Protein AF-0000000077861080 (afdb_homodimer)

pLDDT: mean 74.19, std 25.83, range [14.84, 96.88]

Solvent-accessible surface area (backbone atoms only — not comparable to full-atom values): 42955 Å² total; per-residue (Å²): 140,84,70,92,72,85,70,87,86,91,86,77,72,93,69,90,74,82,72,87,76,84,74,86,84,79,84,75,88,73,88,84,73,89,75,74,85,74,75,77,73,79,84,76,78,78,74,79,67,68,70,67,71,75,67,74,63,73,66,74,71,68,50,65,44,77,64,84,95,62,52,76,75,44,80,54,96,64,18,37,27,29,54,70,52,95,54,30,26,34,39,24,41,54,42,46,53,77,72,57,94,85,48,50,72,65,56,47,50,46,40,42,52,50,46,39,50,26,47,16,34,47,39,31,25,38,48,52,52,51,54,47,64,67,34,95,47,50,60,75,23,41,60,51,72,74,41,68,79,53,91,72,33,36,31,26,55,53,66,32,46,66,91,75,38,72,84,61,58,68,68,47,47,50,46,28,50,42,30,38,36,50,38,48,35,54,38,44,73,60,43,33,16,54,57,63,67,39,73,90,31,36,30,20,44,96,84,40,65,48,32,20,40,44,76,51,58,32,42,22,47,56,74,34,67,28,67,40,58,76,50,84,76,42,70,61,62,71,86,63,58,49,66,41,21,34,65,65,43,38,38,28,35,44,22,40,41,53,48,17,70,63,68,74,44,73,58,52,58,33,68,43,98,86,60,48,73,35,79,61,88,76,79,66,87,38,71,66,59,35,48,51,32,50,34,25,68,69,61,67,58,92,40,57,60,56,51,34,50,58,55,49,58,58,47,68,83,57,32,64,64,56,55,48,42,51,51,30,31,71,75,70,72,36,77,58,66,69,66,76,46,73,67,54,51,49,51,47,26,59,73,71,69,56,60,83,60,50,57,36,86,59,66,87,61,85,116,140,87,79,86,69,88,68,91,70,86,92,83,76,95,72,73,84,87,82,86,76,90,68,84,74,81,69,86,88,77,86,49,42,42,119,62,64,30,74,71,70,72,78,74,75,69,69,76,63,67,66,63,67,73,63,75,61,72,66,71,68,68,52,66,44,78,64,83,94,62,51,76,77,45,80,56,95,65,20,40,27,30,57,70,51,95,54,31,27,35,40,25,41,53,42,47,53,76,72,58,93,85,49,51,71,66,55,48,50,47,40,42,53,51,46,40,51,26,49,16,35,47,40,31,26,39,49,53,52,51,53,47,64,66,34,95,46,51,60,77,22,42,60,50,70,74,40,68,80,54,91,72,32,35,30,26,54,53,67,32,47,66,91,75,38,72,82,60,57,68,68,49,45,50,47,28,49,43,30,40,36,52,38,49,35,54,38,44,72,62,44,32,16,55,57,63,67,40,74,91,30,38,31,18,44,95,84,41,67,49,33,20,40,44,77,51,57,33,41,24,47,55,74,34,66,28,67,41,61,72,51,84,77,42,72,61,64,70,86,62,59,49,66,40,20,33,65,66,43,38,39,28,35,45,22,40,40,52,47,18,70,64,69,73,43,75,58,53,59,34,68,44,98,86,61,49,73,34,78,63,88,76,79,67,86,38,71,66,58,36,50,51,32,49,34,24,68,68,60,67,57,90,41,56,61,57,52,34,50,58,55,48,58,59,46,67,84,58,33,64,65,55,56,48,42,52,52,30,31,71,74,71,71,37,77,57,67,68,65,78,46,73,68,54,51,49,51,48,23,58,74,70,68,47,66,92,59,51,58,35,89,59,66,87,61,85,114

Organism: Aspergillus terreus (NCBI:txid33178)

Radius of gyration: 34.48 Å; Cα contacts (8 Å, |Δi|>4): 1037; chains: 2; bounding box: 93×103×132 Å

Secondary structure (DSSP, 8-state):
--------------------------------S-----------------------------PBPPPTT--EEEE-SSEEEEESSSSEEEEEE--BPPPPTT--HHHHHHHHHHHHHHHHHHHHHHHHHHHHHHSSS--TTBPPEEE---TT-EEEE--B-GGGSPPPPHHHHHHHHHHHHHHHHHHHHTTEE----SGGGEEE-TTS--EEE---TT-EETTSB-TT-S-TT----TTT--SB--HHHHHHHHHHHHHHHHHSS----EE-TTS-EEPPPP--S-HHHHHHHHHHHHT--S-HHHHHHHHHHHHHTT-HHHHHHHHHHHHHSSSSTTPPPHHHHHHHHHHTT--STT--TTTT---/--------------------------------TTTT--------------------------PBPPPTT--EEEE-SSEEEEESSSSEEEEEEPPBPPP-TT--HHHHHHHHHHHHHHHHHHHHHHHHHHHHHHSSS--TTBPPEEE---TT-EEEE--B-GGGSPPPPHHHHHHHHHHHHHHHHHHHHTTEE----SGGGEEE-TTS--EEE---TT-EETTSB-TT-S-SS----TTT--SB--HHHHHHHHHHHHHHHHHSS----EE-TTS-EEPPPP--S-HHHHHHHHHHHHT--S-HHHHHHHHHHHHGGG-HHHHHHHHHHHHHSSSSTTPPPHHHHHHHHHHTT-SS-S--TTTT---

InterPro domains:
  IPR000719 Protein kinase domain [PS50011] (67-367)
  IPR011009 Protein kinase-like domain superfamily [SSF56112] (70-266)

Nearest PDB structures (foldseek):
  6g4j-assembly1_A  TM=6.742E-01  e=1.750E-08  Bacillus subtilis subsp. subtilis str. 168
  6vvg-assembly1_A  TM=6.349E-01  e=1.366E-07  Cydia pomonella granulosis virus (isolate Mexican)
  6vvg-assembly1_B  TM=6.580E-01  e=6.754E-07  Cydia pomonella granulosis virus (isolate Mexican)
  6z1q-assembly1_AAA  TM=6.391E-01  e=1.241E-05  Homo sapiens
  4dit-assembly1_A  TM=5.276E-01  e=1.007E-06  Homo sapiens

Foldseek 3Di:
DDDDCVPPDDDDDDPDPPPPCPDDDPDPDDDDDDDDPPDPPDPDDPPCPPPPPPPVPVVVPQAFDDDPPWDWPDDDPLFTWTDPDPWKIFTFGGHGDADDPPDDPVSNVVNVVRVVVSLVLQVVLLVLLVVQVPPPDRQPQAWDFPDSPDSGGTMTTDFAAPVLADQDDPLQVLQQLLSVLVVQQVCVVVQKFQLDDASRQWGAHPHRRYIHGHDSSQIDGFFQAGPCPPPPQDPADPVQDDRTGDQLSVLLVSLQRLQCSLVVHGWDFDQDPRGDTDGDDRDSVDPLNSVLSVCSSVSVDPGSVSSSVSSVVVNVVVPVVVVLQVVCCVPPVGSDPPPDDPVNLVVVCVVVVVPPVVDDPCPPPDD/DDDCPPCPDDDDDDPDDDDDDPPDDPPPDDDDAPVHPRCVDDPPPPPCCVPPPPPCPVVVPQAFDDDPPWAWPDDDPLFTWTDPDPWKIFTFGGHGDADDPPDDPVSNVVNVVRVVVSLVLQVVLLVLLVVQVPPPDRQPQAWDFPDSPDSGGTMTTDFAAPVLADQDDPLQVLQQLLSVLVVQQVCVVVQKFQLDDASRQWGAHPHRRYIHGHDSSQIDGFFQAGPCPPPPQDPADPVQDDRTGDQLSVLLVSLQRLQCSQVVHGWDFDQDPVGDTHGDDRDSVDPLNSVLSVCSSVSVDPGSVSSSVSSVVVNVVVPVVVVLQVVCCVVPVGSDPPPDDPVRVVVVCVVVVVPPPPDDPCPPPDD

Structure (mmCIF, N/CA/C/O backbone):
data_AF-0000000077861080-model_v1
#
loop_
_entity.id
_entity.type
_entity.pdbx_description
1 polymer 'Serine/threonine protein kinase'
#
loop_
_atom_site.group_PDB
_atom_site.id
_atom_site.type_symbol
_atom_site.label_atom_id
_atom_site.label_alt_id
_atom_site.label_comp_id
_atom_site.label_asym_id
_atom_site.label_entity_id
_atom_site.label_seq_id
_atom_site.pdbx_PDB_ins_code
_atom_site.Cartn_x
_atom_site.Cartn_y
_atom_site.Cartn_z
_atom_site.occupancy
_atom_site.B_iso_or_equiv
_atom_site.auth_seq_id
_atom_site.auth_comp_id
_atom_site.auth_asym_id
_atom_site.auth_atom_id
_atom_site.pdbx_PDB_model_num
ATOM 1 N N . MET A 1 1 ? 66.125 1.672 -6.457 1 14.84 1 MET A N 1
ATOM 2 C CA . MET A 1 1 ? 66.688 2.605 -5.477 1 14.84 1 MET A CA 1
ATOM 3 C C . MET A 1 1 ? 65.562 3.371 -4.773 1 14.84 1 MET A C 1
ATOM 5 O O . MET A 1 1 ? 64.375 3.271 -5.16 1 14.84 1 MET A O 1
ATOM 9 N N . LEU A 1 2 ? 65.625 4.754 -4.844 1 15.05 2 LEU A N 1
ATOM 10 C CA . LEU A 1 2 ? 65.5 5.781 -3.816 1 15.05 2 LEU A CA 1
ATOM 11 C C . LEU A 1 2 ? 64 6.125 -3.576 1 15.05 2 LEU A C 1
ATOM 13 O O . LEU A 1 2 ? 63.531 6.109 -2.436 1 15.05 2 LEU A O 1
ATOM 17 N N . ALA A 1 3 ? 63.469 7.203 -4.141 1 15.04 3 ALA A N 1
ATOM 18 C CA . ALA A 1 3 ? 63.188 8.469 -3.463 1 15.04 3 ALA A CA 1
ATOM 19 C C . ALA A 1 3 ? 61.719 8.57 -3.043 1 15.04 3 ALA A C 1
ATOM 21 O O . ALA A 1 3 ? 61.406 9.016 -1.935 1 15.04 3 ALA A O 1
ATOM 22 N N . ARG A 1 4 ? 60.688 8.469 -3.969 1 17.59 4 ARG A N 1
ATOM 23 C CA . ARG A 1 4 ? 59.875 9.688 -4.051 1 17.59 4 ARG A CA 1
ATOM 24 C C . ARG A 1 4 ? 58.812 9.727 -2.943 1 17.59 4 ARG A C 1
ATOM 26 O O . ARG A 1 4 ? 57.969 8.836 -2.852 1 17.59 4 ARG A O 1
ATOM 33 N N . GLN A 1 5 ? 59.031 10.453 -1.685 1 17.06 5 GLN A N 1
ATOM 34 C CA . GLN A 1 5 ? 58.562 10.57 -0.309 1 17.06 5 GLN A CA 1
ATOM 35 C C . GLN A 1 5 ? 57.219 11.258 -0.25 1 17.06 5 GLN A C 1
ATOM 37 O O . GLN A 1 5 ? 57.125 12.469 -0.453 1 17.06 5 GLN A O 1
ATOM 42 N N . TYR A 1 6 ? 56.188 11.047 -1.087 1 18.02 6 TYR A N 1
ATOM 43 C CA . TYR A 1 6 ? 55.156 12.062 -1.212 1 18.02 6 TYR A CA 1
ATOM 44 C C . TYR A 1 6 ? 54.438 12.297 0.121 1 18.02 6 TYR A C 1
ATOM 46 O O . TYR A 1 6 ? 53.875 11.367 0.691 1 18.02 6 TYR A O 1
ATOM 54 N N . SER A 1 7 ? 54.844 13.312 1.12 1 16.09 7 SER A N 1
ATOM 55 C CA . SER A 1 7 ? 54.688 13.742 2.504 1 16.09 7 SER A CA 1
ATOM 56 C C . SER A 1 7 ? 53.344 14.422 2.707 1 16.09 7 SER A C 1
ATOM 58 O O . SER A 1 7 ? 53.094 15.039 3.748 1 16.09 7 SER A O 1
ATOM 60 N N . PHE A 1 8 ? 52.25 14.297 1.982 1 18.75 8 PHE A N 1
ATOM 61 C CA . PHE A 1 8 ? 51.406 15.484 2.086 1 18.75 8 PHE A CA 1
ATOM 62 C C . PHE A 1 8 ? 51 15.742 3.535 1 18.75 8 PHE A C 1
ATOM 64 O O . PHE A 1 8 ? 50.844 14.805 4.316 1 18.75 8 PHE A O 1
ATOM 71 N N . PRO A 1 9 ? 50.938 17.047 4.051 1 17.28 9 PRO A N 1
ATOM 72 C CA . PRO A 1 9 ? 50.938 17.891 5.25 1 17.28 9 PRO A CA 1
ATOM 73 C C . PRO A 1 9 ? 49.656 17.75 6.074 1 17.28 9 PRO A C 1
ATOM 75 O O . PRO A 1 9 ? 48.594 17.531 5.516 1 17.28 9 PRO A O 1
ATOM 78 N N . LEU A 1 10 ? 49.781 17.484 7.477 1 16.27 10 LEU A N 1
ATOM 79 C CA . LEU A 1 10 ? 49.125 17.141 8.742 1 16.27 10 LEU A CA 1
ATOM 80 C C . LEU A 1 10 ? 48 18.109 9.055 1 16.27 10 LEU A C 1
ATOM 82 O O . LEU A 1 10 ? 47.969 19.219 8.508 1 16.27 10 LEU A O 1
ATOM 86 N N . TRP A 1 11 ? 47.406 18.047 10.406 1 15.88 11 TRP A N 1
ATOM 87 C CA . TRP A 1 11 ? 46.375 17.781 11.406 1 15.88 11 TRP A CA 1
ATOM 88 C C . TRP A 1 11 ? 46 19.047 12.156 1 15.88 11 TRP A C 1
ATOM 90 O O . TRP A 1 11 ? 45 19.062 12.898 1 15.88 11 TRP A O 1
ATOM 100 N N . THR A 1 12 ? 46.719 20.25 12.211 1 15.83 12 THR A N 1
ATOM 101 C CA . THR A 1 12 ? 46.938 20.875 13.516 1 15.83 12 THR A CA 1
ATOM 102 C C . THR A 1 12 ? 45.719 21.703 13.922 1 15.83 12 THR A C 1
ATOM 104 O O . THR A 1 12 ? 45.594 22.094 15.078 1 15.83 12 THR A O 1
ATOM 107 N N . ALA A 1 13 ? 44.906 22.219 13.055 1 16.36 13 ALA A N 1
ATOM 108 C CA . ALA A 1 13 ? 44.594 23.609 13.391 1 16.36 13 ALA A CA 1
ATOM 109 C C . ALA A 1 13 ? 43.844 23.703 14.727 1 16.36 13 ALA A C 1
ATOM 111 O O . ALA A 1 13 ? 44.281 24.438 15.625 1 16.36 13 ALA A O 1
ATOM 112 N N . VAL A 1 14 ? 42.531 24.203 14.828 1 15.66 14 VAL A N 1
ATOM 113 C CA . VAL A 1 14 ? 42.031 25.328 15.609 1 15.66 14 VAL A CA 1
ATOM 114 C C . VAL A 1 14 ? 41.562 24.844 16.984 1 15.66 14 VAL A C 1
ATOM 116 O O . VAL A 1 14 ? 40.625 24.047 17.094 1 15.66 14 VAL A O 1
ATOM 119 N N . LYS A 1 15 ? 42.438 24.781 18.078 1 17.09 15 LYS A N 1
ATOM 120 C CA . LYS A 1 15 ? 42.531 24.484 19.5 1 17.09 15 LYS A CA 1
ATOM 121 C C . LYS A 1 15 ? 41.531 25.328 20.297 1 17.09 15 LYS A C 1
ATOM 123 O O . LYS A 1 15 ? 41.188 24.984 21.438 1 17.09 15 LYS A O 1
ATOM 128 N N . ASP A 1 16 ? 41.25 26.562 20 1 15.83 16 ASP A N 1
ATOM 129 C CA . ASP A 1 16 ? 41.125 27.516 21.109 1 15.83 16 ASP A CA 1
ATOM 130 C C . ASP A 1 16 ? 39.875 27.203 21.953 1 15.83 16 ASP A C 1
ATOM 132 O O . ASP A 1 16 ? 38.75 27.156 21.438 1 15.83 16 ASP A O 1
ATOM 136 N N . TYR A 1 17 ? 40.094 26.422 23.172 1 16.86 17 TYR A N 1
ATOM 137 C CA . TYR A 1 17 ? 39.469 25.984 24.406 1 16.86 17 TYR A CA 1
ATOM 138 C C . TYR A 1 17 ? 38.812 27.141 25.141 1 16.86 17 TYR A C 1
ATOM 140 O O . TYR A 1 17 ? 39.5 27.984 25.719 1 16.86 17 TYR A O 1
ATOM 148 N N . CYS A 1 18 ? 37.781 27.875 24.656 1 16.64 18 CYS A N 1
ATOM 149 C CA . CYS A 1 18 ? 37.281 29.016 25.422 1 16.64 18 CYS A CA 1
ATOM 150 C C . CYS A 1 18 ? 36.938 28.625 26.859 1 16.64 18 CYS A C 1
ATOM 152 O O . CYS A 1 18 ? 36.281 27.609 27.094 1 16.64 18 CYS A O 1
ATOM 154 N N . SER A 1 19 ? 37.594 29.078 28.016 1 16.45 19 SER A N 1
ATOM 155 C CA . SER A 1 19 ? 37.781 29.016 29.469 1 16.45 19 SER A CA 1
ATOM 156 C C . SER A 1 19 ? 36.469 29.297 30.188 1 16.45 19 SER A C 1
ATOM 158 O O . SER A 1 19 ? 36.406 29.203 31.422 1 16.45 19 SER A O 1
ATOM 160 N N . ARG A 1 20 ? 35.312 29.781 29.672 1 17.67 20 ARG A N 1
ATOM 161 C CA . ARG A 1 20 ? 34.531 30.562 30.641 1 17.67 20 ARG A CA 1
ATOM 162 C C . ARG A 1 20 ? 34.094 29.688 31.812 1 17.67 20 ARG A C 1
ATOM 164 O O . ARG A 1 20 ? 33.625 28.578 31.625 1 17.67 20 ARG A O 1
ATOM 171 N N . SER A 1 21 ? 34.531 29.859 33.188 1 16.64 21 SER A N 1
ATOM 172 C CA . SER A 1 21 ? 34.594 29.422 34.562 1 16.64 21 SER A CA 1
ATOM 173 C C . SER A 1 21 ? 33.219 29.344 35.219 1 16.64 21 SER A C 1
ATOM 175 O O . SER A 1 21 ? 32.719 30.328 35.75 1 16.64 21 SER A O 1
ATOM 177 N N . PHE A 1 22 ? 32.062 28.984 34.656 1 16.31 22 PHE A N 1
ATOM 178 C CA . PHE A 1 22 ? 30.875 29.297 35.438 1 16.31 22 PHE A CA 1
ATOM 179 C C . PHE A 1 22 ? 30.844 28.453 36.719 1 16.31 22 PHE A C 1
ATOM 181 O O . PHE A 1 22 ? 30.781 27.219 36.656 1 16.31 22 PHE A O 1
ATOM 188 N N . SER A 1 23 ? 31.312 28.797 38 1 16.03 23 SER A N 1
ATOM 189 C CA . SER A 1 23 ? 31.609 28.312 39.344 1 16.03 23 SER A CA 1
ATOM 190 C C . SER A 1 23 ? 30.344 27.938 40.094 1 16.03 23 SER A C 1
ATOM 192 O O . SER A 1 23 ? 30.406 27.281 41.156 1 16.03 23 SER A O 1
ATOM 194 N N . VAL A 1 24 ? 29.078 28.375 39.875 1 16.88 24 VAL A N 1
ATOM 195 C CA . VAL A 1 24 ? 28.344 28.703 41.094 1 16.88 24 VAL A CA 1
ATOM 196 C C . VAL A 1 24 ? 28.234 27.484 42 1 16.88 24 VAL A C 1
ATOM 198 O O . VAL A 1 24 ? 28.344 26.344 41.531 1 16.88 24 VAL A O 1
ATOM 201 N N . VAL A 1 25 ? 27.578 27.5 43.375 1 16.8 25 VAL A N 1
ATOM 202 C CA . VAL A 1 25 ? 27.625 27.266 44.812 1 16.8 25 VAL A CA 1
ATOM 203 C C . VAL A 1 25 ? 26.938 25.938 45.125 1 16.8 25 VAL A C 1
ATOM 205 O O . VAL A 1 25 ? 25.734 25.781 44.875 1 16.8 25 VAL A O 1
ATOM 208 N N . VAL A 1 26 ? 27.594 24.875 45.156 1 17.23 26 VAL A N 1
ATOM 209 C CA . VAL A 1 26 ? 27.234 23.531 45.594 1 17.23 26 VAL A CA 1
ATOM 210 C C . VAL A 1 26 ? 27.016 23.516 47.094 1 17.23 26 VAL A C 1
ATOM 212 O O . VAL A 1 26 ? 27.922 23.203 47.875 1 17.23 26 VAL A O 1
ATOM 215 N N . HIS A 1 27 ? 26.406 24.5 47.875 1 17.45 27 HIS A N 1
ATOM 216 C CA . HIS A 1 27 ? 26.516 24.375 49.312 1 17.45 27 HIS A CA 1
ATOM 217 C C . HIS A 1 27 ? 25.969 23.047 49.812 1 17.45 27 HIS A C 1
ATOM 219 O O . HIS A 1 27 ? 24.891 22.609 49.375 1 17.45 27 HIS A O 1
ATOM 225 N N . LEU A 1 28 ? 26.781 22.188 50.531 1 18.89 28 LEU A N 1
ATOM 226 C CA . LEU A 1 28 ? 26.984 20.859 51.125 1 18.89 28 LEU A CA 1
ATOM 227 C C . LEU A 1 28 ? 26.219 20.719 52.438 1 18.89 28 LEU A C 1
ATOM 229 O O . LEU A 1 28 ? 26.172 19.625 53 1 18.89 28 LEU A O 1
ATOM 233 N N . LEU A 1 29 ? 25.5 21.656 53.094 1 17.64 29 LEU A N 1
ATOM 234 C CA . LEU A 1 29 ? 25.594 21.672 54.562 1 17.64 29 LEU A CA 1
ATOM 235 C C . LEU A 1 29 ? 25 20.391 55.156 1 17.64 29 LEU A C 1
ATOM 237 O O . LEU A 1 29 ? 24.031 19.859 54.625 1 17.64 29 LEU A O 1
ATOM 241 N N . VAL A 1 30 ? 25.703 19.688 56.25 1 20.28 30 VAL A N 1
ATOM 242 C CA . VAL A 1 30 ? 25.859 18.547 57.156 1 20.28 30 VAL A CA 1
ATOM 243 C C . VAL A 1 30 ? 24.812 18.609 58.25 1 20.28 30 VAL A C 1
ATOM 245 O O . VAL A 1 30 ? 24.734 17.719 59.094 1 20.28 30 VAL A O 1
ATOM 248 N N . ARG A 1 31 ? 23.734 19.297 58.406 1 18.48 31 ARG A N 1
ATOM 249 C CA . ARG A 1 31 ? 23.328 19.531 59.781 1 18.48 31 ARG A CA 1
ATOM 250 C C . ARG A 1 31 ? 23.047 18.219 60.531 1 18.48 31 ARG A C 1
ATOM 252 O O . ARG A 1 31 ? 22.375 17.344 60 1 18.48 31 ARG A O 1
ATOM 259 N N . ALA A 1 32 ? 23.844 17.828 61.438 1 22.69 32 ALA A N 1
ATOM 260 C CA . ALA A 1 32 ? 23.703 16.75 62.406 1 22.69 32 ALA A CA 1
ATOM 261 C C . ALA A 1 32 ? 22.328 16.781 63.062 1 22.69 32 ALA A C 1
ATOM 263 O O . ALA A 1 32 ? 21.625 15.773 63.094 1 22.69 32 ALA A O 1
ATOM 264 N N . GLY A 1 33 ? 22.203 17.609 64.188 1 21.91 33 GLY A N 1
ATOM 265 C CA . GLY A 1 33 ? 21.828 17.781 65.562 1 21.91 33 GLY A CA 1
ATOM 266 C C . GLY A 1 33 ? 20.375 18.141 65.75 1 21.91 33 GLY A C 1
ATOM 267 O O . GLY A 1 33 ? 19.641 18.359 64.812 1 21.91 33 GLY A O 1
ATOM 268 N N . PRO A 1 34 ? 20 18.891 66.938 1 24.5 34 PRO A N 1
ATOM 269 C CA . PRO A 1 34 ? 18.781 19.062 67.688 1 24.5 34 PRO A CA 1
ATOM 270 C C . PRO A 1 34 ? 17.688 19.812 66.938 1 24.5 34 PRO A C 1
ATOM 272 O O . PRO A 1 34 ? 16.656 20.172 67.5 1 24.5 34 PRO A O 1
ATOM 275 N N . ALA A 1 35 ? 17.547 19.984 65.625 1 20.5 35 ALA A N 1
ATOM 276 C CA . ALA A 1 35 ? 17.094 21.25 65.062 1 20.5 35 ALA A CA 1
ATOM 277 C C . ALA A 1 35 ? 15.672 21.562 65.5 1 20.5 35 ALA A C 1
ATOM 279 O O . ALA A 1 35 ? 14.859 20.672 65.688 1 20.5 35 ALA A O 1
ATOM 280 N N . HIS A 1 36 ? 15.438 22.922 65.688 1 21.61 36 HIS A N 1
ATOM 281 C CA . HIS A 1 36 ? 14.359 23.828 66.062 1 21.61 36 HIS A CA 1
ATOM 282 C C . HIS A 1 36 ? 13.102 23.594 65.25 1 21.61 36 HIS A C 1
ATOM 284 O O . HIS A 1 36 ? 13.172 23.078 64.125 1 21.61 36 HIS A O 1
ATOM 290 N N . SER A 1 37 ? 11.922 24 65.75 1 21.95 37 SER A N 1
ATOM 291 C CA . SER A 1 37 ? 10.492 23.797 65.562 1 21.95 37 SER A CA 1
ATOM 292 C C . SER A 1 37 ? 10.086 24.25 64.125 1 21.95 37 SER A C 1
ATOM 294 O O . SER A 1 37 ? 9.992 25.453 63.875 1 21.95 37 SER A O 1
ATOM 296 N N . ILE A 1 38 ? 10.812 23.859 63.156 1 22.73 38 ILE A N 1
ATOM 297 C CA . ILE A 1 38 ? 10.633 24.562 61.875 1 22.73 38 ILE A CA 1
ATOM 298 C C . ILE A 1 38 ? 9.148 24.594 61.531 1 22.73 38 ILE A C 1
ATOM 300 O O . ILE A 1 38 ? 8.508 23.531 61.438 1 22.73 38 ILE A O 1
ATOM 304 N N . ARG A 1 39 ? 8.594 25.781 61.656 1 20.81 39 ARG A N 1
ATOM 305 C CA . ARG A 1 39 ? 7.215 26.219 61.469 1 20.81 39 ARG A CA 1
ATOM 306 C C . ARG A 1 39 ? 6.637 25.656 60.188 1 20.81 39 ARG A C 1
ATOM 308 O O . ARG A 1 39 ? 7.328 25.578 59.156 1 20.81 39 ARG A O 1
ATOM 315 N N . THR A 1 40 ? 5.578 24.906 60.219 1 23 40 THR A N 1
ATOM 316 C CA . THR A 1 40 ? 4.668 24.109 59.406 1 23 40 THR A CA 1
ATOM 317 C C . THR A 1 40 ? 4.207 24.891 58.156 1 23 40 THR A C 1
ATOM 319 O O . THR A 1 40 ? 3.24 24.5 57.5 1 23 40 THR A O 1
ATOM 322 N N . GLU A 1 41 ? 5.059 25.984 57.781 1 22.17 41 GLU A N 1
ATOM 323 C CA . GLU A 1 41 ? 4.168 26.875 57.031 1 22.17 41 GLU A CA 1
ATOM 324 C C . GLU A 1 41 ? 3.529 26.125 55.844 1 22.17 41 GLU A C 1
ATOM 326 O O . GLU A 1 41 ? 4.102 25.172 55.344 1 22.17 41 GLU A O 1
ATOM 331 N N . LYS A 1 42 ? 2.287 26.594 55.5 1 24.41 42 LYS A N 1
ATOM 332 C CA . LYS A 1 42 ? 1.093 26.234 54.75 1 24.41 42 LYS A CA 1
ATOM 333 C C . LYS A 1 42 ? 1.43 26 53.281 1 24.41 42 LYS A C 1
ATOM 335 O O . LYS A 1 42 ? 2.062 26.844 52.625 1 24.41 42 LYS A O 1
ATOM 340 N N . PRO A 1 43 ? 1.551 24.828 52.812 1 25.2 43 PRO A N 1
ATOM 341 C CA . PRO A 1 43 ? 2.061 24.406 51.5 1 25.2 43 PRO A CA 1
ATOM 342 C C . PRO A 1 43 ? 1.294 25.031 50.344 1 25.2 43 PRO A C 1
ATOM 344 O O . PRO A 1 43 ? 1.61 24.781 49.188 1 25.2 43 PRO A O 1
ATOM 347 N N . PHE A 1 44 ? 0.055 25.859 50.688 1 21.03 44 PHE A N 1
ATOM 348 C CA . PHE A 1 44 ? -1.138 25.656 49.875 1 21.03 44 PHE A CA 1
ATOM 349 C C . PHE A 1 44 ? -0.845 25.922 48.406 1 21.03 44 PHE A C 1
ATOM 351 O O . PHE A 1 44 ? 0.2 26.484 48.062 1 21.03 44 PHE A O 1
ATOM 358 N N . VAL A 1 45 ? -2.027 25.875 47.531 1 23.38 45 VAL A N 1
ATOM 359 C CA . VAL A 1 45 ? -2.932 25.766 46.375 1 23.38 45 VAL A CA 1
ATOM 360 C C . VAL A 1 45 ? -2.785 26.984 45.5 1 23.38 45 VAL A C 1
ATOM 362 O O . VAL A 1 45 ? -3.318 28.047 45.781 1 23.38 45 VAL A O 1
ATOM 365 N N . ALA A 1 46 ? -1.709 27.531 45.25 1 20.77 46 ALA A N 1
ATOM 366 C CA . ALA A 1 46 ? -1.769 28.844 44.594 1 20.77 46 ALA A CA 1
ATOM 367 C C . ALA A 1 46 ? -2.59 28.766 43.312 1 20.77 46 ALA A C 1
ATOM 369 O O . ALA A 1 46 ? -2.438 27.828 42.5 1 20.77 46 ALA A O 1
ATOM 370 N N . ALA A 1 47 ? -3.871 29.312 43.312 1 24.33 47 ALA A N 1
ATOM 371 C CA . ALA A 1 47 ? -4.91 29.688 42.375 1 24.33 47 ALA A CA 1
ATOM 372 C C . ALA A 1 47 ? -4.301 30.297 41.125 1 24.33 47 ALA A C 1
ATOM 374 O O . ALA A 1 47 ? -3.73 31.391 41.156 1 24.33 47 ALA A O 1
ATOM 375 N N . ILE A 1 48 ? -3.592 29.594 40.438 1 23.48 48 ILE A N 1
ATOM 376 C CA . ILE A 1 48 ? -3.086 30.219 39.219 1 23.48 48 ILE A CA 1
ATOM 377 C C . ILE A 1 48 ? -4.234 30.891 38.469 1 23.48 48 ILE A C 1
ATOM 379 O O . ILE A 1 48 ? -5.059 30.203 37.844 1 23.48 48 ILE A O 1
ATOM 383 N N . ASN A 1 49 ? -5.027 31.719 39.125 1 23.61 49 ASN A N 1
ATOM 384 C CA . ASN A 1 49 ? -5.977 32.625 38.5 1 23.61 49 ASN A CA 1
ATOM 385 C C . ASN A 1 49 ? -5.328 33.375 37.344 1 23.61 49 ASN A C 1
ATOM 387 O O . ASN A 1 49 ? -4.73 34.438 37.531 1 23.61 49 ASN A O 1
ATOM 391 N N . ALA A 1 50 ? -4.602 32.812 36.5 1 25.88 50 ALA A N 1
ATOM 392 C CA . ALA A 1 50 ? -4.102 33.719 35.5 1 25.88 50 ALA A CA 1
ATOM 393 C C . ALA A 1 50 ? -5.25 34.469 34.812 1 25.88 50 ALA A C 1
ATOM 395 O O . ALA A 1 50 ? -6.172 33.875 34.281 1 25.88 50 ALA A O 1
ATOM 396 N N . SER A 1 51 ? -5.684 35.438 35.438 1 25.61 51 SER A N 1
ATOM 397 C CA . SER A 1 51 ? -6.461 36.406 34.656 1 25.61 51 SER A CA 1
ATOM 398 C C . SER A 1 51 ? -5.926 36.531 33.219 1 25.61 51 SER A C 1
ATOM 400 O O . SER A 1 51 ? -4.777 36.938 33.031 1 25.61 51 SER A O 1
ATOM 402 N 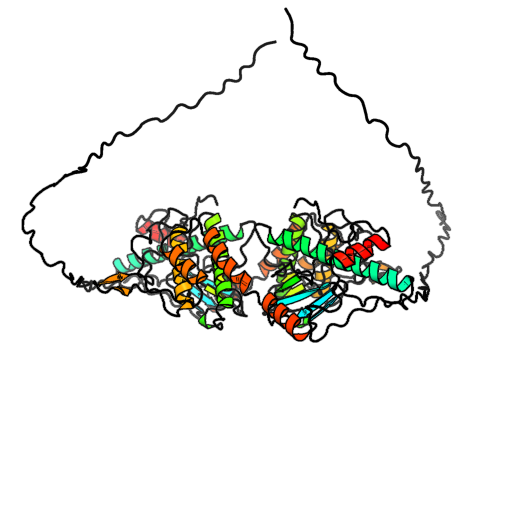N . THR A 1 52 ? -6.254 35.562 32.5 1 26.58 52 THR A N 1
ATOM 403 C CA . THR A 1 52 ? -5.988 35.781 31.094 1 26.58 52 THR A CA 1
ATOM 404 C C . THR A 1 52 ? -6.371 37.219 30.672 1 26.58 52 THR A C 1
ATOM 406 O O . THR A 1 52 ? -7.535 37.594 30.766 1 26.58 52 THR A O 1
ATOM 409 N N . PRO A 1 53 ? -5.578 38.156 30.984 1 27.83 53 PRO A N 1
ATOM 410 C CA . PRO A 1 53 ? -6.023 39.438 30.406 1 27.83 53 PRO A CA 1
ATOM 411 C C . PRO A 1 53 ? -6.652 39.25 29.031 1 27.83 53 PRO A C 1
ATOM 413 O O . PRO A 1 53 ? -6.305 38.312 28.297 1 27.83 53 PRO A O 1
ATOM 416 N N . THR A 1 54 ? -7.973 39.469 28.906 1 29.91 54 THR A N 1
ATOM 417 C CA . THR A 1 54 ? -8.68 39.781 27.672 1 29.91 54 THR A CA 1
ATOM 418 C C . THR A 1 54 ? -7.816 40.656 26.766 1 29.91 54 THR A C 1
ATOM 420 O O . THR A 1 54 ? -7.715 41.875 26.984 1 29.91 54 THR A O 1
ATOM 423 N N . CYS A 1 55 ? -6.539 40.406 26.75 1 27.78 55 CYS A N 1
ATOM 424 C CA . CYS A 1 55 ? -5.992 41.25 25.688 1 27.78 55 CYS A CA 1
ATOM 425 C C . CYS A 1 55 ? -6.973 41.406 24.531 1 27.78 55 CYS A C 1
ATOM 427 O O . CYS A 1 55 ? -7.457 40.375 24 1 27.78 55 CYS A O 1
ATOM 429 N N . ASN A 1 56 ? -7.883 42.281 24.594 1 30.23 56 ASN A N 1
ATOM 430 C CA . ASN A 1 56 ? -8.602 42.844 23.453 1 30.23 56 ASN A CA 1
ATOM 431 C C . ASN A 1 56 ? -7.754 42.781 22.188 1 30.23 56 ASN A C 1
ATOM 433 O O . ASN A 1 56 ? -7.289 43.844 21.703 1 30.23 56 ASN A O 1
ATOM 437 N N . CYS A 1 57 ? -6.648 42.094 22.25 1 31.67 57 CYS A N 1
ATOM 438 C CA . CYS A 1 57 ? -6.055 42 20.922 1 31.67 57 CYS A CA 1
ATOM 439 C C . CYS A 1 57 ? -7.125 41.781 19.859 1 31.67 57 CYS A C 1
ATOM 441 O O . CYS A 1 57 ? -7.758 40.719 19.828 1 31.67 57 CYS A O 1
ATOM 443 N N . ASN A 1 58 ? -7.875 42.625 19.578 1 33.34 58 ASN A N 1
ATOM 444 C CA . ASN A 1 58 ? -8.523 42.656 18.266 1 33.34 58 ASN A CA 1
ATOM 445 C C . ASN A 1 58 ? -7.723 41.906 17.219 1 33.34 58 ASN A C 1
ATOM 447 O O . ASN A 1 58 ? -6.887 42.5 16.531 1 33.34 58 ASN A O 1
ATOM 451 N N . THR A 1 59 ? -7.035 40.875 17.531 1 40.19 59 THR A N 1
ATOM 452 C CA . THR A 1 59 ? -6.363 40.094 16.5 1 40.19 59 THR A CA 1
ATOM 453 C C . THR A 1 59 ? -7.199 40.031 15.234 1 40.19 59 THR A C 1
ATOM 455 O O . THR A 1 59 ? -8.234 39.344 15.195 1 40.19 59 THR A O 1
ATOM 458 N N . GLN A 1 60 ? -7.418 41.031 14.688 1 46.91 60 GLN A N 1
ATOM 459 C CA . GLN A 1 60 ? -8 41.062 13.344 1 46.91 60 GLN A CA 1
ATOM 460 C C . GLN A 1 60 ? -7.551 39.844 12.531 1 46.91 60 GLN A C 1
ATOM 462 O O . GLN A 1 60 ? -6.359 39.688 12.258 1 46.91 60 GLN A O 1
ATOM 467 N N . HIS A 1 61 ? -8.164 38.656 12.781 1 64.44 61 HIS A N 1
ATOM 468 C CA . HIS A 1 61 ? -7.973 37.438 12 1 64.44 61 HIS A CA 1
ATOM 469 C C . HIS A 1 61 ? -7.977 37.75 10.508 1 64.44 61 HIS A C 1
ATOM 471 O O . HIS A 1 61 ? -8.805 38.531 10.031 1 64.44 61 HIS A O 1
ATOM 477 N N . THR A 1 62 ? -6.77 37.656 9.906 1 79.56 62 THR A N 1
ATOM 478 C CA . THR A 1 62 ? -6.719 37.812 8.453 1 79.56 62 THR A CA 1
ATOM 479 C C . THR A 1 62 ? -7.758 36.906 7.793 1 79.56 62 THR A C 1
ATOM 481 O O . THR A 1 62 ? -7.727 35.688 7.957 1 79.56 62 THR A O 1
ATOM 484 N N . PRO A 1 63 ? -8.75 37.594 7.258 1 87.19 63 PRO A N 1
ATOM 485 C CA . PRO A 1 63 ? -9.82 36.781 6.66 1 87.19 63 PRO A CA 1
ATOM 486 C C . PRO A 1 63 ? -9.305 35.812 5.613 1 87.19 63 PRO A C 1
ATOM 488 O O . PRO A 1 63 ? -8.477 36.156 4.777 1 87.19 63 PRO A O 1
ATOM 491 N N . ARG A 1 64 ? -9.742 34.594 5.727 1 90.62 64 ARG A N 1
ATOM 492 C CA . ARG A 1 64 ? -9.406 33.594 4.742 1 90.62 64 ARG A CA 1
ATOM 493 C C . ARG A 1 64 ? -10.164 33.812 3.439 1 90.62 64 ARG A C 1
ATOM 495 O O . ARG A 1 64 ? -11.312 34.25 3.451 1 90.62 64 ARG A O 1
ATOM 502 N N . GLN A 1 65 ? -9.508 33.562 2.332 1 93.56 65 GLN A N 1
ATOM 503 C CA . GLN A 1 65 ? -10.133 33.688 1.02 1 93.56 65 GLN A CA 1
ATOM 504 C C . GLN A 1 65 ? -11.117 32.562 0.77 1 93.56 65 GLN A C 1
ATOM 506 O O . GLN A 1 65 ? -10.758 31.375 0.874 1 93.56 65 GLN A O 1
ATOM 511 N N . GLN A 1 66 ? -12.344 32.906 0.442 1 90.06 66 GLN A N 1
ATOM 512 C CA . GLN A 1 66 ? -13.328 31.906 0.065 1 90.06 66 GLN A CA 1
ATOM 513 C C . GLN A 1 66 ? -13.078 31.375 -1.347 1 90.06 66 GLN A C 1
ATOM 515 O O . GLN A 1 66 ? -12.758 32.156 -2.25 1 90.06 66 GLN A O 1
ATOM 520 N N . GLN A 1 67 ? -13.141 30.047 -1.469 1 94 67 GLN A N 1
ATOM 521 C CA . GLN A 1 67 ? -12.938 29.422 -2.773 1 94 67 GLN A CA 1
ATOM 522 C C . GLN A 1 67 ? -14.266 28.984 -3.385 1 94 67 GLN A C 1
ATOM 524 O O . GLN A 1 67 ? -15.031 28.25 -2.748 1 94 67 GLN A O 1
ATOM 529 N N . ASP A 1 68 ? -14.508 29.391 -4.547 1 92.25 68 ASP A N 1
ATOM 530 C CA . ASP A 1 68 ? -15.766 29.062 -5.207 1 92.25 68 ASP A CA 1
ATOM 531 C C . ASP A 1 68 ? -15.711 27.672 -5.844 1 92.25 68 ASP A C 1
ATOM 533 O O . ASP A 1 68 ? -14.695 27.297 -6.438 1 92.25 68 ASP A O 1
ATOM 537 N N . GLY A 1 69 ? -16.797 26.938 -5.633 1 93 69 GLY A N 1
ATOM 538 C CA . GLY A 1 69 ? -17 25.719 -6.395 1 93 69 GLY A CA 1
ATOM 539 C C . GLY A 1 69 ? -16.172 24.562 -5.891 1 93 69 GLY A C 1
ATOM 540 O O . GLY A 1 69 ? -15.922 23.594 -6.621 1 93 69 GLY A O 1
ATOM 541 N N . LEU A 1 70 ? -15.57 24.688 -4.742 1 94.06 70 LEU A N 1
ATOM 542 C CA . LEU A 1 70 ? -14.742 23.594 -4.227 1 94.06 70 LEU A CA 1
ATOM 543 C C . LEU A 1 70 ? -15.43 22.891 -3.07 1 94.06 70 LEU A C 1
ATOM 545 O O . LEU A 1 70 ? -16.062 23.531 -2.227 1 94.06 70 LEU A O 1
ATOM 549 N N . GLU A 1 71 ? -15.406 21.547 -3.129 1 93.44 71 GLU A N 1
ATOM 550 C CA . GLU A 1 71 ? -15.875 20.75 -2.008 1 93.44 71 GLU A CA 1
ATOM 551 C C . GLU A 1 71 ? -14.766 20.531 -0.986 1 93.44 71 GLU A C 1
ATOM 553 O O . GLU A 1 71 ? -13.75 19.891 -1.292 1 93.44 71 GLU A O 1
ATOM 558 N N . THR A 1 72 ? -14.984 21.047 0.22 1 92 72 THR A N 1
ATOM 559 C CA . THR A 1 72 ? -13.992 20.906 1.281 1 92 72 THR A CA 1
ATOM 560 C C . THR A 1 72 ? -14.102 19.547 1.953 1 92 72 THR A C 1
ATOM 562 O O . THR A 1 72 ? -15.18 19.156 2.402 1 92 72 THR A O 1
ATOM 565 N N . VAL A 1 73 ? -12.953 18.797 2.01 1 90.12 73 VAL A N 1
ATOM 566 C CA . VAL A 1 73 ? -12.945 17.484 2.635 1 90.12 73 VAL A CA 1
ATOM 567 C C . VAL A 1 73 ? -12.234 17.547 3.982 1 90.12 73 VAL A C 1
ATOM 569 O O . VAL A 1 73 ? -12.383 16.656 4.816 1 90.12 73 VAL A O 1
ATOM 572 N N . GLY A 1 74 ? -11.461 18.562 4.188 1 87.62 74 GLY A N 1
ATOM 573 C CA . GLY A 1 74 ? -10.758 18.75 5.445 1 87.62 74 GLY A CA 1
ATOM 574 C C . GLY A 1 74 ? -10.328 20.188 5.672 1 87.62 74 GLY A C 1
ATOM 575 O O . GLY A 1 74 ? -10.047 20.922 4.719 1 87.62 74 GLY A O 1
ATOM 576 N N . LYS A 1 75 ? -10.328 20.531 6.945 1 83.94 75 LYS A N 1
ATOM 577 C CA . LYS A 1 75 ? -9.852 21.844 7.367 1 83.94 75 LYS A CA 1
ATOM 578 C C . LYS A 1 75 ? -8.883 21.734 8.539 1 83.94 75 LYS A C 1
ATOM 580 O O . LYS A 1 75 ? -9.102 20.938 9.461 1 83.94 75 LYS A O 1
ATOM 585 N N . GLY A 1 76 ? -7.766 22.406 8.297 1 79.25 76 GLY A N 1
ATOM 586 C CA . GLY A 1 76 ? -6.801 22.422 9.383 1 79.25 76 GLY A CA 1
ATOM 587 C C . GLY A 1 76 ? -6.102 23.766 9.531 1 79.25 76 GLY A C 1
ATOM 588 O O . GLY A 1 76 ? -6.387 24.703 8.789 1 79.25 76 GLY A O 1
ATOM 589 N N . ALA A 1 77 ? -5.188 23.766 10.516 1 77.25 77 ALA A N 1
ATOM 590 C CA . ALA A 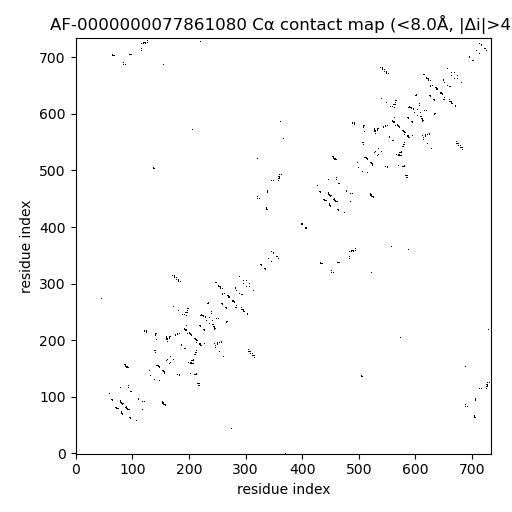1 77 ? -4.445 24.984 10.805 1 77.25 77 ALA A CA 1
ATOM 591 C C . ALA A 1 77 ? -3.525 25.344 9.641 1 77.25 77 ALA A C 1
ATOM 593 O O . ALA A 1 77 ? -3.283 26.531 9.383 1 77.25 77 ALA A O 1
ATOM 594 N N . SER A 1 78 ? -3.113 24.391 8.938 1 83.31 78 SER A N 1
ATOM 595 C CA . SER A 1 78 ? -2.1 24.641 7.922 1 83.31 78 SER A CA 1
ATOM 596 C C . SER A 1 78 ? -2.729 24.812 6.543 1 83.31 78 SER A C 1
ATOM 598 O O . SER A 1 78 ? -2.053 25.203 5.59 1 83.31 78 SER A O 1
ATOM 600 N N . GLY A 1 79 ? -3.945 24.469 6.461 1 89.31 79 GLY A N 1
ATOM 601 C CA . GLY A 1 79 ? -4.555 24.594 5.145 1 89.31 79 GLY A CA 1
ATOM 602 C C . GLY A 1 79 ? -5.891 23.891 5.039 1 89.31 79 GLY A C 1
ATOM 603 O O . GLY A 1 79 ? -6.531 23.594 6.051 1 89.31 79 GLY A O 1
ATOM 604 N N . GLU A 1 80 ? -6.324 23.875 3.768 1 92.62 80 GLU A N 1
ATOM 605 C CA . GLU A 1 80 ? -7.582 23.203 3.453 1 92.62 80 GLU A CA 1
ATOM 606 C C . GLU A 1 80 ? -7.375 22.109 2.42 1 92.62 80 GLU A C 1
ATOM 608 O O . GLU A 1 80 ? -6.398 22.125 1.668 1 92.62 80 GLU A O 1
ATOM 613 N N . VAL A 1 81 ? -8.258 21.125 2.541 1 95.06 81 VAL A N 1
ATOM 614 C CA . VAL A 1 81 ? -8.203 20 1.602 1 95.06 81 VAL A CA 1
ATOM 615 C C . VAL A 1 81 ? -9.477 19.969 0.764 1 95.06 81 VAL A C 1
ATOM 617 O O . VAL A 1 81 ? -10.586 19.938 1.308 1 95.06 81 VAL A O 1
ATOM 620 N N . TYR A 1 82 ? -9.289 19.984 -0.583 1 96 82 TYR A N 1
ATOM 621 C CA . TYR A 1 82 ? -10.414 20.016 -1.507 1 96 82 TYR A CA 1
ATOM 622 C C . TYR A 1 82 ? -10.492 18.719 -2.311 1 96 82 TYR A C 1
ATOM 624 O O . TYR A 1 82 ? -9.461 18.141 -2.668 1 96 82 TYR A O 1
ATOM 632 N N . LYS A 1 83 ? -11.711 18.344 -2.607 1 94.06 83 LYS A N 1
ATOM 633 C CA . LYS A 1 83 ? -11.922 17.203 -3.498 1 94.06 83 LYS A CA 1
ATOM 634 C C . LYS A 1 83 ? -11.609 17.578 -4.945 1 94.06 83 LYS A C 1
ATOM 636 O O . LYS A 1 83 ? -12.102 18.578 -5.457 1 94.06 83 LYS A O 1
ATOM 641 N N . VAL A 1 84 ? -10.719 16.844 -5.566 1 92.62 84 VAL A N 1
ATOM 642 C CA . VAL A 1 84 ? -10.398 17 -6.98 1 92.62 84 VAL A CA 1
ATOM 643 C C . VAL A 1 84 ? -11.172 15.984 -7.809 1 92.62 84 VAL A C 1
ATOM 645 O O . VAL A 1 84 ? -11.883 16.359 -8.75 1 92.62 84 VAL A O 1
ATOM 648 N N . THR A 1 85 ? -11.062 14.766 -7.418 1 86.19 85 THR A N 1
ATOM 649 C CA . THR A 1 85 ? -11.836 13.633 -7.91 1 86.19 85 THR A CA 1
ATOM 650 C C . THR A 1 85 ? -12.234 12.711 -6.766 1 86.19 85 THR A C 1
ATOM 652 O O . THR A 1 85 ? -12.016 13.023 -5.598 1 86.19 85 THR A O 1
ATOM 655 N N . ASN A 1 86 ? -12.836 11.602 -7.062 1 81 86 ASN A N 1
ATOM 656 C CA . ASN A 1 86 ? -13.195 10.641 -6.023 1 81 86 ASN A CA 1
ATOM 657 C C . ASN A 1 86 ? -11.953 10 -5.402 1 81 86 ASN A C 1
ATOM 659 O O . ASN A 1 86 ? -12.023 9.445 -4.305 1 81 86 ASN A O 1
ATOM 663 N N . ASP A 1 87 ? -10.797 10.18 -6.074 1 82.31 87 ASP A N 1
ATOM 664 C CA . ASP A 1 87 ? -9.617 9.469 -5.602 1 82.31 87 ASP A CA 1
ATOM 665 C C . ASP A 1 87 ? -8.469 10.438 -5.309 1 82.31 87 ASP A C 1
ATOM 667 O O . ASP A 1 87 ? -7.398 10.023 -4.859 1 82.31 87 ASP A O 1
ATOM 671 N N . ILE A 1 88 ? -8.711 11.719 -5.609 1 89.62 88 ILE A N 1
ATOM 672 C CA . ILE A 1 88 ? -7.637 12.695 -5.465 1 89.62 88 ILE A CA 1
ATOM 673 C C . ILE A 1 88 ? -8.141 13.906 -4.68 1 89.62 88 ILE A C 1
ATOM 675 O O . ILE A 1 88 ? -9.258 14.375 -4.906 1 89.62 88 ILE A O 1
ATOM 679 N N . VAL A 1 89 ? -7.324 14.344 -3.758 1 94.81 89 VAL A N 1
ATOM 680 C CA . VAL A 1 89 ? -7.613 15.57 -3.025 1 94.81 89 VAL A CA 1
ATOM 681 C C . VAL A 1 89 ? -6.457 16.562 -3.184 1 94.81 89 VAL A C 1
ATOM 683 O O . VAL A 1 89 ? -5.332 16.156 -3.496 1 94.81 89 VAL A O 1
ATOM 686 N N . LEU A 1 90 ? -6.77 17.812 -3.031 1 96.5 90 LEU A N 1
ATOM 687 C CA . LEU A 1 90 ? -5.785 18.891 -3.037 1 96.5 90 LEU A CA 1
ATOM 688 C C . LEU A 1 90 ? -5.668 19.531 -1.655 1 96.5 90 LEU A C 1
ATOM 690 O O . LEU A 1 90 ? -6.652 20.047 -1.119 1 96.5 90 LEU A O 1
ATOM 694 N N . LYS A 1 91 ? -4.504 19.375 -1.089 1 96.44 91 LYS A N 1
ATOM 695 C CA . LYS A 1 91 ? -4.219 20.141 0.124 1 96.44 91 LYS A CA 1
ATOM 696 C C . LYS A 1 91 ? -3.551 21.469 -0.207 1 96.44 91 LYS A C 1
ATOM 698 O O . LYS A 1 91 ? -2.49 21.5 -0.836 1 96.44 91 LYS A O 1
ATOM 703 N N . THR A 1 92 ? -4.156 22.531 0.225 1 95.44 92 THR A N 1
ATOM 704 C CA . THR A 1 92 ? -3.648 23.875 -0.049 1 95.44 92 THR A CA 1
ATOM 705 C C . THR A 1 92 ? -3.145 24.531 1.231 1 95.44 92 THR A C 1
ATOM 707 O O . THR A 1 92 ? -3.473 24.094 2.334 1 95.44 92 THR A O 1
ATOM 710 N N . SER A 1 93 ? -2.312 25.594 0.993 1 92.88 93 SER A N 1
ATOM 711 C CA . SER A 1 93 ? -2.051 26.516 2.1 1 92.88 93 SER A CA 1
ATOM 712 C C . SER A 1 93 ? -3.295 27.328 2.457 1 92.88 93 SER A C 1
ATOM 714 O O . SER A 1 93 ? -4.23 27.422 1.659 1 92.88 93 SER A O 1
ATOM 716 N N . GLN A 1 94 ? -3.219 27.828 3.688 1 91.75 94 GLN A N 1
ATOM 717 C CA . GLN A 1 94 ? -4.23 28.844 3.98 1 91.75 94 GLN A CA 1
ATOM 718 C C . GLN A 1 94 ? -4.059 30.062 3.084 1 91.75 94 GLN A C 1
ATOM 720 O O . GLN A 1 94 ? -2.965 30.625 2.984 1 91.75 94 GLN A O 1
ATOM 725 N N . ILE A 1 95 ? -5.098 30.344 2.344 1 94 95 ILE A N 1
ATOM 726 C CA . ILE A 1 95 ? -5.074 31.5 1.457 1 94 95 ILE A CA 1
ATOM 727 C C . ILE A 1 95 ? -5.914 32.625 2.055 1 94 95 ILE A C 1
ATOM 729 O O . ILE A 1 95 ? -7.055 32.406 2.463 1 94 95 ILE A O 1
ATOM 733 N N . PHE A 1 96 ? -5.336 33.812 2.123 1 93.81 96 PHE A N 1
ATOM 734 C CA . PHE A 1 96 ? -5.977 34.938 2.787 1 93.81 96 PHE A CA 1
ATOM 735 C C . PHE A 1 96 ? -6.414 36 1.772 1 93.81 96 PHE A C 1
ATOM 737 O O . PHE A 1 96 ? -5.82 36.125 0.699 1 93.81 96 PHE A O 1
ATOM 744 N N . GLU A 1 97 ? -7.461 36.75 2.152 1 94.31 97 GLU A N 1
ATOM 745 C CA . GLU A 1 97 ? -7.906 37.875 1.334 1 94.31 97 GLU A CA 1
ATOM 746 C C . GLU A 1 97 ? -6.875 39 1.34 1 94.31 97 GLU A C 1
ATOM 748 O O . GLU A 1 97 ? -6.453 39.438 2.404 1 94.31 97 GLU A O 1
ATOM 753 N N . PRO A 1 98 ? -6.496 39.375 0.126 1 92.94 98 PRO A N 1
ATOM 754 C CA . PRO A 1 98 ? -5.555 40.5 0.09 1 92.94 98 PRO A CA 1
ATOM 755 C C . PRO A 1 98 ? -6.145 41.781 0.669 1 92.94 98 PRO A C 1
ATOM 757 O O . PRO A 1 98 ? -7.34 42.062 0.501 1 92.94 98 PRO A O 1
ATOM 760 N N . PRO A 1 99 ? -5.297 42.5 1.305 1 91.62 99 PRO A N 1
ATOM 761 C CA . PRO A 1 99 ? -5.777 43.781 1.852 1 91.62 99 PRO A CA 1
ATOM 762 C C . PRO A 1 99 ? -6.16 44.781 0.765 1 91.62 99 PRO A C 1
ATOM 764 O O . PRO A 1 99 ? -5.609 44.75 -0.339 1 91.62 99 PRO A O 1
ATOM 767 N N . SER A 1 100 ? -7.168 45.594 1.115 1 91.06 100 SER A N 1
ATOM 768 C CA . SER A 1 100 ? -7.551 46.688 0.233 1 91.06 100 SER A CA 1
ATOM 769 C C . SER A 1 100 ? -6.738 47.938 0.53 1 91.06 100 SER A C 1
ATOM 771 O O . SER A 1 100 ? -5.949 47.969 1.476 1 91.06 100 SER A O 1
ATOM 773 N N . ASP A 1 101 ? -6.934 48.969 -0.323 1 89 101 ASP A N 1
ATOM 774 C CA . ASP A 1 101 ? -6.242 50.25 -0.111 1 89 101 ASP A CA 1
ATOM 775 C C . ASP A 1 101 ? -6.645 50.875 1.222 1 89 101 ASP A C 1
ATOM 777 O O . ASP A 1 101 ? -5.863 51.625 1.827 1 89 101 ASP A O 1
ATOM 781 N N . ALA A 1 102 ? -7.805 50.531 1.714 1 92.06 102 ALA A N 1
ATOM 782 C CA . ALA A 1 102 ? -8.336 51.125 2.941 1 92.06 102 ALA A CA 1
ATOM 783 C C . ALA A 1 102 ? -7.883 50.344 4.168 1 92.06 102 ALA A C 1
ATOM 785 O O . ALA A 1 102 ? -8.141 50.75 5.305 1 92.06 102 ALA A O 1
ATOM 786 N N . SER A 1 103 ? -7.125 49.219 3.904 1 90 103 SER A N 1
ATOM 787 C CA . SER A 1 103 ? -6.734 48.375 5.016 1 90 103 SER A CA 1
ATOM 788 C C . SER A 1 103 ? -5.703 49.062 5.906 1 90 103 SER A C 1
ATOM 790 O O . SER A 1 103 ? -4.871 49.812 5.422 1 90 103 SER A O 1
ATOM 792 N N . SER A 1 104 ? -5.801 48.812 7.223 1 90.75 104 SER A N 1
ATOM 793 C CA . SER A 1 104 ? -4.844 49.375 8.18 1 90.75 104 SER A CA 1
ATOM 794 C C . SER A 1 104 ? -3.453 48.781 7.965 1 90.75 104 SER A C 1
ATOM 796 O O . SER A 1 104 ? -3.303 47.75 7.297 1 90.75 104 SER A O 1
ATOM 798 N N . ALA A 1 105 ? -2.469 49.469 8.492 1 87.94 105 ALA A N 1
ATOM 799 C CA . ALA A 1 105 ? -1.098 48.969 8.438 1 87.94 105 ALA A CA 1
ATOM 800 C C . ALA A 1 105 ? -0.979 47.625 9.133 1 87.94 105 ALA A C 1
ATOM 802 O O . ALA A 1 105 ? -0.23 46.75 8.68 1 87.94 105 ALA A O 1
ATOM 803 N N . ARG A 1 106 ? -1.667 47.531 10.18 1 86.19 106 ARG A N 1
ATOM 804 C CA . ARG A 1 106 ? -1.658 46.281 10.914 1 86.19 106 ARG A CA 1
ATOM 805 C C . ARG A 1 106 ? -2.252 45.156 10.078 1 86.19 106 ARG A C 1
ATOM 807 O O . ARG A 1 106 ? -1.751 44.031 10.094 1 86.19 106 ARG A O 1
ATOM 814 N N . ALA A 1 107 ? -3.35 45.375 9.445 1 89.06 107 ALA A N 1
ATOM 815 C CA . ALA A 1 107 ? -3.984 44.375 8.578 1 89.06 107 ALA A CA 1
ATOM 816 C C . ALA A 1 107 ? -3.047 43.969 7.453 1 89.06 107 ALA A C 1
ATOM 818 O O . ALA A 1 107 ? -3.002 42.781 7.082 1 89.06 107 ALA A O 1
ATOM 819 N N . ARG A 1 108 ? -2.326 44.875 6.891 1 89.81 108 ARG A N 1
ATOM 820 C CA . ARG A 1 108 ? -1.366 44.594 5.832 1 89.81 108 ARG A CA 1
ATOM 821 C C . ARG A 1 108 ? -0.216 43.75 6.348 1 89.81 108 ARG A C 1
ATOM 823 O O . ARG A 1 108 ? 0.227 42.812 5.668 1 89.81 108 ARG A O 1
ATOM 830 N N . TRP A 1 109 ? 0.224 44.094 7.52 1 87.19 109 TRP A N 1
ATOM 831 C CA . TRP A 1 109 ? 1.285 43.312 8.148 1 87.19 109 TRP A CA 1
ATOM 832 C C . TRP A 1 109 ? 0.827 41.875 8.406 1 87.19 109 TRP A C 1
ATOM 834 O O . TRP A 1 109 ? 1.556 40.938 8.125 1 87.19 109 TRP A O 1
ATOM 844 N N . SER A 1 110 ? -0.377 41.719 8.922 1 88.38 110 SER A N 1
ATOM 845 C CA . SER A 1 110 ? -0.926 40.406 9.227 1 88.38 110 SER A CA 1
ATOM 846 C C . SER A 1 110 ? -1.077 39.562 7.965 1 88.38 110 SER A C 1
ATOM 848 O O . SER A 1 110 ? -0.767 38.375 7.969 1 88.38 110 SER A O 1
ATOM 850 N N . TYR A 1 111 ? -1.55 40.156 6.98 1 91.62 111 TYR A N 1
ATOM 851 C CA . TYR A 1 111 ? -1.676 39.469 5.707 1 91.62 111 TYR A CA 1
ATOM 852 C C . TYR A 1 111 ? -0.32 38.969 5.223 1 91.62 111 TYR A C 1
ATOM 854 O O . TYR A 1 111 ? -0.191 37.812 4.812 1 91.62 111 TYR A O 1
ATOM 862 N N . ALA A 1 112 ? 0.642 39.812 5.207 1 89.44 112 ALA A N 1
ATOM 863 C CA . ALA A 1 112 ? 1.976 39.438 4.73 1 89.44 112 ALA A CA 1
ATOM 864 C C . ALA A 1 112 ? 2.576 38.344 5.578 1 89.44 112 ALA A C 1
ATOM 866 O O . ALA A 1 112 ? 3.08 37.344 5.039 1 89.44 112 ALA A O 1
ATOM 867 N N . SER A 1 113 ? 2.484 38.469 6.859 1 86.81 113 SER A N 1
ATOM 868 C CA . SER A 1 113 ? 3.061 37.5 7.785 1 86.81 113 SER A CA 1
ATOM 869 C C . SER A 1 113 ? 2.408 36.125 7.633 1 86.81 113 SER A C 1
ATOM 871 O O . SER A 1 113 ? 3.102 35.125 7.496 1 86.81 113 SER A O 1
ATOM 873 N N . GLU A 1 114 ? 1.08 36.125 7.598 1 87.12 114 GLU A N 1
ATOM 874 C CA . GLU A 1 114 ? 0.341 34.875 7.512 1 87.12 114 GLU A CA 1
ATOM 875 C C . GLU A 1 114 ? 0.536 34.219 6.152 1 87.12 114 GLU A C 1
ATOM 877 O O . GLU A 1 114 ? 0.698 33 6.07 1 87.12 114 GLU A O 1
ATOM 882 N N . THR A 1 115 ? 0.516 35.031 5.168 1 90.56 115 THR A N 1
ATOM 883 C CA . THR A 1 115 ? 0.689 34.5 3.818 1 90.56 115 THR A CA 1
ATOM 884 C C . THR A 1 115 ? 2.064 33.875 3.66 1 90.56 115 THR A C 1
ATOM 886 O O . THR A 1 115 ? 2.178 32.75 3.148 1 90.56 115 THR A O 1
ATOM 889 N N . LEU A 1 116 ? 3.062 34.5 4.133 1 86.56 116 LEU A N 1
ATOM 890 C CA . LEU A 1 116 ? 4.422 34 4.008 1 86.56 116 LEU A CA 1
ATOM 891 C C . LEU A 1 116 ? 4.613 32.75 4.871 1 86.56 116 LEU A C 1
ATOM 893 O O . LEU A 1 116 ? 5.23 31.781 4.438 1 86.56 116 LEU A O 1
ATOM 897 N N . PHE A 1 117 ? 4.078 32.812 6.094 1 84.38 117 PHE A N 1
ATOM 898 C CA . PHE A 1 117 ? 4.203 31.688 7.012 1 84.38 117 PHE A CA 1
ATOM 899 C C . PHE A 1 117 ? 3.559 30.438 6.422 1 84.38 117 PHE A C 1
ATOM 901 O O . PHE A 1 117 ? 4.188 29.375 6.367 1 84.38 117 PHE A O 1
ATOM 908 N N . HIS A 1 118 ? 2.361 30.531 5.91 1 89.62 118 HIS A N 1
ATOM 909 C CA . HIS A 1 118 ? 1.629 29.375 5.438 1 89.62 118 HIS A CA 1
ATOM 910 C C . HIS A 1 118 ? 2.193 28.859 4.117 1 89.62 118 HIS A C 1
ATOM 912 O O . HIS A 1 118 ? 2.172 27.656 3.846 1 89.62 118 HIS A O 1
ATOM 918 N N . THR A 1 119 ? 2.705 29.75 3.297 1 90.12 119 THR A N 1
ATOM 919 C CA . THR A 1 119 ? 3.4 29.312 2.09 1 90.12 119 THR A CA 1
ATOM 920 C C . THR A 1 119 ? 4.648 28.516 2.441 1 90.12 119 THR A C 1
ATOM 922 O O . THR A 1 119 ? 4.934 27.5 1.808 1 90.12 119 THR A O 1
ATOM 925 N N . ARG A 1 120 ? 5.324 28.969 3.445 1 85.81 120 ARG A N 1
ATOM 926 C CA . ARG A 1 120 ? 6.52 28.25 3.893 1 85.81 120 ARG A CA 1
ATOM 927 C C . ARG A 1 120 ? 6.164 26.875 4.422 1 85.81 120 ARG A C 1
ATOM 929 O O . ARG A 1 120 ? 6.875 25.891 4.152 1 85.81 120 ARG A O 1
ATOM 936 N N . VAL A 1 121 ? 5.109 26.828 5.172 1 88.19 121 VAL A N 1
ATOM 937 C CA . VAL A 1 121 ? 4.652 25.562 5.738 1 88.19 121 VAL A CA 1
ATOM 938 C C . VAL A 1 121 ? 4.363 24.562 4.613 1 88.19 121 VAL A C 1
ATOM 940 O O . VAL A 1 121 ? 4.762 23.406 4.688 1 88.19 121 VAL A O 1
ATOM 943 N N . THR A 1 122 ? 3.693 25.031 3.613 1 92.06 122 THR A N 1
ATOM 944 C CA . THR A 1 122 ? 3.367 24.172 2.477 1 92.06 122 THR A CA 1
ATOM 945 C C . THR A 1 122 ? 4.633 23.75 1.733 1 92.06 122 THR A C 1
ATOM 947 O O . THR A 1 122 ? 4.754 22.609 1.296 1 92.06 122 THR A O 1
ATOM 950 N N . ASN A 1 123 ? 5.574 24.672 1.606 1 89.19 123 ASN A N 1
ATOM 951 C CA . ASN A 1 123 ? 6.836 24.344 0.948 1 89.19 123 ASN A CA 1
ATOM 952 C C . ASN A 1 123 ? 7.641 23.312 1.742 1 89.19 123 ASN A C 1
ATOM 954 O O . ASN A 1 123 ? 8.305 22.453 1.16 1 89.19 123 ASN A O 1
ATOM 958 N N . ASP A 1 124 ? 7.574 23.453 2.975 1 89.06 124 ASP A N 1
ATOM 959 C CA . ASP A 1 124 ? 8.234 22.469 3.832 1 89.06 124 ASP A CA 1
ATOM 960 C C . ASP A 1 124 ? 7.621 21.094 3.658 1 89.06 124 ASP A C 1
ATOM 962 O O . ASP A 1 124 ? 8.344 20.094 3.559 1 89.06 124 ASP A O 1
ATOM 966 N N . GLU A 1 125 ? 6.312 21.062 3.68 1 93.12 125 GLU A N 1
ATOM 967 C CA . GLU A 1 125 ? 5.637 19.797 3.473 1 93.12 125 GLU A CA 1
ATOM 968 C C . GLU A 1 125 ? 6.004 19.188 2.121 1 93.12 125 GLU A C 1
ATOM 970 O O . GLU A 1 125 ? 6.254 17.984 2.021 1 93.12 125 GLU A O 1
ATOM 975 N N . ARG A 1 126 ? 6.086 20.016 1.157 1 91.06 126 ARG A N 1
ATOM 976 C CA . ARG A 1 126 ? 6.508 19.594 -0.172 1 91.06 126 ARG A CA 1
ATOM 977 C C . ARG A 1 126 ? 7.906 18.984 -0.133 1 91.06 126 ARG A C 1
ATOM 979 O O . ARG A 1 126 ? 8.156 17.953 -0.754 1 91.06 126 ARG A O 1
ATOM 986 N N . ALA A 1 127 ? 8.727 19.609 0.514 1 88.69 127 ALA A N 1
ATOM 987 C CA . ALA A 1 127 ? 10.102 19.141 0.609 1 88.69 127 ALA A CA 1
ATOM 988 C C . ALA A 1 127 ? 10.172 17.766 1.259 1 88.69 127 ALA A C 1
ATOM 990 O O . ALA A 1 127 ? 10.867 16.875 0.762 1 88.69 127 ALA A O 1
ATOM 991 N N . VAL A 1 128 ? 9.477 17.594 2.312 1 91.06 128 VAL A N 1
ATOM 992 C CA . VAL A 1 128 ? 9.453 16.312 3.021 1 91.06 128 VAL A CA 1
ATOM 993 C C . VAL A 1 128 ? 8.945 15.211 2.092 1 91.06 128 VAL A C 1
ATOM 995 O O . VAL A 1 128 ? 9.555 14.148 1.991 1 91.06 128 VAL A O 1
ATOM 998 N N . LEU A 1 129 ? 7.828 15.516 1.445 1 90.06 129 LEU A N 1
ATOM 999 C CA . LEU A 1 129 ? 7.211 14.523 0.57 1 90.06 129 LEU A CA 1
ATOM 1000 C C . LEU A 1 129 ? 8.133 14.18 -0.596 1 90.06 129 LEU A C 1
ATOM 1002 O O . LEU A 1 129 ? 8.195 13.023 -1.023 1 90.06 129 LEU A O 1
ATOM 1006 N N . THR A 1 130 ? 8.836 15.188 -1.083 1 83.25 130 THR A N 1
ATOM 1007 C CA . THR A 1 130 ? 9.789 14.953 -2.16 1 83.25 130 THR A CA 1
ATOM 1008 C C . THR A 1 130 ? 10.922 14.047 -1.694 1 83.25 130 THR A C 1
ATOM 1010 O O . THR A 1 130 ? 11.344 13.148 -2.424 1 83.25 130 THR A O 1
ATOM 1013 N N . ILE A 1 131 ? 11.367 14.242 -0.517 1 82.75 131 ILE A N 1
ATOM 1014 C CA . ILE A 1 131 ? 12.414 13.414 0.072 1 82.75 131 ILE A CA 1
ATOM 1015 C C . ILE A 1 131 ? 11.914 11.977 0.212 1 82.75 131 ILE A C 1
ATOM 1017 O O . ILE A 1 131 ? 12.617 11.031 -0.145 1 82.75 131 ILE A O 1
ATOM 1021 N N . LEU A 1 132 ? 10.727 11.852 0.65 1 82.75 132 LEU A N 1
ATOM 1022 C CA . LEU A 1 132 ? 10.148 10.531 0.88 1 82.75 132 LEU A CA 1
ATOM 1023 C C . LEU A 1 132 ? 9.938 9.797 -0.438 1 82.75 132 LEU A C 1
ATOM 1025 O O . LEU A 1 132 ? 10.125 8.586 -0.515 1 82.75 132 LEU A O 1
ATOM 1029 N N . GLN A 1 133 ? 9.539 10.516 -1.43 1 74.25 133 GLN A N 1
ATOM 1030 C CA . GLN A 1 133 ? 9.281 9.922 -2.738 1 74.25 133 GLN A CA 1
ATOM 1031 C C . GLN A 1 133 ? 10.586 9.484 -3.404 1 74.25 133 GLN A C 1
ATOM 1033 O O . GLN A 1 133 ? 10.594 8.531 -4.191 1 74.25 133 GLN A O 1
ATOM 1038 N N . LYS A 1 134 ? 11.578 10.227 -3.152 1 68.44 134 LYS A N 1
ATOM 1039 C CA . LYS A 1 134 ? 12.875 9.922 -3.752 1 68.44 134 LYS A CA 1
ATOM 1040 C C . LYS A 1 134 ? 13.562 8.781 -3.021 1 68.44 134 LYS A C 1
ATOM 1042 O O . LYS A 1 134 ? 14.555 8.227 -3.51 1 68.44 134 LYS A O 1
ATOM 1047 N N . HIS A 1 135 ? 13 8.508 -1.909 1 65.69 135 HIS A N 1
ATOM 1048 C CA . HIS A 1 135 ? 13.57 7.402 -1.15 1 65.69 135 HIS A CA 1
ATOM 1049 C C . HIS A 1 135 ? 13.445 6.086 -1.917 1 65.69 135 HIS A C 1
ATOM 1051 O O . HIS A 1 135 ? 12.422 5.828 -2.553 1 65.69 135 HIS A O 1
ATOM 1057 N N . PRO A 1 136 ? 14.469 5.395 -2.047 1 54.19 136 PRO A N 1
ATOM 1058 C CA . PRO A 1 136 ? 14.477 4.16 -2.842 1 54.19 136 PRO A CA 1
ATOM 1059 C C . PRO A 1 136 ? 13.336 3.217 -2.473 1 54.19 136 PRO A C 1
ATOM 1061 O O . PRO A 1 136 ? 12.883 2.438 -3.312 1 54.19 136 PRO A O 1
ATOM 1064 N N . HIS A 1 137 ? 12.906 3.404 -1.155 1 53.12 137 HIS A N 1
ATOM 1065 C CA . HIS A 1 137 ? 11.82 2.551 -0.683 1 53.12 137 HIS A CA 1
ATOM 1066 C C . HIS A 1 137 ? 10.672 3.381 -0.114 1 53.12 137 HIS A C 1
ATOM 1068 O O . HIS A 1 137 ? 10.633 3.648 1.089 1 53.12 137 HIS A O 1
ATOM 1074 N N . PRO A 1 138 ? 9.688 3.748 -1.017 1 58.56 138 PRO A N 1
ATOM 1075 C CA . PRO A 1 138 ? 8.555 4.48 -0.45 1 58.56 138 PRO A CA 1
ATOM 1076 C C . PRO A 1 138 ? 7.762 3.654 0.562 1 58.56 138 PRO A C 1
ATOM 1078 O O . PRO A 1 138 ? 7.613 2.441 0.392 1 58.56 138 PRO A O 1
ATOM 1081 N N . HIS A 1 139 ? 7.441 4.27 1.64 1 72.44 139 HIS A N 1
ATOM 1082 C CA . HIS A 1 139 ? 6.781 3.555 2.725 1 72.44 139 HIS A CA 1
ATOM 1083 C C . HIS A 1 139 ? 5.285 3.424 2.467 1 72.44 139 HIS A C 1
ATOM 1085 O O . HIS A 1 139 ? 4.617 4.41 2.143 1 72.44 139 HIS A O 1
ATOM 1091 N N . PRO A 1 140 ? 4.789 2.285 2.639 1 76.25 140 PRO A N 1
ATOM 1092 C CA . PRO A 1 140 ? 3.416 2.014 2.205 1 76.25 140 PRO A CA 1
ATOM 1093 C C . PRO A 1 140 ? 2.371 2.637 3.127 1 76.25 140 PRO A C 1
ATOM 1095 O O . PRO A 1 140 ? 1.191 2.703 2.771 1 76.25 140 PRO A O 1
ATOM 1098 N N . HIS A 1 141 ? 2.74 3.053 4.309 1 87 141 HIS A N 1
ATOM 1099 C CA . HIS A 1 141 ? 1.752 3.564 5.25 1 87 141 HIS A CA 1
ATOM 1100 C C . HIS A 1 141 ? 1.902 5.07 5.441 1 87 141 HIS A C 1
ATOM 1102 O O . HIS A 1 141 ? 1.592 5.598 6.512 1 87 141 HIS A O 1
ATOM 1108 N N . ILE A 1 142 ? 2.457 5.746 4.453 1 90.56 142 ILE A N 1
ATOM 1109 C CA . ILE A 1 142 ? 2.463 7.195 4.297 1 90.56 142 ILE A CA 1
ATOM 1110 C C . ILE A 1 142 ? 1.495 7.602 3.186 1 90.56 142 ILE A C 1
ATOM 1112 O O . ILE A 1 142 ? 1.467 6.977 2.123 1 90.56 142 ILE A O 1
ATOM 1116 N N . ALA A 1 143 ? 0.669 8.555 3.521 1 92.25 143 ALA A N 1
ATOM 1117 C CA . ALA A 1 143 ? -0.267 9.023 2.506 1 92.25 143 ALA A CA 1
ATOM 1118 C C . ALA A 1 143 ? 0.455 9.344 1.199 1 92.25 143 ALA A C 1
ATOM 1120 O O . ALA A 1 143 ? 1.505 9.992 1.204 1 92.25 143 ALA A O 1
ATOM 1121 N N . GLU A 1 144 ? -0.108 8.984 0.125 1 86.12 144 GLU A N 1
ATOM 1122 C CA . GLU A 1 144 ? 0.559 9.078 -1.17 1 86.12 144 GLU A CA 1
ATOM 1123 C C . GLU A 1 144 ? 0.37 10.461 -1.79 1 86.12 144 GLU A C 1
ATOM 1125 O O . GLU A 1 144 ? -0.759 10.875 -2.057 1 86.12 144 GLU A O 1
ATOM 1130 N N . ALA A 1 145 ? 1.483 11.094 -2.01 1 88.69 145 ALA A N 1
ATOM 1131 C CA . ALA A 1 145 ? 1.462 12.328 -2.783 1 88.69 145 ALA A CA 1
ATOM 1132 C C . ALA A 1 145 ? 1.495 12.047 -4.281 1 88.69 145 ALA A C 1
ATOM 1134 O O . ALA A 1 145 ? 2.439 11.43 -4.781 1 88.69 145 ALA A O 1
ATOM 1135 N N . ILE A 1 146 ? 0.483 12.469 -4.984 1 82.06 146 ILE A N 1
ATOM 1136 C CA . ILE A 1 146 ? 0.356 12.25 -6.422 1 82.06 146 ILE A CA 1
ATOM 1137 C C . ILE A 1 146 ? 1.188 13.281 -7.176 1 82.06 146 ILE A C 1
ATOM 1139 O O . ILE A 1 146 ? 1.886 12.953 -8.133 1 82.06 146 ILE A O 1
ATOM 1143 N N . ASP A 1 147 ? 1.089 14.555 -6.793 1 85.69 147 ASP A N 1
ATOM 1144 C CA . ASP A 1 147 ? 1.824 15.656 -7.41 1 85.69 147 ASP A CA 1
ATOM 1145 C C . ASP A 1 147 ? 2.16 16.734 -6.383 1 85.69 147 ASP A C 1
ATOM 1147 O O . ASP A 1 147 ? 1.271 17.25 -5.703 1 85.69 147 ASP A O 1
ATOM 1151 N N . THR A 1 148 ? 3.455 17.016 -6.309 1 89.31 148 THR A N 1
ATOM 1152 C CA . THR A 1 148 ? 3.914 17.984 -5.32 1 89.31 148 THR A CA 1
ATOM 1153 C C . THR A 1 148 ? 4.414 19.266 -5.996 1 89.31 148 THR A C 1
ATOM 1155 O O . THR A 1 148 ? 4.996 20.125 -5.348 1 89.31 148 THR A O 1
ATOM 1158 N N . HIS A 1 149 ? 4.141 19.5 -7.266 1 86.62 149 HIS A N 1
ATOM 1159 C CA . HIS A 1 149 ? 4.895 20.531 -7.984 1 86.62 149 HIS A CA 1
ATOM 1160 C C . HIS A 1 149 ? 4.02 21.734 -8.297 1 86.62 149 HIS A C 1
ATOM 1162 O O . HIS A 1 149 ? 4.531 22.797 -8.664 1 86.62 149 HIS A O 1
ATOM 1168 N N . TYR A 1 150 ? 2.734 21.703 -8.102 1 89.56 150 TYR A N 1
ATOM 1169 C CA . TYR A 1 150 ? 1.856 22.812 -8.438 1 89.56 150 TYR A CA 1
ATOM 1170 C C . TYR A 1 150 ? 1.866 23.875 -7.34 1 89.56 150 TYR A C 1
ATOM 1172 O O . TYR A 1 150 ? 1.903 23.531 -6.152 1 89.56 150 TYR A O 1
ATOM 1180 N N . PRO A 1 151 ? 1.783 25.141 -7.641 1 88.94 151 PRO A N 1
ATOM 1181 C CA . PRO A 1 151 ? 1.849 26.203 -6.645 1 88.94 151 PRO A CA 1
ATOM 1182 C C . PRO A 1 151 ? 0.652 26.203 -5.695 1 88.94 151 PRO A C 1
ATOM 1184 O O . PRO A 1 151 ? 0.765 26.656 -4.555 1 88.94 151 PRO A O 1
ATOM 1187 N N . GLU A 1 152 ? -0.464 25.688 -6.168 1 93.69 152 GLU A N 1
ATOM 1188 C CA . GLU A 1 152 ? -1.683 25.766 -5.371 1 93.69 152 GLU A CA 1
ATOM 1189 C C . GLU A 1 152 ? -1.638 24.812 -4.188 1 93.69 152 GLU A C 1
ATOM 1191 O O . GLU A 1 152 ? -2.404 24.953 -3.234 1 93.69 152 GLU A O 1
ATOM 1196 N N . GLY A 1 153 ? -0.855 23.781 -4.324 1 95.69 153 GLY A N 1
ATOM 1197 C CA . GLY A 1 153 ? -0.776 22.859 -3.213 1 95.69 153 GLY A CA 1
ATOM 1198 C C . GLY A 1 153 ? -0.266 21.484 -3.617 1 95.69 153 GLY A C 1
ATOM 1199 O O . GLY A 1 153 ? 0.488 21.359 -4.582 1 95.69 153 GLY A O 1
ATOM 1200 N N . ILE A 1 154 ? -0.577 20.547 -2.795 1 95.06 154 ILE A N 1
ATOM 1201 C CA . ILE A 1 154 ? -0.121 19.172 -2.998 1 95.06 154 ILE A CA 1
ATOM 1202 C C . ILE A 1 154 ? -1.318 18.266 -3.285 1 95.06 154 ILE A C 1
ATOM 1204 O O . ILE A 1 154 ? -2.324 18.312 -2.572 1 95.06 154 ILE A O 1
ATOM 1208 N N . TYR A 1 155 ? -1.213 17.531 -4.328 1 92.81 155 TYR A N 1
ATOM 1209 C CA . TYR A 1 155 ? -2.248 16.562 -4.668 1 92.81 155 TYR A CA 1
ATOM 1210 C C . TYR A 1 155 ? -1.956 15.203 -4.035 1 92.81 155 TYR A C 1
ATOM 1212 O O . TYR A 1 155 ? -0.864 14.656 -4.207 1 92.81 155 TYR A O 1
ATOM 1220 N N . PHE A 1 156 ? -2.975 14.727 -3.285 1 93.56 156 PHE A N 1
ATOM 1221 C CA . PHE A 1 156 ? -2.846 13.445 -2.596 1 93.56 156 PHE A CA 1
ATOM 1222 C C . PHE A 1 156 ? -3.891 12.453 -3.092 1 93.56 156 PHE A C 1
ATOM 1224 O O . PHE A 1 156 ? -4.957 12.852 -3.566 1 93.56 156 PHE A O 1
ATOM 1231 N N . ARG A 1 157 ? -3.525 11.266 -2.857 1 87.81 157 ARG A N 1
ATOM 1232 C CA . ARG A 1 157 ? -4.559 10.242 -2.943 1 87.81 157 ARG A CA 1
ATOM 1233 C C . ARG A 1 157 ? -5.586 10.398 -1.828 1 87.81 157 ARG A C 1
ATOM 1235 O O . ARG A 1 157 ? -5.23 10.703 -0.688 1 87.81 157 ARG A O 1
ATOM 1242 N N . LYS A 1 158 ? -6.848 10.156 -2.232 1 89.38 158 LYS A N 1
ATOM 1243 C CA . LYS A 1 158 ? -7.902 10.258 -1.229 1 89.38 158 LYS A CA 1
ATOM 1244 C C . LYS A 1 158 ? -8.023 8.969 -0.423 1 89.38 158 LYS A C 1
ATOM 1246 O O . LYS A 1 158 ? -8.086 7.879 -0.994 1 89.38 158 LYS A O 1
ATOM 1251 N N . TYR A 1 159 ? -7.988 9.07 0.868 1 89 159 TYR A N 1
ATOM 1252 C CA . TYR A 1 159 ? -8.219 7.992 1.821 1 89 159 TYR A CA 1
ATOM 1253 C C . TYR A 1 159 ? -9.461 8.266 2.66 1 89 159 TYR A C 1
ATOM 1255 O O . TYR A 1 159 ? -10.148 9.266 2.455 1 89 159 TYR A O 1
ATOM 1263 N N . LYS A 1 160 ? -9.75 7.391 3.561 1 87.75 160 LYS A N 1
ATOM 1264 C CA . LYS A 1 160 ? -10.859 7.57 4.492 1 87.75 160 LYS A CA 1
ATOM 1265 C C . LYS A 1 160 ? -10.375 8.148 5.82 1 87.75 160 LYS A C 1
ATOM 1267 O O . LYS A 1 160 ? -9.266 7.848 6.266 1 87.75 160 LYS A O 1
ATOM 1272 N N . GLN A 1 161 ? -11.18 9.023 6.367 1 88.25 161 GLN A N 1
ATOM 1273 C CA . GLN A 1 161 ? -10.945 9.516 7.719 1 88.25 161 GLN A CA 1
ATOM 1274 C C . GLN A 1 161 ? -11.5 8.555 8.766 1 88.25 161 GLN A C 1
ATOM 1276 O O . GLN A 1 161 ? -12.273 7.652 8.43 1 88.25 161 GLN A O 1
ATOM 1281 N N . LEU A 1 162 ? -11.07 8.734 10.008 1 84.94 162 LEU A N 1
ATOM 1282 C CA . LEU A 1 162 ? -11.477 7.832 11.078 1 84.94 162 LEU A CA 1
ATOM 1283 C C . LEU A 1 162 ? -12.992 7.773 11.188 1 84.94 162 LEU A C 1
ATOM 1285 O O . LEU A 1 162 ? -13.562 6.711 11.445 1 84.94 162 LEU A O 1
ATOM 1289 N N . CYS A 1 163 ? -13.617 8.922 10.945 1 80.38 163 CYS A N 1
ATOM 1290 C CA . CYS A 1 163 ? -15.07 8.992 11.094 1 80.38 163 CYS A CA 1
ATOM 1291 C C . CYS A 1 163 ? -15.766 8.258 9.953 1 80.38 163 CYS A C 1
ATOM 1293 O O . CYS A 1 163 ? -16.969 8 10.023 1 80.38 163 CYS A O 1
ATOM 1295 N N . GLU A 1 164 ? -15.078 7.863 8.953 1 80.06 164 GLU A N 1
ATOM 1296 C CA . GLU A 1 164 ? -15.656 7.215 7.781 1 80.06 164 GLU A CA 1
ATOM 1297 C C . GLU A 1 164 ? -15.445 5.703 7.828 1 80.06 164 GLU A C 1
ATOM 1299 O O . GLU A 1 164 ? -15.898 4.98 6.938 1 80.06 164 GLU A O 1
ATOM 1304 N N . VAL A 1 165 ? -14.672 5.297 8.883 1 77.94 165 VAL A N 1
ATOM 1305 C CA . VAL A 1 165 ? -14.414 3.865 8.969 1 77.94 165 VAL A CA 1
ATOM 1306 C C . VAL A 1 165 ? -14.875 3.342 10.328 1 77.94 165 VAL A C 1
ATOM 1308 O O . VAL A 1 165 ? -15.016 4.113 11.281 1 77.94 165 VAL A O 1
ATOM 1311 N N . ALA A 1 166 ? -15.211 2.027 10.383 1 75 166 ALA A N 1
ATOM 1312 C CA . ALA A 1 166 ? -15.531 1.39 11.656 1 75 166 ALA A CA 1
ATOM 1313 C C . ALA A 1 166 ? -14.266 1.133 12.469 1 75 166 ALA A C 1
ATOM 1315 O O . ALA A 1 166 ? -13.273 0.618 11.945 1 75 166 ALA A O 1
ATOM 1316 N N . ILE A 1 167 ? -14.344 1.579 13.688 1 81.38 167 ILE A N 1
ATOM 1317 C CA . ILE A 1 167 ? -13.203 1.312 14.562 1 81.38 167 ILE A CA 1
ATOM 1318 C C . ILE A 1 167 ? -13.125 -0.184 14.859 1 81.38 167 ILE A C 1
ATOM 1320 O O . ILE A 1 167 ? -14.062 -0.765 15.414 1 81.38 167 ILE A O 1
ATOM 1324 N N . PRO A 1 168 ? -12.078 -0.774 14.492 1 81.81 168 PRO A N 1
ATOM 1325 C CA . PRO A 1 168 ? -11.953 -2.219 14.703 1 81.81 168 PRO A CA 1
ATOM 1326 C C . PRO A 1 168 ? -11.695 -2.582 16.156 1 81.81 168 PRO A C 1
ATOM 1328 O O . PRO A 1 168 ? -11.516 -1.695 17 1 81.81 168 PRO A O 1
ATOM 1331 N N . ASP A 1 169 ? -11.758 -3.928 16.375 1 82.75 169 ASP A N 1
ATOM 1332 C CA . ASP A 1 169 ? -11.391 -4.422 17.703 1 82.75 169 ASP A CA 1
ATOM 1333 C C . ASP A 1 169 ? -9.906 -4.199 17.969 1 82.75 169 ASP A C 1
ATOM 1335 O O . ASP A 1 169 ? -9.188 -3.648 17.141 1 82.75 169 ASP A O 1
ATOM 1339 N N . GLN A 1 170 ? -9.492 -4.473 19.156 1 86.56 170 GLN A N 1
ATOM 1340 C CA . GLN A 1 170 ? -8.148 -4.113 19.594 1 86.56 170 GLN A CA 1
ATOM 1341 C C . GLN A 1 170 ? -7.09 -4.723 18.672 1 86.56 170 GLN A C 1
ATOM 1343 O O . GLN A 1 170 ? -6.117 -4.059 18.312 1 86.56 170 GLN A O 1
ATOM 1348 N N . PRO A 1 171 ? -7.246 -5.965 18.234 1 82.75 171 PRO A N 1
ATOM 1349 C CA . PRO A 1 171 ? -6.27 -6.477 17.266 1 82.75 171 PRO A CA 1
ATOM 1350 C C . PRO A 1 171 ? -6.199 -5.637 15.992 1 82.75 171 PRO A C 1
ATOM 1352 O O . PRO A 1 171 ? -5.113 -5.414 15.453 1 82.75 171 PRO A O 1
ATOM 1355 N N . GLY A 1 172 ? -7.371 -5.219 15.586 1 83.44 172 GLY A N 1
ATOM 1356 C CA . GLY A 1 172 ? -7.402 -4.324 14.445 1 83.44 172 GLY A CA 1
ATOM 1357 C C . GLY A 1 172 ? -6.719 -2.996 14.711 1 83.44 172 GLY A C 1
ATOM 1358 O O . GLY A 1 172 ? -5.996 -2.482 13.852 1 83.44 172 GLY A O 1
ATOM 1359 N N . ARG A 1 173 ? -6.863 -2.463 15.859 1 92 173 ARG A N 1
ATOM 1360 C CA . ARG A 1 173 ? -6.227 -1.197 16.203 1 92 173 ARG A CA 1
ATOM 1361 C C . ARG A 1 173 ? -4.719 -1.369 16.375 1 92 173 ARG A C 1
ATOM 1363 O O . ARG A 1 173 ? -3.945 -0.471 16.031 1 92 173 ARG A O 1
ATOM 1370 N N . ILE A 1 174 ? -4.34 -2.514 16.891 1 91.44 174 ILE A N 1
ATOM 1371 C CA . ILE A 1 174 ? -2.916 -2.797 17.031 1 91.44 174 ILE A CA 1
ATOM 1372 C C . ILE A 1 174 ? -2.262 -2.805 15.648 1 91.44 174 ILE A C 1
ATOM 1374 O O . ILE A 1 174 ? -1.14 -2.32 15.484 1 91.44 174 ILE A O 1
ATOM 1378 N N . ARG A 1 175 ? -2.961 -3.271 14.695 1 86.31 175 ARG A N 1
ATOM 1379 C CA . ARG A 1 175 ? -2.459 -3.207 13.328 1 86.31 175 ARG A CA 1
ATOM 1380 C C . ARG A 1 175 ? -2.248 -1.763 12.891 1 86.31 175 ARG A C 1
ATOM 1382 O O . ARG A 1 175 ? -1.257 -1.447 12.227 1 86.31 175 ARG A O 1
ATOM 1389 N N . TRP A 1 176 ? -3.223 -0.916 13.234 1 92.38 176 TRP A N 1
ATOM 1390 C CA . TRP A 1 176 ? -3.053 0.505 12.945 1 92.38 176 TRP A CA 1
ATOM 1391 C C . TRP A 1 176 ? -1.772 1.037 13.586 1 92.38 176 TRP A C 1
ATOM 1393 O O . TRP A 1 176 ? -1.023 1.787 12.953 1 92.38 176 TRP A O 1
ATOM 1403 N N . TYR A 1 177 ? -1.558 0.618 14.82 1 96.12 177 TYR A N 1
ATOM 1404 C CA . TYR A 1 177 ? -0.386 1.106 15.539 1 96.12 177 TYR A CA 1
ATOM 1405 C C . TYR A 1 177 ? 0.899 0.658 14.852 1 96.12 177 TYR A C 1
ATOM 1407 O O . TYR A 1 177 ? 1.85 1.435 14.734 1 96.12 177 TYR A O 1
ATOM 1415 N N . VAL A 1 178 ? 0.891 -0.532 14.43 1 90.88 178 VAL A N 1
ATOM 1416 C CA . VAL A 1 178 ? 2.049 -1.062 13.719 1 90.88 178 VAL A CA 1
ATOM 1417 C C . VAL A 1 178 ? 2.285 -0.255 12.445 1 90.88 178 VAL A C 1
ATOM 1419 O O . VAL A 1 178 ? 3.418 0.132 12.148 1 90.88 178 VAL A O 1
ATOM 1422 N N . ASN A 1 179 ? 1.231 -0.009 11.695 1 90.81 179 ASN A N 1
ATOM 1423 C CA . ASN A 1 179 ? 1.342 0.772 10.469 1 90.81 179 ASN A CA 1
ATOM 1424 C C . ASN A 1 179 ? 1.96 2.143 10.734 1 90.81 179 ASN A C 1
ATOM 1426 O O . ASN A 1 179 ? 2.908 2.541 10.055 1 90.81 179 ASN A O 1
ATOM 1430 N N . ILE A 1 180 ? 1.454 2.826 11.719 1 96 180 ILE A N 1
ATOM 1431 C CA . ILE A 1 180 ? 1.844 4.203 12 1 96 180 ILE A CA 1
ATOM 1432 C C . ILE A 1 180 ? 3.266 4.234 12.555 1 96 180 ILE A C 1
ATOM 1434 O O . ILE A 1 180 ? 4.07 5.086 12.172 1 96 180 ILE A O 1
ATOM 1438 N N . LEU A 1 181 ? 3.562 3.299 13.406 1 96.12 181 LEU A N 1
ATOM 1439 C CA . LEU A 1 181 ? 4.906 3.232 13.969 1 96.12 181 LEU A CA 1
ATOM 1440 C C . LEU A 1 181 ? 5.934 2.91 12.891 1 96.12 181 LEU A C 1
ATOM 1442 O O . LEU A 1 181 ? 7.055 3.42 12.922 1 96.12 181 LEU A O 1
ATOM 1446 N N . ALA A 1 182 ? 5.551 2.08 12.008 1 90.12 182 ALA A N 1
ATOM 1447 C CA . ALA A 1 182 ? 6.449 1.774 10.898 1 90.12 182 ALA A CA 1
ATOM 1448 C C . ALA A 1 182 ? 6.715 3.016 10.055 1 90.12 182 ALA A C 1
ATOM 1450 O O . ALA A 1 182 ? 7.855 3.273 9.664 1 90.12 182 ALA A O 1
ATOM 1451 N N . ALA A 1 183 ? 5.691 3.734 9.773 1 93.06 183 ALA A N 1
ATOM 1452 C CA . ALA A 1 183 ? 5.832 4.984 9.031 1 93.06 183 ALA A CA 1
ATOM 1453 C C . ALA A 1 183 ? 6.715 5.973 9.789 1 93.06 183 ALA A C 1
ATOM 1455 O O . ALA A 1 183 ? 7.598 6.605 9.203 1 93.06 183 ALA A O 1
ATOM 1456 N N . LEU A 1 184 ? 6.484 6.074 11.078 1 95.81 184 LEU A N 1
ATOM 1457 C CA . LEU A 1 184 ? 7.281 6.965 11.914 1 95.81 184 LEU A CA 1
ATOM 1458 C C . LEU A 1 184 ? 8.75 6.543 11.906 1 95.81 184 LEU A C 1
ATOM 1460 O O . LEU A 1 184 ? 9.641 7.391 11.836 1 95.81 184 LEU A O 1
ATOM 1464 N N . SER A 1 185 ? 8.938 5.254 12.016 1 92.75 185 SER A N 1
ATOM 1465 C CA . SER A 1 185 ? 10.297 4.742 11.992 1 92.75 185 SER A CA 1
ATOM 1466 C C . SER A 1 185 ? 11.016 5.117 10.695 1 92.75 185 SER A C 1
ATOM 1468 O O . SER A 1 185 ? 12.211 5.414 10.703 1 92.75 185 SER A O 1
ATOM 1470 N N . HIS A 1 186 ? 10.305 5.105 9.641 1 87.19 186 HIS A N 1
ATOM 1471 C CA . HIS A 1 186 ? 10.859 5.504 8.352 1 87.19 186 HIS A CA 1
ATOM 1472 C C . HIS A 1 186 ? 11.258 6.977 8.352 1 87.19 186 HIS A C 1
ATOM 1474 O O . HIS A 1 186 ? 12.352 7.328 7.902 1 87.19 186 HIS A O 1
ATOM 1480 N N . LEU A 1 187 ? 10.445 7.816 8.82 1 92.81 187 LEU A N 1
ATOM 1481 C CA . LEU A 1 187 ? 10.742 9.242 8.938 1 92.81 187 LEU A CA 1
ATOM 1482 C C . LEU A 1 187 ? 11.969 9.461 9.82 1 92.81 187 LEU A C 1
ATOM 1484 O O . LEU A 1 187 ? 12.867 10.227 9.469 1 92.81 187 LEU A O 1
ATOM 1488 N N . HIS A 1 188 ? 11.969 8.75 10.891 1 93.19 188 HIS A N 1
ATOM 1489 C CA . HIS A 1 188 ? 13.039 8.93 11.859 1 93.19 188 HIS A CA 1
ATOM 1490 C C . HIS A 1 188 ? 14.367 8.414 11.32 1 93.19 188 HIS A C 1
ATOM 1492 O O . HIS A 1 188 ? 15.43 8.922 11.688 1 93.19 188 HIS A O 1
ATOM 1498 N N . GLY A 1 189 ? 14.25 7.453 10.438 1 86.62 189 GLY A N 1
ATOM 1499 C CA . GLY A 1 189 ? 15.445 6.934 9.789 1 86.62 189 GLY A CA 1
ATOM 1500 C C . GLY A 1 189 ? 16.156 7.957 8.922 1 86.62 189 GLY A C 1
ATOM 1501 O O . GLY A 1 189 ? 17.344 7.809 8.609 1 86.62 189 GLY A O 1
ATOM 1502 N N . ILE A 1 190 ? 15.445 8.961 8.516 1 85.44 190 ILE A N 1
ATOM 1503 C CA . ILE A 1 190 ? 16.047 10.023 7.723 1 85.44 190 ILE A CA 1
ATOM 1504 C C . ILE A 1 190 ? 16.062 11.32 8.531 1 85.44 190 ILE A C 1
ATOM 1506 O O . ILE A 1 190 ? 16.031 12.414 7.961 1 85.44 190 ILE A O 1
ATOM 1510 N N . ASP A 1 191 ? 15.875 11.242 9.812 1 89.19 191 ASP A N 1
ATOM 1511 C CA . ASP A 1 191 ? 16.062 12.297 10.797 1 89.19 191 ASP A CA 1
ATOM 1512 C C . ASP A 1 191 ? 14.969 13.359 10.68 1 89.19 191 ASP A C 1
ATOM 1514 O O . ASP A 1 191 ? 15.25 14.555 10.766 1 89.19 191 ASP A O 1
ATOM 1518 N N . ILE A 1 192 ? 13.828 12.961 10.414 1 92.38 192 ILE A N 1
ATOM 1519 C CA . ILE A 1 192 ? 12.68 13.859 10.367 1 92.38 192 ILE A CA 1
ATOM 1520 C C . ILE A 1 192 ? 11.672 13.461 11.438 1 92.38 192 ILE A C 1
ATOM 1522 O O . ILE A 1 192 ? 11.312 12.289 11.555 1 92.38 192 ILE A O 1
ATOM 1526 N N . ALA A 1 193 ? 11.289 14.391 12.25 1 92.94 193 ALA A N 1
ATOM 1527 C CA . ALA A 1 193 ? 10.188 14.203 13.195 1 92.94 193 ALA A CA 1
ATOM 1528 C C . ALA A 1 193 ? 8.852 14.609 12.57 1 92.94 193 ALA A C 1
ATOM 1530 O O . ALA A 1 193 ? 8.773 15.609 11.859 1 92.94 193 ALA A O 1
ATOM 1531 N N . HIS A 1 194 ? 7.832 13.812 12.805 1 94.25 194 HIS A N 1
ATOM 1532 C CA . HIS A 1 194 ? 6.5 14.188 12.344 1 94.25 194 HIS A CA 1
ATOM 1533 C C . HIS A 1 194 ? 5.914 15.305 13.195 1 94.25 194 HIS A C 1
ATOM 1535 O O . HIS A 1 194 ? 5.328 16.25 12.664 1 94.25 194 HIS A O 1
ATOM 1541 N N . SER A 1 195 ? 5.93 15.156 14.57 1 90.19 195 SER A N 1
ATOM 1542 C CA . SER A 1 195 ? 5.664 16.172 15.586 1 90.19 195 SER A CA 1
ATOM 1543 C C . SER A 1 195 ? 4.164 16.344 15.805 1 90.19 195 SER A C 1
ATOM 1545 O O . SER A 1 195 ? 3.746 17.125 16.656 1 90.19 195 SER A O 1
ATOM 1547 N N . ASP A 1 196 ? 3.332 15.664 15.109 1 88.44 196 ASP A N 1
ATOM 1548 C CA . ASP A 1 196 ? 1.9 15.875 15.305 1 88.44 196 ASP A CA 1
ATOM 1549 C C . ASP A 1 196 ? 1.112 14.609 14.969 1 88.44 196 ASP A C 1
ATOM 1551 O O . ASP A 1 196 ? 0.145 14.656 14.211 1 88.44 196 ASP A O 1
ATOM 1555 N N . VAL A 1 197 ? 1.519 13.492 15.5 1 91.69 197 VAL A N 1
ATOM 1556 C CA . VAL A 1 197 ? 0.774 12.25 15.328 1 91.69 197 VAL A CA 1
ATOM 1557 C C . VAL A 1 197 ? -0.503 12.297 16.172 1 91.69 197 VAL A C 1
ATOM 1559 O O . VAL A 1 197 ? -0.445 12.359 17.391 1 91.69 197 VAL A O 1
ATOM 1562 N N . ARG A 1 198 ? -1.626 12.359 15.5 1 86.88 198 ARG A N 1
ATOM 1563 C CA . ARG A 1 198 ? -2.936 12.383 16.141 1 86.88 198 ARG A CA 1
ATOM 1564 C C . ARG A 1 198 ? -3.998 11.758 15.25 1 86.88 198 ARG A C 1
ATOM 1566 O O . ARG A 1 198 ? -3.738 11.469 14.078 1 86.88 198 ARG A O 1
ATOM 1573 N N . VAL A 1 199 ? -5.184 11.625 15.828 1 86.88 199 VAL A N 1
ATOM 1574 C CA . VAL A 1 199 ? -6.27 10.945 15.125 1 86.88 199 VAL A CA 1
ATOM 1575 C C . VAL A 1 199 ? -6.574 11.68 13.82 1 86.88 199 VAL A C 1
ATOM 1577 O O . VAL A 1 199 ? -6.77 11.047 12.781 1 86.88 199 VAL A O 1
ATOM 1580 N N . ALA A 1 200 ? -6.492 13.047 13.852 1 85 200 ALA A N 1
ATOM 1581 C CA . ALA A 1 200 ? -6.832 13.867 12.695 1 85 200 ALA A CA 1
ATOM 1582 C C . ALA A 1 200 ? -5.801 13.695 11.578 1 85 200 ALA A C 1
ATOM 1584 O O . ALA A 1 200 ? -6.062 14.039 10.422 1 85 200 ALA A O 1
ATOM 1585 N N . ASN A 1 201 ? -4.66 13.133 11.93 1 91.31 201 ASN A N 1
ATOM 1586 C CA . ASN A 1 201 ? -3.588 12.984 10.953 1 91.31 201 ASN A CA 1
ATOM 1587 C C . ASN A 1 201 ? -3.357 11.523 10.586 1 91.31 201 ASN A C 1
ATOM 1589 O O . ASN A 1 201 ? -2.242 11.133 10.234 1 91.31 201 ASN A O 1
ATOM 1593 N N . LEU A 1 202 ? -4.402 10.766 10.789 1 94.19 202 LEU A N 1
ATOM 1594 C CA . LEU A 1 202 ? -4.453 9.383 10.312 1 94.19 202 LEU A CA 1
ATOM 1595 C C . LEU A 1 202 ? -5.512 9.219 9.227 1 94.19 202 LEU A C 1
ATOM 1597 O O . LEU A 1 202 ? -6.602 9.789 9.328 1 94.19 202 LEU A O 1
ATOM 1601 N N . LEU A 1 203 ? -5.105 8.5 8.227 1 94.38 203 LEU A N 1
ATOM 1602 C CA . LEU A 1 203 ? -6.031 8.117 7.168 1 94.38 203 LEU A CA 1
ATOM 1603 C C . LEU A 1 203 ? -6.121 6.598 7.047 1 94.38 203 LEU A C 1
ATOM 1605 O O . LEU A 1 203 ? -5.273 5.875 7.578 1 94.38 203 LEU A O 1
ATOM 1609 N N . PHE A 1 204 ? -7.203 6.168 6.34 1 88.25 204 PHE A N 1
ATOM 1610 C CA . PHE A 1 204 ? -7.449 4.734 6.27 1 88.25 204 PHE A CA 1
ATOM 1611 C C . PHE A 1 204 ? -7.852 4.32 4.859 1 88.25 204 PHE A C 1
ATOM 1613 O O . PHE A 1 204 ? -8.383 5.133 4.098 1 88.25 204 PHE A O 1
ATOM 1620 N N . ASP A 1 205 ? -7.559 3.09 4.586 1 80.69 205 ASP A N 1
ATOM 1621 C CA . ASP A 1 205 ? -8.031 2.564 3.309 1 80.69 205 ASP A CA 1
ATOM 1622 C C . ASP A 1 205 ? -9.539 2.342 3.332 1 80.69 205 ASP A C 1
ATOM 1624 O O . ASP A 1 205 ? -10.18 2.475 4.379 1 80.69 205 ASP A O 1
ATOM 1628 N N . ALA A 1 206 ? -10.055 1.965 2.24 1 72.38 206 ALA A N 1
ATOM 1629 C CA . ALA A 1 206 ? -11.5 1.847 2.074 1 72.38 206 ALA A CA 1
ATOM 1630 C C . ALA A 1 206 ? -12.078 0.828 3.051 1 72.38 206 ALA A C 1
ATOM 1632 O O . ALA A 1 206 ? -13.219 0.979 3.51 1 72.38 206 ALA A O 1
ATOM 1633 N N . SER A 1 207 ? -11.312 -0.165 3.42 1 67.06 207 SER A N 1
ATOM 1634 C CA . SER A 1 207 ? -11.789 -1.226 4.301 1 67.06 207 SER A CA 1
ATOM 1635 C C . SER A 1 207 ? -11.57 -0.869 5.766 1 67.06 207 SER A C 1
ATOM 1637 O O . SER A 1 207 ? -12.133 -1.508 6.66 1 67.06 207 SER A O 1
ATOM 1639 N N . GLY A 1 208 ? -10.766 0.136 6.023 1 79.31 208 GLY A N 1
ATOM 1640 C CA . GLY A 1 208 ? -10.438 0.506 7.391 1 79.31 208 GLY A CA 1
ATOM 1641 C C . GLY A 1 208 ? -9.414 -0.414 8.023 1 79.31 208 GLY A C 1
ATOM 1642 O O . GLY A 1 208 ? -9.227 -0.401 9.25 1 79.31 208 GLY A O 1
ATOM 1643 N N . ARG A 1 209 ? -8.773 -1.155 7.273 1 75.38 209 ARG A N 1
ATOM 1644 C CA . ARG A 1 209 ? -7.852 -2.158 7.797 1 75.38 209 ARG A CA 1
ATOM 1645 C C . ARG A 1 209 ? -6.469 -1.56 8.039 1 75.38 209 ARG A C 1
ATOM 1647 O O . ARG A 1 209 ? -5.785 -1.927 8.992 1 75.38 209 ARG A O 1
ATOM 1654 N N . TYR A 1 210 ? -6.082 -0.673 7.105 1 83 210 TYR A N 1
ATOM 1655 C CA . TYR A 1 210 ? -4.738 -0.119 7.184 1 83 210 TYR A CA 1
ATOM 1656 C C . TYR A 1 210 ? -4.777 1.386 7.426 1 83 210 TYR A C 1
ATOM 1658 O O . TYR A 1 210 ? -5.637 2.084 6.887 1 83 210 TYR A O 1
ATOM 1666 N N . ALA A 1 211 ? -3.809 1.782 8.211 1 91.56 211 ALA A N 1
ATOM 1667 C CA . ALA A 1 211 ? -3.705 3.199 8.555 1 91.56 211 ALA A CA 1
ATOM 1668 C C . ALA A 1 211 ? -2.525 3.85 7.836 1 91.56 211 ALA A C 1
ATOM 1670 O O . ALA A 1 211 ? -1.519 3.191 7.559 1 91.56 211 ALA A O 1
ATOM 1671 N N . TYR A 1 212 ? -2.705 5.117 7.48 1 92.94 212 TYR A N 1
ATOM 1672 C CA . TYR A 1 212 ? -1.701 5.918 6.789 1 92.94 212 TYR A CA 1
ATOM 1673 C C . TYR A 1 212 ? -1.436 7.223 7.531 1 92.94 212 TYR A C 1
ATOM 1675 O O . TYR A 1 212 ? -2.371 7.891 7.98 1 92.94 212 TYR A O 1
ATOM 1683 N N . LEU A 1 213 ? -0.15 7.453 7.688 1 95.25 213 LEU A N 1
ATOM 1684 C CA . LEU A 1 213 ? 0.247 8.727 8.273 1 95.25 213 LEU A CA 1
ATOM 1685 C C . LEU A 1 213 ? 0.129 9.859 7.254 1 95.25 213 LEU A C 1
ATOM 1687 O O . LEU A 1 213 ? 0.522 9.695 6.094 1 95.25 213 LEU A O 1
ATOM 1691 N N . CYS A 1 214 ? -0.509 10.93 7.664 1 94.25 214 CYS A N 1
ATOM 1692 C CA . CYS A 1 214 ? -0.618 12.078 6.77 1 94.25 214 CYS A CA 1
ATOM 1693 C C . CYS A 1 214 ? -0.312 13.375 7.504 1 94.25 214 CYS A C 1
ATOM 1695 O O . CYS A 1 214 ? 0.034 13.359 8.688 1 94.25 214 CYS A O 1
ATOM 1697 N N . ASP A 1 215 ? -0.325 14.484 6.777 1 92.25 215 ASP A N 1
ATOM 1698 C CA . ASP A 1 215 ? -0.085 15.859 7.215 1 92.25 215 ASP A CA 1
ATOM 1699 C C . ASP A 1 215 ? 1.349 16.031 7.707 1 92.25 215 ASP A C 1
ATOM 1701 O O . ASP A 1 215 ? 1.607 15.977 8.914 1 92.25 215 ASP A O 1
ATOM 1705 N N . PHE A 1 216 ? 2.172 16.391 6.844 1 93.75 216 PHE A N 1
ATOM 1706 C CA . PHE A 1 216 ? 3.594 16.531 7.125 1 93.75 216 PHE A CA 1
ATOM 1707 C C . PHE A 1 216 ? 3.969 18 7.266 1 93.75 216 PHE A C 1
ATOM 1709 O O . PHE A 1 216 ? 5.145 18.359 7.156 1 93.75 216 PHE A O 1
ATOM 1716 N N . SER A 1 217 ? 2.969 18.828 7.516 1 91.5 217 SER A N 1
ATOM 1717 C CA . SER A 1 217 ? 3.18 20.281 7.602 1 91.5 217 SER A CA 1
ATOM 1718 C C . SER A 1 217 ? 3.988 20.641 8.844 1 91.5 217 SER A C 1
ATOM 1720 O O . SER A 1 217 ? 4.66 21.672 8.867 1 91.5 217 SER A O 1
ATOM 1722 N N . THR A 1 218 ? 3.949 19.766 9.852 1 90.06 218 THR A N 1
ATOM 1723 C CA . THR A 1 218 ? 4.633 20.078 11.102 1 90.06 218 THR A CA 1
ATOM 1724 C C . THR A 1 218 ? 5.977 19.359 11.172 1 90.06 218 THR A C 1
ATOM 1726 O O . THR A 1 218 ? 6.699 19.484 12.164 1 90.06 218 THR A O 1
ATOM 1729 N N . CYS A 1 219 ? 6.246 18.594 10.164 1 92.25 219 CYS A N 1
ATOM 1730 C CA . CYS A 1 219 ? 7.5 17.844 10.172 1 92.25 219 CYS A CA 1
ATOM 1731 C C . CYS A 1 219 ? 8.695 18.781 10.273 1 92.25 219 CYS A C 1
ATOM 1733 O O . CYS A 1 219 ? 8.672 19.891 9.711 1 92.25 219 CYS A O 1
ATOM 1735 N N . SER A 1 220 ? 9.672 18.359 10.992 1 89.81 220 SER A N 1
ATOM 1736 C CA . SER A 1 220 ? 10.906 19.109 11.156 1 89.81 220 SER A CA 1
ATOM 1737 C C . SER A 1 220 ? 12.109 18.172 11.273 1 89.81 220 SER A C 1
ATOM 1739 O O . SER A 1 220 ? 12 17.078 11.812 1 89.81 220 SER A O 1
ATOM 1741 N N . PRO A 1 221 ? 13.234 18.625 10.688 1 87 221 PRO A N 1
ATOM 1742 C CA . PRO A 1 221 ? 14.445 17.859 10.977 1 87 221 PRO A CA 1
ATOM 1743 C C . PRO A 1 221 ? 14.766 17.797 12.469 1 87 221 PRO A C 1
ATOM 1745 O O . PRO A 1 221 ? 14.414 18.703 13.219 1 87 221 PRO A O 1
ATOM 1748 N N . PHE A 1 222 ? 15.43 16.688 12.875 1 87.25 222 PHE A N 1
ATOM 1749 C CA . PHE A 1 222 ? 15.828 16.562 14.273 1 87.25 222 PHE A CA 1
ATOM 1750 C C . PHE A 1 222 ? 16.672 17.75 14.703 1 87.25 222 PHE A C 1
ATOM 1752 O O . PHE A 1 222 ? 17.531 18.219 13.953 1 87.25 222 PHE A O 1
ATOM 1759 N N . GLY A 1 223 ? 16.328 18.266 15.867 1 83.25 223 GLY A N 1
ATOM 1760 C CA . GLY A 1 223 ? 17.125 19.359 16.422 1 83.25 223 GLY A CA 1
ATOM 1761 C C . GLY A 1 223 ? 16.641 20.734 15.977 1 83.25 223 GLY A C 1
ATOM 1762 O O . GLY A 1 223 ? 17.109 21.75 16.469 1 83.25 223 GLY A O 1
ATOM 1763 N N . LYS A 1 224 ? 15.703 20.844 15.078 1 83 224 LYS A N 1
ATOM 1764 C CA . LYS A 1 224 ? 15.094 22.109 14.656 1 83 224 LYS A CA 1
ATOM 1765 C C . LYS A 1 224 ? 13.797 22.375 15.422 1 83 224 LYS A C 1
ATOM 1767 O O . LYS A 1 224 ? 13.281 21.484 16.109 1 83 224 LYS A O 1
ATOM 1772 N N . PRO A 1 225 ? 13.312 23.562 15.352 1 78.25 225 PRO A N 1
ATOM 1773 C CA . PRO A 1 225 ? 12.094 23.891 16.109 1 78.25 225 PRO A CA 1
ATOM 1774 C C . PRO A 1 225 ? 10.914 23 15.719 1 78.25 225 PRO A C 1
ATOM 1776 O O . PRO A 1 225 ? 10.727 22.688 14.539 1 78.25 225 PRO A O 1
ATOM 1779 N N . ASN A 1 226 ? 10.219 22.609 16.719 1 76.38 226 ASN A N 1
ATOM 1780 C CA . ASN A 1 226 ? 8.984 21.859 16.562 1 76.38 226 ASN A CA 1
ATOM 1781 C C . ASN A 1 226 ? 7.793 22.766 16.297 1 76.38 226 ASN A C 1
ATOM 1783 O O . ASN A 1 226 ? 7.352 23.5 17.188 1 76.38 226 ASN A O 1
ATOM 1787 N N . LEU A 1 227 ? 7.227 22.672 15.141 1 74.88 227 LEU A N 1
ATOM 1788 C CA . LEU A 1 227 ? 6.18 23.594 14.719 1 74.88 227 LEU A CA 1
ATOM 1789 C C . LEU A 1 227 ? 4.855 23.266 15.398 1 74.88 227 LEU A C 1
ATOM 1791 O O . LEU A 1 227 ? 3.949 24.109 15.438 1 74.88 227 LEU A O 1
ATOM 1795 N N . ALA A 1 228 ? 4.738 22.047 15.812 1 71.75 228 ALA A N 1
ATOM 1796 C CA . ALA A 1 228 ? 3.492 21.656 16.469 1 71.75 228 ALA A CA 1
ATOM 1797 C C . ALA A 1 228 ? 3.469 22.141 17.922 1 71.75 228 ALA A C 1
ATOM 1799 O O . ALA A 1 228 ? 2.418 22.125 18.578 1 71.75 228 ALA A O 1
ATOM 1800 N N . TYR A 1 229 ? 4.566 22.594 18.5 1 64.12 229 TYR A N 1
ATOM 1801 C CA . TYR A 1 229 ? 4.719 23.016 19.891 1 64.12 229 TYR A CA 1
ATOM 1802 C C . TYR A 1 229 ? 4.184 24.422 20.094 1 64.12 229 TYR A C 1
ATOM 1804 O O . TYR A 1 229 ? 4.426 25.312 19.266 1 64.12 229 TYR A O 1
ATOM 1812 N N . PRO A 1 230 ? 3.348 24.609 21.047 1 58.56 230 PRO A N 1
ATOM 1813 C CA . PRO A 1 230 ? 2.844 23.688 22.078 1 58.56 230 PRO A CA 1
ATOM 1814 C C . PRO A 1 230 ? 1.626 22.891 21.609 1 58.56 230 PRO A C 1
ATOM 1816 O O . PRO A 1 230 ? 0.863 23.375 20.766 1 58.56 230 PRO A O 1
ATOM 1819 N N . TYR A 1 231 ? 1.575 21.672 21.922 1 58.78 231 TYR A N 1
ATOM 1820 C CA . TYR A 1 231 ? 0.504 20.766 21.5 1 58.78 231 TYR A CA 1
ATOM 1821 C C . TYR A 1 231 ? -0.816 21.156 22.156 1 58.78 231 TYR A C 1
ATOM 1823 O O . TYR A 1 231 ? -0.97 21.031 23.375 1 58.78 231 TYR A O 1
ATOM 1831 N N . PRO A 1 232 ? -1.604 21.828 21.312 1 50.53 232 PRO A N 1
ATOM 1832 C CA . PRO A 1 232 ? -2.85 22.297 21.938 1 50.53 232 PRO A CA 1
ATOM 1833 C C . PRO A 1 232 ? -3.666 21.156 22.547 1 50.53 232 PRO A C 1
ATOM 1835 O O . PRO A 1 232 ? -4.379 21.359 23.531 1 50.53 232 PRO A O 1
ATOM 1838 N N . ASP A 1 233 ? -3.584 20.031 21.922 1 52.31 233 ASP A N 1
ATOM 1839 C CA . ASP A 1 233 ? -4.52 18.984 22.297 1 52.31 233 ASP A CA 1
ATOM 1840 C C . ASP A 1 233 ? -3.953 18.125 23.438 1 52.31 233 ASP A C 1
ATOM 1842 O O . ASP A 1 233 ? -4.645 17.266 23.969 1 52.31 233 ASP A O 1
ATOM 1846 N N . TYR A 1 234 ? -2.666 18.266 23.688 1 55 234 TYR A N 1
ATOM 1847 C CA . TYR A 1 234 ? -2.078 17.453 24.734 1 55 234 TYR A CA 1
ATOM 1848 C C . TYR A 1 234 ? -1.558 18.328 25.875 1 55 234 TYR A C 1
ATOM 1850 O O . TYR A 1 234 ? -0.886 19.328 25.641 1 55 234 TYR A O 1
ATOM 1858 N N . GLU A 1 235 ? -2.295 18.328 26.953 1 51.84 235 GLU A N 1
ATOM 1859 C CA . GLU A 1 235 ? -1.685 18.922 28.141 1 51.84 235 GLU A CA 1
ATOM 1860 C C . GLU A 1 235 ? -0.451 18.125 28.562 1 51.84 235 GLU A C 1
ATOM 1862 O O . GLU A 1 235 ? -0.568 17.094 29.234 1 51.84 235 GLU A O 1
ATOM 1867 N N . LEU A 1 236 ? 0.655 18.172 27.719 1 55.34 236 LEU A N 1
ATOM 1868 C CA . LEU A 1 236 ? 1.812 17.297 27.906 1 55.34 236 LEU A CA 1
ATOM 1869 C C . LEU A 1 236 ? 2.715 17.844 29.016 1 55.34 236 LEU A C 1
ATOM 1871 O O . LEU A 1 236 ? 2.762 19.047 29.25 1 55.34 236 LEU A O 1
ATOM 1875 N N . PRO A 1 237 ? 3.213 16.875 29.781 1 51.09 237 PRO A N 1
ATOM 1876 C CA . PRO A 1 237 ? 4.242 17.297 30.734 1 51.09 237 PRO A CA 1
ATOM 1877 C C . PRO A 1 237 ? 5.383 18.078 30.062 1 51.09 237 PRO A C 1
ATOM 1879 O O . PRO A 1 237 ? 5.754 17.766 28.922 1 51.09 237 PRO A O 1
ATOM 1882 N N . THR A 1 238 ? 5.621 19.25 30.531 1 49.16 238 THR A N 1
ATOM 1883 C CA . THR A 1 238 ? 6.574 20.234 30.047 1 49.16 238 THR A CA 1
ATOM 1884 C C . THR A 1 238 ? 7.91 19.578 29.719 1 49.16 238 THR A C 1
ATOM 1886 O O . THR A 1 238 ? 8.609 20.016 28.797 1 49.16 238 THR A O 1
ATOM 1889 N N . ASP A 1 239 ? 8.25 18.5 30.422 1 51.78 239 ASP A N 1
ATOM 1890 C CA . ASP A 1 239 ? 9.617 18 30.297 1 51.78 239 ASP A CA 1
ATOM 1891 C C . ASP A 1 239 ? 9.758 17.109 29.062 1 51.78 239 ASP A C 1
ATOM 1893 O O . ASP A 1 239 ? 10.875 16.844 28.609 1 51.78 239 ASP A O 1
ATOM 1897 N N . ILE A 1 240 ? 8.734 16.625 28.562 1 56.66 240 ILE A N 1
ATOM 1898 C CA . ILE A 1 240 ? 8.852 15.688 27.453 1 56.66 240 ILE A CA 1
ATOM 1899 C C . ILE A 1 240 ? 8.703 16.438 26.141 1 56.66 240 ILE A C 1
ATOM 1901 O O . ILE A 1 240 ? 9.406 16.141 25.156 1 56.66 240 ILE A O 1
ATOM 1905 N N . MET A 1 241 ? 7.938 17.453 26.266 1 61.25 241 MET A N 1
ATOM 1906 C CA . MET A 1 241 ? 7.715 18.188 25.016 1 61.25 241 MET A CA 1
ATOM 1907 C C . MET A 1 241 ? 8.766 19.266 24.828 1 61.25 241 MET A C 1
ATOM 1909 O O . MET A 1 241 ? 9.016 20.062 25.734 1 61.25 241 MET A O 1
ATOM 1913 N N . SER A 1 242 ? 9.625 18.875 23.859 1 66.88 242 SER A N 1
ATOM 1914 C CA . SER A 1 242 ? 10.75 19.766 23.562 1 66.88 242 SER A CA 1
ATOM 1915 C C . SER A 1 242 ? 10.406 20.75 22.453 1 66.88 242 SER A C 1
ATOM 1917 O O . SER A 1 242 ? 9.625 20.438 21.562 1 66.88 242 SER A O 1
ATOM 1919 N N . ALA A 1 243 ? 10.883 21.875 22.641 1 75.69 243 ALA A N 1
ATOM 1920 C CA . ALA A 1 243 ? 10.789 22.906 21.609 1 75.69 243 ALA A CA 1
ATOM 1921 C C . ALA A 1 243 ? 11.531 22.469 20.344 1 75.69 243 ALA A C 1
ATOM 1923 O O . ALA A 1 243 ? 11.312 23.031 19.266 1 75.69 243 ALA A O 1
ATOM 1924 N N . LEU A 1 244 ? 12.281 21.422 20.594 1 80.12 244 LEU A N 1
ATOM 1925 C CA . LEU A 1 244 ? 13.031 20.906 19.438 1 80.12 244 LEU A CA 1
ATOM 1926 C C . LEU A 1 244 ? 12.461 19.562 18.984 1 80.12 244 LEU A C 1
ATOM 1928 O O . LEU A 1 244 ? 12.07 18.734 19.797 1 80.12 244 LEU A O 1
ATOM 1932 N N . ALA A 1 245 ? 12.383 19.391 17.703 1 86.5 245 ALA A N 1
ATOM 1933 C CA . ALA A 1 245 ? 11.836 18.172 17.094 1 86.5 245 ALA A CA 1
ATOM 1934 C C . ALA A 1 245 ? 12.742 16.984 17.375 1 86.5 245 ALA A C 1
ATOM 1936 O O . ALA A 1 245 ? 13.969 17.094 17.281 1 86.5 245 ALA A O 1
ATOM 1937 N N . SER A 1 246 ? 12.172 15.898 17.797 1 89.19 246 SER A N 1
ATOM 1938 C CA . SER A 1 246 ? 12.906 14.664 18.062 1 89.19 246 SER A CA 1
ATOM 1939 C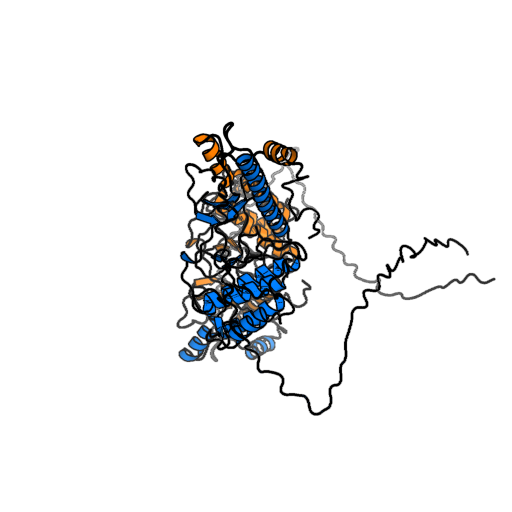 C . SER A 1 246 ? 12 13.445 17.922 1 89.19 246 SER A C 1
ATOM 1941 O O . SER A 1 246 ? 10.773 13.57 17.906 1 89.19 246 SER A O 1
ATOM 1943 N N . ASP A 1 247 ? 12.648 12.297 17.812 1 92.75 247 ASP A N 1
ATOM 1944 C CA . ASP A 1 247 ? 11.875 11.062 17.781 1 92.75 247 ASP A CA 1
ATOM 1945 C C . ASP A 1 247 ? 11.258 10.766 19.141 1 92.75 247 ASP A C 1
ATOM 1947 O O . ASP A 1 247 ? 10.25 10.062 19.234 1 92.75 247 ASP A O 1
ATOM 1951 N N . ARG A 1 248 ? 11.836 11.32 20.203 1 89.19 248 ARG A N 1
ATOM 1952 C CA . ARG A 1 248 ? 11.297 11.125 21.547 1 89.19 248 ARG A CA 1
ATOM 1953 C C . ARG A 1 248 ? 9.898 11.727 21.672 1 89.19 248 ARG A C 1
ATOM 1955 O O . ARG A 1 248 ? 9 11.117 22.25 1 89.19 248 ARG A O 1
ATOM 1962 N N . THR A 1 249 ? 9.805 12.93 21.141 1 87.38 249 THR A N 1
ATOM 1963 C CA . THR A 1 249 ? 8.508 13.602 21.156 1 87.38 249 THR A CA 1
ATOM 1964 C C . THR A 1 249 ? 7.473 12.789 20.375 1 87.38 249 THR A C 1
ATOM 1966 O O . THR A 1 249 ? 6.34 12.625 20.844 1 87.38 249 THR A O 1
ATOM 1969 N N . ASP A 1 250 ? 7.852 12.273 19.25 1 93.31 250 ASP A N 1
ATOM 1970 C CA . ASP A 1 250 ? 6.938 11.484 18.422 1 93.31 250 ASP A CA 1
ATOM 1971 C C . ASP A 1 250 ? 6.516 10.203 19.141 1 93.31 250 ASP A C 1
ATOM 1973 O O . ASP A 1 250 ? 5.367 9.773 19.031 1 93.31 250 ASP A O 1
ATOM 1977 N N . ARG A 1 251 ? 7.426 9.609 19.922 1 94.38 251 ARG A N 1
ATOM 1978 C CA . ARG A 1 251 ? 7.082 8.406 20.672 1 94.38 251 ARG A CA 1
ATOM 1979 C C . ARG A 1 251 ? 6.086 8.711 21.781 1 94.38 251 ARG A C 1
ATOM 1981 O O . ARG A 1 251 ? 5.168 7.93 22.031 1 94.38 251 ARG A O 1
ATOM 1988 N N . PHE A 1 252 ? 6.297 9.828 22.406 1 90.81 252 PHE A N 1
ATOM 1989 C CA . PHE A 1 252 ? 5.348 10.258 23.422 1 90.81 252 PHE A CA 1
ATOM 1990 C C . PHE A 1 252 ? 3.959 10.453 22.828 1 90.81 252 PHE A C 1
ATOM 1992 O O . PHE A 1 252 ? 2.967 9.969 23.375 1 90.81 252 PHE A O 1
ATOM 1999 N N . ILE A 1 253 ? 3.955 11.164 21.734 1 90.69 253 ILE A N 1
ATOM 2000 C CA . ILE A 1 253 ? 2.693 11.461 21.062 1 90.69 253 ILE A CA 1
ATOM 2001 C C . ILE A 1 253 ? 2.035 10.164 20.609 1 90.69 253 ILE A C 1
ATOM 2003 O O . ILE A 1 253 ? 0.815 10.008 20.703 1 90.69 253 ILE A O 1
ATOM 2007 N N . MET A 1 254 ? 2.842 9.258 20.125 1 94.94 254 MET A N 1
ATOM 2008 C CA . MET A 1 254 ? 2.32 7.957 19.703 1 94.94 254 MET A CA 1
ATOM 2009 C C . MET A 1 254 ? 1.687 7.219 20.875 1 94.94 254 MET A C 1
ATOM 2011 O O . MET A 1 254 ? 0.61 6.637 20.734 1 94.94 254 MET A O 1
ATOM 2015 N N . GLY A 1 255 ? 2.381 7.18 22.031 1 94.44 255 GLY A N 1
ATOM 2016 C CA . GLY A 1 255 ? 1.766 6.621 23.219 1 94.44 255 GLY A CA 1
ATOM 2017 C C . GLY A 1 255 ? 0.424 7.246 23.547 1 94.44 255 GLY A C 1
ATOM 2018 O O . GLY A 1 255 ? -0.521 6.543 23.906 1 94.44 255 GLY A O 1
ATOM 2019 N N . SER A 1 256 ? 0.35 8.523 23.391 1 90.19 256 SER A N 1
ATOM 2020 C CA . SER A 1 256 ? -0.878 9.266 23.656 1 90.19 256 SER A CA 1
ATOM 2021 C C . SER A 1 256 ? -1.975 8.906 22.672 1 90.19 256 SER A C 1
ATOM 2023 O O . SER A 1 256 ? -3.152 8.844 23.031 1 90.19 256 SER A O 1
ATOM 2025 N N . LEU A 1 257 ? -1.601 8.734 21.422 1 93.38 257 LEU A N 1
ATOM 2026 C CA . LEU A 1 257 ? -2.553 8.297 20.406 1 93.38 257 LEU A CA 1
ATOM 2027 C C . LEU A 1 257 ? -3.123 6.926 20.75 1 93.38 257 LEU A C 1
ATOM 2029 O O . LEU A 1 257 ? -4.332 6.707 20.641 1 93.38 257 LEU A O 1
ATOM 2033 N N . ILE A 1 258 ? -2.232 5.992 21.109 1 95.75 258 ILE A N 1
ATOM 2034 C CA . ILE A 1 258 ? -2.688 4.66 21.5 1 95.75 258 ILE A CA 1
ATOM 2035 C C . ILE A 1 258 ? -3.67 4.77 22.672 1 95.75 258 ILE A C 1
ATOM 2037 O O . ILE A 1 258 ? -4.738 4.156 22.641 1 95.75 258 ILE A O 1
ATOM 2041 N N . TYR A 1 259 ? -3.346 5.582 23.656 1 92.69 259 TYR A N 1
ATOM 2042 C CA . TYR A 1 259 ? -4.23 5.809 24.797 1 92.69 259 TYR A CA 1
ATOM 2043 C C . TYR A 1 259 ? -5.594 6.305 24.344 1 92.69 259 TYR A C 1
ATOM 2045 O O . TYR A 1 259 ? -6.629 5.793 24.766 1 92.69 259 TYR A O 1
ATOM 2053 N N . HIS A 1 260 ? -5.516 7.258 23.5 1 89.88 260 HIS A N 1
ATOM 2054 C CA . HIS A 1 260 ? -6.734 7.875 23 1 89.88 260 HIS A CA 1
ATOM 2055 C C . HIS A 1 260 ? -7.629 6.852 22.297 1 89.88 260 HIS A C 1
ATOM 2057 O O . HIS A 1 260 ? -8.828 6.77 22.594 1 89.88 260 HIS A O 1
ATOM 2063 N N . LEU A 1 261 ? -7.078 6.066 21.469 1 91.12 261 LEU A N 1
ATOM 2064 C CA . LEU A 1 261 ? -7.859 5.125 20.672 1 91.12 261 LEU A CA 1
ATOM 2065 C C . LEU A 1 261 ? -8.344 3.961 21.531 1 91.12 261 LEU A C 1
ATOM 2067 O O . LEU A 1 261 ? -9.43 3.424 21.297 1 91.12 261 LEU A O 1
ATOM 2071 N N . GLU A 1 262 ? -7.609 3.584 22.5 1 91.88 262 GLU A N 1
ATOM 2072 C CA . GLU A 1 262 ? -7.992 2.469 23.359 1 91.88 262 GLU A CA 1
ATOM 2073 C C . GLU A 1 262 ? -9.031 2.895 24.391 1 91.88 262 GLU A C 1
ATOM 2075 O O . GLU A 1 262 ? -9.891 2.098 24.781 1 91.88 262 GLU A O 1
ATOM 2080 N N . HIS A 1 263 ? -8.953 4.121 24.812 1 87.88 263 HIS A N 1
ATOM 2081 C CA . HIS A 1 263 ? -9.844 4.586 25.859 1 87.88 263 HIS A CA 1
ATOM 2082 C C . HIS A 1 263 ? -10.992 5.406 25.281 1 87.88 263 HIS A C 1
ATOM 2084 O O . HIS A 1 263 ? -11.992 5.656 25.969 1 87.88 263 HIS A O 1
ATOM 2090 N N . GLY A 1 264 ? -10.789 5.871 24.047 1 82.31 264 GLY A N 1
ATOM 2091 C CA . GLY A 1 264 ? -11.828 6.668 23.406 1 82.31 264 GLY A CA 1
ATOM 2092 C C . GLY A 1 264 ? -11.805 8.125 23.828 1 82.31 264 GLY A C 1
ATOM 2093 O O . GLY A 1 264 ? -12.719 8.891 23.5 1 82.31 264 GLY A O 1
ATOM 2094 N N . VAL A 1 265 ? -10.812 8.469 24.641 1 78.25 265 VAL A N 1
ATOM 2095 C CA . VAL A 1 265 ? -10.695 9.852 25.125 1 78.25 265 VAL A CA 1
ATOM 2096 C C . VAL A 1 265 ? -9.258 10.336 24.953 1 78.25 265 VAL A C 1
ATOM 2098 O O . VAL A 1 265 ? -8.312 9.562 25.141 1 78.25 265 VAL A O 1
ATOM 2101 N N . LYS A 1 266 ? -9.172 11.578 24.656 1 80.5 266 LYS A N 1
ATOM 2102 C CA . LYS A 1 266 ? -7.855 12.195 24.531 1 80.5 266 LYS A CA 1
ATOM 2103 C C . LYS A 1 266 ? -7.129 12.203 25.875 1 80.5 266 LYS A C 1
ATOM 2105 O O . LYS A 1 266 ? -7.766 12.234 26.938 1 80.5 266 LYS A O 1
ATOM 2110 N N . LEU A 1 267 ? -5.852 12.188 25.766 1 80.5 267 LEU A N 1
ATOM 2111 C CA . LEU A 1 267 ? -5.031 12.25 26.969 1 80.5 267 LEU A CA 1
ATOM 2112 C C . LEU A 1 267 ? -5.242 13.578 27.703 1 80.5 267 LEU A C 1
ATOM 2114 O O . LEU A 1 267 ? -5.145 14.648 27.094 1 80.5 267 LEU A O 1
ATOM 2118 N N . ARG A 1 268 ? -5.637 13.539 28.875 1 73.19 268 ARG A N 1
ATOM 2119 C CA . ARG A 1 268 ? -5.711 14.68 29.781 1 73.19 268 ARG A CA 1
ATOM 2120 C C . ARG A 1 268 ? -5.086 14.344 31.125 1 73.19 268 ARG A C 1
ATOM 2122 O O . ARG A 1 268 ? -5.297 13.258 31.672 1 73.19 268 ARG A O 1
ATOM 2129 N N . LEU A 1 269 ? -4.227 15.258 31.469 1 75.06 269 LEU A N 1
ATOM 2130 C CA . LEU A 1 269 ? -3.658 15.07 32.812 1 75.06 269 LEU A CA 1
ATOM 2131 C C . LEU A 1 269 ? -4.742 15.148 33.875 1 75.06 269 LEU A C 1
ATOM 2133 O O . LEU A 1 269 ? -5.738 15.859 33.688 1 75.06 269 LEU A O 1
ATOM 2137 N N . VAL A 1 270 ? -4.621 14.359 34.844 1 69.5 270 VAL A N 1
ATOM 2138 C CA . VAL A 1 270 ? -5.617 14.312 35.906 1 69.5 270 VAL A CA 1
ATOM 2139 C C . VAL A 1 270 ? -5 14.805 37.219 1 69.5 270 VAL A C 1
ATOM 2141 O O . VAL A 1 270 ? -3.807 14.602 37.469 1 69.5 270 VAL A O 1
ATOM 2144 N N . ALA A 1 271 ? -5.84 15.547 37.906 1 69.06 271 ALA A N 1
ATOM 2145 C CA . ALA A 1 271 ? -5.383 16.047 39.188 1 69.06 271 ALA A CA 1
ATOM 2146 C C . ALA A 1 271 ? -5.316 14.922 40.219 1 69.06 271 ALA A C 1
ATOM 2148 O O . ALA A 1 271 ? -6.238 14.109 40.312 1 69.06 271 ALA A O 1
ATOM 2149 N N . ASP A 1 272 ? -4.184 14.75 40.75 1 74.38 272 ASP A N 1
ATOM 2150 C CA . ASP A 1 272 ? -4.039 13.781 41.844 1 74.38 272 ASP A CA 1
ATOM 2151 C C . ASP A 1 272 ? -4.578 14.328 43.156 1 74.38 272 ASP A C 1
ATOM 2153 O O . ASP A 1 272 ? -5.148 15.422 43.188 1 74.38 272 ASP A O 1
ATOM 2157 N N . ARG A 1 273 ? -4.543 13.578 44.344 1 77.62 273 ARG A N 1
ATOM 2158 C CA . ARG A 1 273 ? -5.07 13.914 45.656 1 77.62 273 ARG A CA 1
ATOM 2159 C C . ARG A 1 273 ? -4.492 15.227 46.156 1 77.62 273 ARG A C 1
ATOM 2161 O O . ARG A 1 273 ? -5.184 16 46.812 1 77.62 273 ARG A O 1
ATOM 2168 N N . ASP A 1 274 ? -3.238 15.5 45.75 1 79.19 274 ASP A N 1
ATOM 2169 C CA . ASP A 1 274 ? -2.57 16.703 46.25 1 79.19 274 ASP A CA 1
ATOM 2170 C C . ASP A 1 274 ? -2.705 17.844 45.25 1 79.19 274 ASP A C 1
ATOM 2172 O O . ASP A 1 274 ? -2.102 18.906 45.406 1 79.19 274 ASP A O 1
ATOM 2176 N N . GLY A 1 275 ? -3.422 17.562 44.156 1 71.12 275 GLY A N 1
ATOM 2177 C CA . GLY A 1 275 ? -3.643 18.609 43.156 1 71.12 275 GLY A CA 1
ATOM 2178 C C . GLY A 1 275 ? -2.656 18.562 42.031 1 71.12 275 GLY A C 1
ATOM 2179 O O . GLY A 1 275 ? -2.785 19.312 41.062 1 71.12 275 GLY A O 1
ATOM 2180 N N . SER A 1 276 ? -1.617 17.672 42.219 1 70.31 276 SER A N 1
ATOM 2181 C CA . SER A 1 276 ? -0.638 17.562 41.125 1 70.31 276 SER A CA 1
ATOM 2182 C C . SER A 1 276 ? -1.224 16.859 39.938 1 70.31 276 SER A C 1
ATOM 2184 O O . SER A 1 276 ? -2.027 15.93 40.062 1 70.31 276 SER A O 1
ATOM 2186 N N . LEU A 1 277 ? -0.917 17.422 38.688 1 70.19 277 LEU A N 1
ATOM 2187 C CA . LEU A 1 277 ? -1.374 16.781 37.469 1 70.19 277 LEU A CA 1
ATOM 2188 C C . LEU A 1 277 ? -0.527 15.562 37.125 1 70.19 277 LEU A C 1
ATOM 2190 O O . LEU A 1 277 ? 0.704 15.633 37.125 1 70.19 277 LEU A O 1
ATOM 2194 N N . VAL A 1 278 ? -1.278 14.461 37.094 1 77.19 278 VAL A N 1
ATOM 2195 C CA . VAL A 1 278 ? -0.586 13.211 36.781 1 77.19 278 VAL A CA 1
ATOM 2196 C C . VAL A 1 278 ? -1.202 12.57 35.562 1 77.19 278 VAL A C 1
ATOM 2198 O O . VAL A 1 278 ? -2.289 12.953 35.125 1 77.19 278 VAL A O 1
ATOM 2201 N N . MET A 1 279 ? -0.409 11.672 35.031 1 82.75 279 MET A N 1
ATOM 2202 C CA . MET A 1 279 ? -0.91 10.898 33.906 1 82.75 279 MET A CA 1
ATOM 2203 C C . MET A 1 279 ? -2.059 9.992 34.344 1 82.75 279 MET A C 1
ATOM 2205 O O . MET A 1 279 ? -2.049 9.453 35.438 1 82.75 279 MET A O 1
ATOM 2209 N N . PRO A 1 280 ? -3.062 9.883 33.531 1 84.25 280 PRO A N 1
ATOM 2210 C CA . PRO A 1 280 ? -4.191 9.023 33.906 1 84.25 280 PRO A CA 1
ATOM 2211 C C . PRO A 1 280 ? -3.812 7.547 33.969 1 84.25 280 PRO A C 1
ATOM 2213 O O . PRO A 1 280 ? -2.75 7.156 33.469 1 84.25 280 PRO A O 1
ATOM 2216 N N . ASP A 1 281 ? -4.754 6.754 34.562 1 88.94 281 ASP A N 1
ATOM 2217 C CA . ASP A 1 281 ? -4.562 5.305 34.594 1 88.94 281 ASP A CA 1
ATOM 2218 C C . ASP A 1 281 ? -4.707 4.695 33.188 1 88.94 281 ASP A C 1
ATOM 2220 O O . ASP A 1 281 ? -5.559 5.113 32.406 1 88.94 281 ASP A O 1
ATOM 2224 N N . ILE A 1 282 ? -3.826 3.822 32.938 1 93 282 ILE A N 1
ATOM 2225 C CA . ILE A 1 282 ? -3.854 3.121 31.656 1 93 282 ILE A CA 1
ATOM 2226 C C . ILE A 1 282 ? -4.543 1.77 31.828 1 93 282 ILE A C 1
ATOM 2228 O O . ILE A 1 282 ? -4.082 0.923 32.594 1 93 282 ILE A O 1
ATOM 2232 N N . ARG A 1 283 ? -5.652 1.506 31.203 1 90.69 283 ARG A N 1
ATOM 2233 C CA . ARG A 1 283 ? -6.395 0.252 31.25 1 90.69 283 ARG A CA 1
ATOM 2234 C C . ARG A 1 283 ? -6.926 -0.124 29.875 1 90.69 283 ARG A C 1
ATOM 2236 O O . ARG A 1 283 ? -8.125 -0.028 29.609 1 90.69 283 ARG A O 1
ATOM 2243 N N . THR A 1 284 ? -6.07 -0.671 29.062 1 92.56 284 THR A N 1
ATOM 2244 C CA . THR A 1 284 ? -6.469 -1.012 27.688 1 92.56 284 THR A CA 1
ATOM 2245 C C . THR A 1 284 ? -6.996 -2.443 27.625 1 92.56 284 THR A C 1
ATOM 2247 O O . THR A 1 284 ? -7.602 -2.84 26.625 1 92.56 284 THR A O 1
ATOM 2250 N N . GLY A 1 285 ? -6.844 -3.219 28.703 1 91.19 285 GLY A N 1
ATOM 2251 C CA . GLY A 1 285 ? -7.172 -4.633 28.672 1 91.19 285 GLY A CA 1
ATOM 2252 C C . GLY A 1 285 ? -6.02 -5.508 28.219 1 91.19 285 GLY A C 1
ATOM 2253 O O . GLY A 1 285 ? -6.109 -6.738 28.266 1 91.19 285 GLY A O 1
ATOM 2254 N N . SER A 1 286 ? -4.918 -4.938 27.781 1 90.62 286 SER A N 1
ATOM 2255 C CA . SER A 1 286 ? -3.682 -5.617 27.406 1 90.62 286 SER A CA 1
ATOM 2256 C C . SER A 1 286 ? -2.5 -5.113 28.234 1 90.62 286 SER A C 1
ATOM 2258 O O . SER A 1 286 ? -2.105 -3.951 28.109 1 90.62 286 SER A O 1
ATOM 2260 N N . ASP A 1 287 ? -1.938 -6.047 28.922 1 91.38 287 ASP A N 1
ATOM 2261 C CA . ASP A 1 287 ? -0.798 -5.664 29.75 1 91.38 287 ASP A CA 1
ATOM 2262 C C . ASP A 1 287 ? 0.347 -5.129 28.891 1 91.38 287 ASP A C 1
ATOM 2264 O O . ASP A 1 287 ? 1.02 -4.168 29.281 1 91.38 287 ASP A O 1
ATOM 2268 N N . VAL A 1 288 ? 0.525 -5.75 27.844 1 90 288 VAL A N 1
ATOM 2269 C CA . VAL A 1 288 ? 1.629 -5.355 26.984 1 90 288 VAL A CA 1
ATOM 2270 C C . VAL A 1 288 ? 1.367 -3.959 26.422 1 90 288 VAL A C 1
ATOM 2272 O O . VAL A 1 288 ? 2.266 -3.113 26.391 1 90 288 VAL A O 1
ATOM 2275 N N . LEU A 1 289 ? 0.164 -3.695 26 1 94.56 289 LEU A N 1
ATOM 2276 C CA . LEU A 1 289 ? -0.172 -2.391 25.453 1 94.56 289 LEU A CA 1
ATOM 2277 C C . LEU A 1 289 ? -0.088 -1.306 26.516 1 94.56 289 LEU A C 1
ATOM 2279 O O . LEU A 1 289 ? 0.361 -0.19 26.25 1 94.56 289 LEU A O 1
ATOM 2283 N N . ASP A 1 290 ? -0.537 -1.678 27.719 1 96.12 290 ASP A N 1
ATOM 2284 C CA . ASP A 1 290 ? -0.404 -0.744 28.828 1 96.12 290 ASP A CA 1
ATOM 2285 C C . ASP A 1 290 ? 1.058 -0.362 29.047 1 96.12 290 ASP A C 1
ATOM 2287 O O . ASP A 1 290 ? 1.376 0.815 29.234 1 96.12 290 ASP A O 1
ATOM 2291 N N . ARG A 1 291 ? 1.88 -1.317 29 1 95.62 291 ARG A N 1
ATOM 2292 C CA . ARG A 1 291 ? 3.307 -1.078 29.188 1 95.62 291 ARG A CA 1
ATOM 2293 C C . ARG A 1 291 ? 3.875 -0.229 28.047 1 95.62 291 ARG A C 1
ATOM 2295 O O . ARG A 1 291 ? 4.766 0.592 28.281 1 95.62 291 ARG A O 1
ATOM 2302 N N . VAL A 1 292 ? 3.391 -0.485 26.875 1 96.88 292 VAL A N 1
ATOM 2303 C CA . VAL A 1 292 ? 3.846 0.286 25.719 1 96.88 292 VAL A CA 1
ATOM 2304 C C . VAL A 1 292 ? 3.539 1.767 25.938 1 96.88 292 VAL A C 1
ATOM 2306 O O . VAL A 1 292 ? 4.398 2.623 25.719 1 96.88 292 VAL A O 1
ATOM 2309 N N . ILE A 1 293 ? 2.348 2.115 26.406 1 95.5 293 ILE A N 1
ATOM 2310 C CA . ILE A 1 293 ? 1.943 3.494 26.656 1 95.5 293 ILE A CA 1
ATOM 2311 C C . ILE A 1 293 ? 2.809 4.09 27.766 1 95.5 293 ILE A C 1
ATOM 2313 O O . ILE A 1 293 ? 3.344 5.191 27.609 1 95.5 293 ILE A O 1
ATOM 2317 N N . GLU A 1 294 ? 2.975 3.303 28.75 1 94.44 294 GLU A N 1
ATOM 2318 C CA . GLU A 1 294 ? 3.75 3.775 29.891 1 94.44 294 GLU A CA 1
ATOM 2319 C C . GLU A 1 294 ? 5.195 4.062 29.484 1 94.44 294 GLU A C 1
ATOM 2321 O O . GLU A 1 294 ? 5.738 5.117 29.828 1 94.44 294 GLU A O 1
ATOM 2326 N N . LYS A 1 295 ? 5.812 3.15 28.797 1 94.5 295 LYS A N 1
ATOM 2327 C CA . LYS A 1 295 ? 7.195 3.316 28.359 1 94.5 295 LYS A CA 1
ATOM 2328 C C . LYS A 1 295 ? 7.34 4.531 27.453 1 94.5 295 LYS A C 1
ATOM 2330 O O . LYS A 1 295 ? 8.328 5.262 27.531 1 94.5 295 LYS A O 1
ATOM 2335 N N . ALA A 1 296 ? 6.391 4.715 26.594 1 93.88 296 ALA A N 1
ATOM 2336 C CA . ALA A 1 296 ? 6.41 5.863 25.688 1 93.88 296 ALA A CA 1
ATOM 2337 C C . ALA A 1 296 ? 6.324 7.172 26.469 1 93.88 296 ALA A C 1
ATOM 2339 O O . ALA A 1 296 ? 7.086 8.109 26.219 1 93.88 296 ALA A O 1
ATOM 2340 N N . TRP A 1 297 ? 5.434 7.234 27.438 1 89.62 297 TRP A N 1
ATOM 2341 C CA . TRP A 1 297 ? 5.227 8.43 28.25 1 89.62 297 TRP A CA 1
ATOM 2342 C C . TRP A 1 297 ? 6.445 8.727 29.109 1 89.62 297 TRP A C 1
ATOM 2344 O O . TRP A 1 297 ? 6.793 9.883 29.344 1 89.62 297 TRP A O 1
ATOM 2354 N N . LEU A 1 298 ? 7.145 7.691 29.484 1 89.44 298 LEU A N 1
ATOM 2355 C CA . LEU A 1 298 ? 8.281 7.848 30.391 1 89.44 298 LEU A CA 1
ATOM 2356 C C . LEU A 1 298 ? 9.57 8.062 29.594 1 89.44 298 LEU A C 1
ATOM 2358 O O . LEU A 1 298 ? 10.633 8.281 30.188 1 89.44 298 LEU A O 1
ATOM 2362 N N . GLY A 1 299 ? 9.43 7.926 28.344 1 89.69 299 GLY A N 1
ATOM 2363 C CA . GLY A 1 299 ? 10.617 8.109 27.516 1 89.69 299 GLY A CA 1
ATOM 2364 C C . GLY A 1 299 ? 11.609 6.961 27.641 1 89.69 299 GLY A C 1
ATOM 2365 O O . GLY A 1 299 ? 12.82 7.176 27.625 1 89.69 299 GLY A O 1
ATOM 2366 N N . GLN A 1 300 ? 11.188 5.781 27.797 1 92.5 300 GLN A N 1
ATOM 2367 C CA . GLN A 1 300 ? 12.055 4.645 28.078 1 92.5 300 GLN A CA 1
ATOM 2368 C C . GLN A 1 300 ? 12.43 3.904 26.797 1 92.5 300 GLN A C 1
ATOM 2370 O O . GLN A 1 300 ? 13.297 3.031 26.812 1 92.5 300 GLN A O 1
ATOM 2375 N N . TYR A 1 301 ? 11.789 4.203 25.688 1 93.94 301 TYR A N 1
ATOM 2376 C CA . TYR A 1 301 ? 12.203 3.609 24.422 1 93.94 301 TYR A CA 1
ATOM 2377 C C . TYR A 1 301 ? 13.453 4.289 23.891 1 93.94 301 TYR A C 1
ATOM 2379 O O . TYR A 1 301 ? 13.539 5.52 23.859 1 93.94 301 TYR A O 1
ATOM 2387 N N . ILE A 1 302 ? 14.383 3.496 23.422 1 91.44 302 ILE A N 1
ATOM 2388 C CA . ILE A 1 302 ? 15.625 4.031 22.859 1 91.44 302 ILE A CA 1
ATOM 2389 C C . ILE A 1 302 ? 15.383 4.488 21.422 1 91.44 302 ILE A C 1
ATOM 2391 O O . ILE A 1 302 ? 16.109 5.344 20.906 1 91.44 302 ILE A O 1
ATOM 2395 N N . SER A 1 303 ? 14.461 3.891 20.781 1 94.12 303 SER A N 1
ATOM 2396 C CA . SER A 1 303 ? 14.141 4.23 19.391 1 94.12 303 SER A CA 1
ATOM 2397 C C . SER A 1 303 ? 12.688 3.885 19.062 1 94.12 303 SER A C 1
ATOM 2399 O O . SER A 1 303 ? 12.047 3.117 19.781 1 94.12 303 SER A O 1
ATOM 2401 N N . THR A 1 304 ? 12.242 4.496 18.062 1 95.62 304 THR A N 1
ATOM 2402 C CA . THR A 1 304 ? 10.898 4.191 17.578 1 95.62 304 THR A CA 1
ATOM 2403 C C . THR A 1 304 ? 10.82 2.748 17.094 1 95.62 304 THR A C 1
ATOM 2405 O O . THR A 1 304 ? 9.773 2.1 17.219 1 95.62 304 THR A O 1
ATOM 2408 N N . VAL A 1 305 ? 11.898 2.232 16.578 1 92.25 305 VAL A N 1
ATOM 2409 C CA . VAL A 1 305 ? 11.969 0.849 16.125 1 92.25 305 VAL A CA 1
ATOM 2410 C C . VAL A 1 305 ? 11.711 -0.098 17.297 1 92.25 305 VAL A C 1
ATOM 2412 O O . VAL A 1 305 ? 11.016 -1.108 17.141 1 92.25 305 VAL A O 1
ATOM 2415 N N . GLN A 1 306 ? 12.266 0.204 18.422 1 94.19 306 GLN A N 1
ATOM 2416 C CA . GLN A 1 306 ? 12.039 -0.623 19.594 1 94.19 306 GLN A CA 1
ATOM 2417 C C . GLN A 1 306 ? 10.562 -0.623 19.984 1 94.19 306 GLN A C 1
ATOM 2419 O O . GLN A 1 306 ? 10.008 -1.67 20.328 1 94.19 306 GLN A O 1
ATOM 2424 N N . MET A 1 307 ? 9.93 0.507 20 1 96 307 MET A N 1
ATOM 2425 C CA . MET A 1 307 ? 8.5 0.617 20.297 1 96 307 MET A CA 1
ATOM 2426 C C . MET A 1 307 ? 7.676 -0.193 19.312 1 96 307 MET A C 1
ATOM 2428 O O . MET A 1 307 ? 6.742 -0.899 19.688 1 96 307 MET A O 1
ATOM 2432 N N . LEU A 1 308 ? 8.047 -0.076 18.047 1 94.06 308 LEU A N 1
ATOM 2433 C CA . LEU A 1 308 ? 7.391 -0.835 16.984 1 94.06 308 LEU A CA 1
ATOM 2434 C C . LEU A 1 308 ? 7.48 -2.334 17.25 1 94.06 308 LEU A C 1
ATOM 2436 O O . LEU A 1 308 ? 6.488 -3.053 17.109 1 94.06 308 LEU A O 1
ATOM 2440 N N . GLU A 1 309 ? 8.609 -2.783 17.656 1 90 309 GLU A N 1
ATOM 2441 C CA . GLU A 1 309 ? 8.805 -4.203 17.938 1 90 309 GLU A CA 1
ATOM 2442 C C . GLU A 1 309 ? 7.922 -4.668 19.094 1 90 309 GLU A C 1
ATOM 2444 O O . GLU A 1 309 ? 7.355 -5.762 19.047 1 90 309 GLU A O 1
ATOM 2449 N N . ASP A 1 310 ? 7.789 -3.873 20.109 1 93.19 310 ASP A N 1
ATOM 2450 C CA . ASP A 1 310 ? 6.914 -4.211 21.219 1 93.19 310 ASP A CA 1
ATOM 2451 C C . ASP A 1 310 ? 5.461 -4.34 20.766 1 93.19 310 ASP A C 1
ATOM 2453 O O . ASP A 1 310 ? 4.762 -5.273 21.156 1 93.19 310 ASP A O 1
ATOM 2457 N N . VAL A 1 311 ? 5.059 -3.463 19.969 1 93.62 311 VAL A N 1
ATOM 2458 C CA . VAL A 1 311 ? 3.676 -3.482 19.516 1 93.62 311 VAL A CA 1
ATOM 2459 C C . VAL A 1 311 ? 3.461 -4.664 18.578 1 93.62 311 VAL A C 1
ATOM 2461 O O . VAL A 1 311 ? 2.422 -5.328 18.625 1 93.62 311 VAL A O 1
ATOM 2464 N N . LYS A 1 312 ? 4.43 -4.961 17.734 1 86.19 312 LYS A N 1
ATOM 2465 C CA . LYS A 1 312 ? 4.359 -6.098 16.812 1 86.19 312 LYS A CA 1
ATOM 2466 C C . LYS A 1 312 ? 4.215 -7.41 17.594 1 86.19 312 LYS A C 1
ATOM 2468 O O . LYS A 1 312 ? 3.584 -8.352 17.109 1 86.19 312 LYS A O 1
ATOM 2473 N N . SER A 1 313 ? 4.824 -7.422 18.688 1 82.69 313 SER A N 1
ATOM 2474 C CA . SER A 1 313 ? 4.777 -8.633 19.5 1 82.69 313 SER A CA 1
ATOM 2475 C C . SER A 1 313 ? 3.352 -8.961 19.938 1 82.69 313 SER A C 1
ATOM 2477 O O . SER A 1 313 ? 3.047 -10.109 20.266 1 82.69 313 SER A O 1
ATOM 2479 N N . LEU A 1 314 ? 2.496 -7.934 19.984 1 82.5 314 LEU A N 1
ATOM 2480 C CA . LEU A 1 314 ? 1.099 -8.117 20.359 1 82.5 314 LEU A CA 1
ATOM 2481 C C . LEU A 1 314 ? 0.319 -8.789 19.234 1 82.5 314 LEU A C 1
ATOM 2483 O O . LEU A 1 314 ? -0.768 -9.328 19.469 1 82.5 314 LEU A O 1
ATOM 2487 N N . THR A 1 315 ? 0.772 -8.555 18.016 1 70.62 315 THR A N 1
ATOM 2488 C CA . THR A 1 315 ? 0.077 -9.117 16.875 1 70.62 315 THR A CA 1
ATOM 2489 C C . THR A 1 315 ? 0.283 -10.633 16.797 1 70.62 315 THR A C 1
ATOM 2491 O O . THR A 1 315 ? -0.513 -11.344 16.188 1 70.62 315 THR A O 1
ATOM 2494 N N . ALA A 1 316 ? 1.409 -11.109 17.297 1 56.47 316 ALA A N 1
ATOM 2495 C CA . ALA A 1 316 ? 1.739 -12.531 17.234 1 56.47 316 ALA A CA 1
ATOM 2496 C C . ALA A 1 316 ? 0.602 -13.383 17.781 1 56.47 316 ALA A C 1
ATOM 2498 O O . ALA A 1 316 ? 0.27 -14.43 17.219 1 56.47 316 ALA A O 1
ATOM 2499 N N . GLY A 1 317 ? 0.013 -12.984 18.984 1 53.19 317 GLY A N 1
ATOM 2500 C CA . GLY A 1 317 ? -1.021 -13.805 19.594 1 53.19 317 GLY A CA 1
ATOM 2501 C C . GLY A 1 317 ? -2.387 -13.609 18.969 1 53.19 317 GLY A C 1
ATOM 2502 O O . GLY A 1 317 ? -3.328 -14.344 19.266 1 53.19 317 GLY A O 1
ATOM 2503 N N . MET A 1 318 ? -2.482 -12.625 18.188 1 56.5 318 MET A N 1
ATOM 2504 C CA . MET A 1 318 ? -3.777 -12.219 17.656 1 56.5 318 MET A CA 1
ATOM 2505 C C . MET A 1 318 ? -3.875 -12.539 16.156 1 56.5 318 MET A C 1
ATOM 2507 O O . MET A 1 318 ? -4.703 -11.961 15.453 1 56.5 318 MET A O 1
ATOM 2511 N N . ASP A 1 319 ? -3.133 -13.445 15.828 1 65.12 319 ASP A N 1
ATOM 2512 C CA . ASP A 1 319 ? -3.027 -13.734 14.398 1 65.12 319 ASP A CA 1
ATOM 2513 C C . ASP A 1 319 ? -4.262 -14.484 13.898 1 65.12 319 ASP A C 1
ATOM 2515 O O . ASP A 1 319 ? -4.504 -15.625 14.289 1 65.12 319 ASP A O 1
ATOM 2519 N N . PRO A 1 320 ? -5.242 -13.766 13.367 1 70.1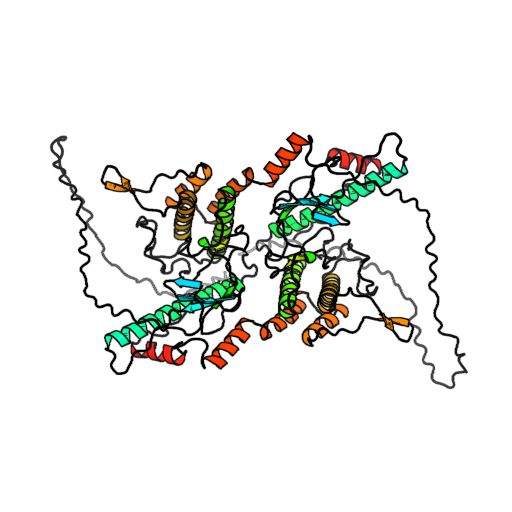9 320 PRO A N 1
ATOM 2520 C CA . PRO A 1 320 ? -6.441 -14.43 12.852 1 70.19 320 PRO A CA 1
ATOM 2521 C C . PRO A 1 320 ? -6.141 -15.789 12.219 1 70.19 320 PRO A C 1
ATOM 2523 O O . PRO A 1 320 ? -6.969 -16.703 12.289 1 70.19 320 PRO A O 1
ATOM 2526 N N . GLU A 1 321 ? -4.988 -15.93 11.664 1 80.12 321 GLU A N 1
ATOM 2527 C CA . GLU A 1 321 ? -4.645 -17.219 11.078 1 80.12 321 GLU A CA 1
ATOM 2528 C C . GLU A 1 321 ? -4.457 -18.281 12.156 1 80.12 321 GLU A C 1
ATOM 2530 O O . GLU A 1 321 ? -4.789 -19.453 11.953 1 80.12 321 GLU A O 1
ATOM 2535 N N . ARG A 1 322 ? -3.982 -17.844 13.328 1 79.75 322 ARG A N 1
ATOM 2536 C CA . ARG A 1 322 ? -3.814 -18.781 14.422 1 79.75 322 ARG A CA 1
ATOM 2537 C C . ARG A 1 322 ? -5.164 -19.25 14.961 1 79.75 322 ARG A C 1
ATOM 2539 O O . ARG A 1 322 ? -5.344 -20.438 15.258 1 79.75 322 ARG A O 1
ATOM 2546 N N . GLU A 1 323 ? -6.031 -18.25 15.133 1 79.81 323 GLU A N 1
ATOM 2547 C CA . GLU A 1 323 ? -7.383 -18.609 15.562 1 79.81 323 GLU A CA 1
ATOM 2548 C C . GLU A 1 323 ? -8.047 -19.547 14.562 1 79.81 323 GLU A C 1
ATOM 2550 O O . GLU A 1 323 ? -8.703 -20.516 14.953 1 79.81 323 GLU A O 1
ATOM 2555 N N . TRP A 1 324 ? -7.965 -19.25 13.305 1 89.88 324 TRP A N 1
ATOM 2556 C CA . TRP A 1 324 ? -8.531 -20.078 12.25 1 89.88 324 TRP A CA 1
ATOM 2557 C C . TRP A 1 324 ? -7.945 -21.484 12.289 1 89.88 324 TRP A C 1
ATOM 2559 O O . TRP A 1 324 ? -8.68 -22.469 12.227 1 89.88 324 TRP A O 1
ATOM 2569 N N . ARG A 1 325 ? -6.637 -21.594 12.5 1 91.06 325 ARG A N 1
ATOM 2570 C CA . ARG A 1 325 ? -5.953 -22.875 12.594 1 91.06 325 ARG A CA 1
ATOM 2571 C C . ARG A 1 325 ? -6.445 -23.672 13.797 1 91.06 325 ARG A C 1
ATOM 2573 O O . ARG A 1 325 ? -6.676 -24.891 13.695 1 91.06 325 ARG A O 1
ATOM 2580 N N . GLY A 1 326 ? -6.562 -22.922 14.914 1 88.44 326 GLY A N 1
ATOM 2581 C CA . GLY A 1 326 ? -7.094 -23.562 16.094 1 88.44 326 GLY A CA 1
ATOM 2582 C C . GLY A 1 326 ? -8.492 -24.125 15.891 1 88.44 326 GLY A C 1
ATOM 2583 O O . GLY A 1 326 ? -8.789 -25.25 16.328 1 88.44 326 GLY A O 1
ATOM 2584 N N . SER A 1 327 ? -9.352 -23.391 15.203 1 88.94 327 SER A N 1
ATOM 2585 C CA . SER A 1 327 ? -10.719 -23.812 14.914 1 88.94 327 SER A CA 1
ATOM 2586 C C . SER A 1 327 ? -10.727 -25.031 13.984 1 88.94 327 SER A C 1
ATOM 2588 O O . SER A 1 327 ? -11.531 -25.953 14.164 1 88.94 327 SER A O 1
ATOM 2590 N N . ARG A 1 328 ? -9.875 -25.047 13 1 92.69 328 ARG A N 1
ATOM 2591 C CA . ARG A 1 328 ? -9.766 -26.188 12.086 1 92.69 328 ARG A CA 1
ATOM 2592 C C . ARG A 1 328 ? -9.336 -27.453 12.828 1 92.69 328 ARG A C 1
ATOM 2594 O O . ARG A 1 328 ? -9.922 -28.516 12.633 1 92.69 328 ARG A O 1
ATOM 2601 N N . ASN A 1 329 ? -8.328 -27.281 13.719 1 92.38 329 ASN A N 1
ATOM 2602 C CA . ASN A 1 329 ? -7.84 -28.422 14.484 1 92.38 329 ASN A CA 1
ATOM 2603 C C . ASN A 1 329 ? -8.914 -28.984 15.414 1 92.38 329 ASN A C 1
ATOM 2605 O O . ASN A 1 329 ? -9.016 -30.203 15.586 1 92.38 329 ASN A O 1
ATOM 2609 N N . LYS A 1 330 ? -9.648 -28.062 16.016 1 91.81 330 LYS A N 1
ATOM 2610 C CA . LYS A 1 330 ? -10.719 -28.484 16.906 1 91.81 330 LYS A CA 1
ATOM 2611 C C . LYS A 1 330 ? -11.82 -29.219 16.125 1 91.81 330 LYS A C 1
ATOM 2613 O O . LYS A 1 330 ? -12.32 -30.25 16.578 1 91.81 330 LYS A O 1
ATOM 2618 N N . GLN A 1 331 ? -12.195 -28.734 14.969 1 92.44 331 GLN A N 1
ATOM 2619 C CA . GLN A 1 331 ? -13.336 -29.25 14.211 1 92.44 331 GLN A CA 1
ATOM 2620 C C . GLN A 1 331 ? -12.945 -30.469 13.391 1 92.44 331 GLN A C 1
ATOM 2622 O O . GLN A 1 331 ? -13.727 -31.422 13.258 1 92.44 331 GLN A O 1
ATOM 2627 N N . TYR A 1 332 ? -11.727 -30.516 12.797 1 93.69 332 TYR A N 1
ATOM 2628 C CA . TYR A 1 332 ? -11.391 -31.547 11.82 1 93.69 332 TYR A CA 1
ATOM 2629 C C . TYR A 1 332 ? -10.195 -32.375 12.281 1 93.69 332 TYR A C 1
ATOM 2631 O O . TYR A 1 332 ? -9.836 -33.375 11.656 1 93.69 332 TYR A O 1
ATOM 2639 N N . GLY A 1 333 ? -9.523 -31.953 13.422 1 91.62 333 GLY A N 1
ATOM 2640 C CA . GLY A 1 333 ? -8.352 -32.656 13.93 1 91.62 333 GLY A CA 1
ATOM 2641 C C . GLY A 1 333 ? -7.074 -32.281 13.195 1 91.62 333 GLY A C 1
ATOM 2642 O O . GLY A 1 333 ? -5.996 -32.781 13.523 1 91.62 333 GLY A O 1
ATOM 2643 N N . CYS A 1 334 ? -7.184 -31.5 12.062 1 92.88 334 CYS A N 1
ATOM 2644 C CA . CYS A 1 334 ? -6.059 -31.016 11.273 1 92.88 334 CYS A CA 1
ATOM 2645 C C . CYS A 1 334 ? -6.402 -29.688 10.594 1 92.88 334 CYS A C 1
ATOM 2647 O O . CYS A 1 334 ? -7.574 -29.312 10.516 1 92.88 334 CYS A O 1
ATOM 2649 N N . VAL A 1 335 ? -5.383 -28.969 10.203 1 94.12 335 VAL A N 1
ATOM 2650 C CA . VAL A 1 335 ? -5.613 -27.719 9.469 1 94.12 335 VAL A CA 1
ATOM 2651 C C . VAL A 1 335 ? -6.023 -28.047 8.031 1 94.12 335 VAL A C 1
ATOM 2653 O O . VAL A 1 335 ? -7 -27.5 7.52 1 94.12 335 VAL A O 1
ATOM 2656 N N . LEU A 1 336 ? -5.258 -28.969 7.375 1 96.06 336 LEU A N 1
ATOM 2657 C CA . LEU A 1 336 ? -5.559 -29.5 6.051 1 96.06 336 LEU A CA 1
ATOM 2658 C C . LEU A 1 336 ? -5.441 -31.031 6.035 1 96.06 336 LEU A C 1
ATOM 2660 O O . LEU A 1 336 ? -4.527 -31.594 6.645 1 96.06 336 LEU A O 1
ATOM 2664 N N . HIS A 1 337 ? -6.336 -31.641 5.301 1 95.31 337 HIS A N 1
ATOM 2665 C CA . HIS A 1 337 ? -6.289 -33.094 5.168 1 95.31 337 HIS A CA 1
ATOM 2666 C C . HIS A 1 337 ? -5.117 -33.531 4.293 1 95.31 337 HIS A C 1
ATOM 2668 O O . HIS A 1 337 ? -4.867 -32.938 3.242 1 95.31 337 HIS A O 1
ATOM 2674 N N . ALA A 1 338 ? -4.336 -34.562 4.754 1 94.25 338 ALA A N 1
ATOM 2675 C CA . ALA A 1 338 ? -3.307 -35.25 3.998 1 94.25 338 ALA A CA 1
ATOM 2676 C C . ALA A 1 338 ? -2.084 -34.375 3.777 1 94.25 338 ALA A C 1
ATOM 2678 O O . ALA A 1 338 ? -1.315 -34.594 2.838 1 94.25 338 ALA A O 1
ATOM 2679 N N . LEU A 1 339 ? -1.986 -33.25 4.574 1 94.06 339 LEU A N 1
ATOM 2680 C CA . LEU A 1 339 ? -0.774 -32.438 4.523 1 94.06 339 LEU A CA 1
ATOM 2681 C C . LEU A 1 339 ? 0.449 -33.281 4.902 1 94.06 339 LEU A C 1
ATOM 2683 O O . LEU A 1 339 ? 0.514 -33.812 6.004 1 94.06 339 LEU A O 1
ATOM 2687 N N . PRO A 1 340 ? 1.396 -33.406 3.967 1 91.81 340 PRO A N 1
ATOM 2688 C CA . PRO A 1 340 ? 2.545 -34.25 4.293 1 91.81 340 PRO A CA 1
ATOM 2689 C C . PRO A 1 340 ? 3.441 -33.625 5.371 1 91.81 340 PRO A C 1
ATOM 2691 O O . PRO A 1 340 ? 3.682 -32.438 5.371 1 91.81 340 PRO A O 1
ATOM 2694 N N . SER A 1 341 ? 3.859 -34.438 6.277 1 90.5 341 SER A N 1
ATOM 2695 C CA . SER A 1 341 ? 4.844 -34.031 7.27 1 90.5 341 SER A CA 1
ATOM 2696 C C . SER A 1 341 ? 6.25 -34 6.676 1 90.5 341 SER A C 1
ATOM 2698 O O . SER A 1 341 ? 6.488 -34.562 5.605 1 90.5 341 SER A O 1
ATOM 2700 N N . GLU A 1 342 ? 7.133 -33.312 7.379 1 87.81 342 GLU A N 1
ATOM 2701 C CA . GLU A 1 342 ? 8.523 -33.281 6.941 1 87.81 342 GLU A CA 1
ATOM 2702 C C . GLU A 1 342 ? 9.125 -34.688 6.871 1 87.81 342 GLU A C 1
ATOM 2704 O O . GLU A 1 342 ? 9.898 -34.969 5.957 1 87.81 342 GLU A O 1
ATOM 2709 N N . GLN A 1 343 ? 8.789 -35.469 7.844 1 89.06 343 GLN A N 1
ATOM 2710 C CA . GLN A 1 343 ? 9.281 -36.844 7.871 1 89.06 343 GLN A CA 1
ATOM 2711 C C . GLN A 1 343 ? 8.758 -37.625 6.676 1 89.06 343 GLN A C 1
ATOM 2713 O O . GLN A 1 343 ? 9.5 -38.406 6.066 1 89.06 343 GLN A O 1
ATOM 2718 N N . HIS A 1 344 ? 7.48 -37.469 6.43 1 91.19 344 HIS A N 1
ATOM 2719 C CA . HIS A 1 344 ? 6.887 -38.188 5.293 1 91.19 344 HIS A CA 1
ATOM 2720 C C . HIS A 1 344 ? 7.543 -37.75 3.982 1 91.19 344 HIS A C 1
ATOM 2722 O O . HIS A 1 344 ? 7.785 -38.594 3.107 1 91.19 344 HIS A O 1
ATOM 2728 N N . LEU A 1 345 ? 7.828 -36.5 3.787 1 90.75 345 LEU A N 1
ATOM 2729 C CA . LEU A 1 345 ? 8.484 -35.969 2.594 1 90.75 345 LEU A CA 1
ATOM 2730 C C . LEU A 1 345 ? 9.867 -36.562 2.428 1 90.75 345 LEU A C 1
ATOM 2732 O O . LEU A 1 345 ? 10.266 -36.938 1.317 1 90.75 345 LEU A O 1
ATOM 2736 N N . GLN A 1 346 ? 10.57 -36.688 3.535 1 88.94 346 GLN A N 1
ATOM 2737 C CA . GLN A 1 346 ? 11.898 -37.281 3.498 1 88.94 346 GLN A CA 1
ATOM 2738 C C . GLN A 1 346 ? 11.828 -38.75 3.094 1 88.94 346 GLN A C 1
ATOM 2740 O O . GLN A 1 346 ? 12.672 -39.219 2.336 1 88.94 346 GLN A O 1
ATOM 2745 N N . THR A 1 347 ? 10.859 -39.406 3.641 1 90.69 347 THR A N 1
ATOM 2746 C CA . THR A 1 347 ? 10.664 -40.812 3.307 1 90.69 347 THR A CA 1
ATOM 2747 C C . THR A 1 347 ? 10.391 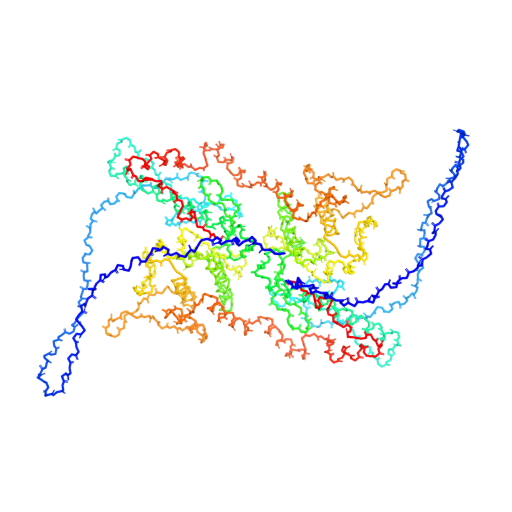-41 1.816 1 90.69 347 THR A C 1
ATOM 2749 O O . THR A 1 347 ? 10.922 -41.906 1.182 1 90.69 347 THR A O 1
ATOM 2752 N N . LEU A 1 348 ? 9.523 -40.094 1.271 1 89.75 348 LEU A N 1
ATOM 2753 C CA . LEU A 1 348 ? 9.219 -40.156 -0.154 1 89.75 348 LEU A CA 1
ATOM 2754 C C . LEU A 1 348 ? 10.477 -39.906 -0.984 1 89.75 348 LEU A C 1
ATOM 2756 O O . LEU A 1 348 ? 10.703 -40.594 -1.984 1 89.75 348 LEU A O 1
ATOM 2760 N N . ALA A 1 349 ? 11.289 -38.938 -0.603 1 87.94 349 ALA A N 1
ATOM 2761 C CA . ALA A 1 349 ? 12.516 -38.625 -1.32 1 87.94 349 ALA A CA 1
ATOM 2762 C C . ALA A 1 349 ? 13.508 -39.781 -1.273 1 87.94 349 ALA A C 1
ATOM 2764 O O . ALA A 1 349 ? 14.133 -40.094 -2.281 1 87.94 349 ALA A O 1
ATOM 2765 N N . ASN A 1 350 ? 13.594 -40.406 -0.145 1 87.81 350 ASN A N 1
ATOM 2766 C CA . ASN A 1 350 ? 14.531 -41.5 0.052 1 87.81 350 ASN A CA 1
ATOM 2767 C C . ASN A 1 350 ? 14.109 -42.75 -0.739 1 87.81 350 ASN A C 1
ATOM 2769 O O . ASN A 1 350 ? 14.961 -43.5 -1.228 1 87.81 350 ASN A O 1
ATOM 2773 N N . GLN A 1 351 ? 12.859 -42.938 -0.805 1 87.38 351 GLN A N 1
ATOM 2774 C CA . GLN A 1 351 ? 12.32 -44.094 -1.48 1 87.38 351 GLN A CA 1
ATOM 2775 C C . GLN A 1 351 ? 12.773 -44.156 -2.938 1 87.38 351 GLN A C 1
ATOM 2777 O O . GLN A 1 351 ? 13 -45.25 -3.484 1 87.38 351 GLN A O 1
ATOM 2782 N N . TYR A 1 352 ? 12.898 -43.031 -3.602 1 83.31 352 TYR A N 1
ATOM 2783 C CA . TYR A 1 352 ? 13.242 -43.031 -5.02 1 83.31 352 TYR A CA 1
ATOM 2784 C C . TYR A 1 352 ? 14.602 -42.375 -5.246 1 83.31 352 TYR A C 1
ATOM 2786 O O . TYR A 1 352 ? 14.93 -42 -6.371 1 83.31 352 TYR A O 1
ATOM 2794 N N . SER A 1 353 ? 15.484 -42.062 -4.227 1 78.5 353 SER A N 1
ATOM 2795 C CA . SER A 1 353 ? 16.844 -41.562 -4.23 1 78.5 353 SER A CA 1
ATOM 2796 C C . SER A 1 353 ? 16.922 -40.188 -4.844 1 78.5 353 SER A C 1
ATOM 2798 O O . SER A 1 353 ? 17.797 -39.906 -5.664 1 78.5 353 SER A O 1
ATOM 2800 N N . TRP A 1 354 ? 15.875 -39.375 -4.719 1 74.56 354 TRP A N 1
ATOM 2801 C CA . TRP A 1 354 ? 15.836 -38.031 -5.262 1 74.56 354 TRP A CA 1
ATOM 2802 C C . TRP A 1 354 ? 16.516 -37.062 -4.32 1 74.56 354 TRP A C 1
ATOM 2804 O O . TRP A 1 354 ? 16.891 -35.938 -4.727 1 74.56 354 TRP A O 1
ATOM 2814 N N . GLY A 1 355 ? 17.672 -37.25 -3.602 1 59.47 355 GLY A N 1
ATOM 2815 C CA . GLY A 1 355 ? 18.312 -36.344 -2.666 1 59.47 355 GLY A CA 1
ATOM 2816 C C . GLY A 1 355 ? 17.328 -35.469 -1.923 1 59.47 355 GLY A C 1
ATOM 2817 O O . GLY A 1 355 ? 16.109 -35.719 -1.938 1 59.47 355 GLY A O 1
ATOM 2818 N N . LYS A 1 356 ? 17.75 -34.25 -1.271 1 58.16 356 LYS A N 1
ATOM 2819 C CA . LYS A 1 356 ? 16.891 -33.406 -0.448 1 58.16 356 LYS A CA 1
ATOM 2820 C C . LYS A 1 356 ? 15.898 -32.656 -1.308 1 58.16 356 LYS A C 1
ATOM 2822 O O . LYS A 1 356 ? 16.219 -31.578 -1.832 1 58.16 356 LYS A O 1
ATOM 2827 N N . GLY A 1 357 ? 15.141 -33.219 -1.977 1 54.38 357 GLY A N 1
ATOM 2828 C CA . GLY A 1 357 ? 14.25 -32.875 -3.074 1 54.38 357 GLY A CA 1
ATOM 2829 C C . GLY A 1 357 ? 13.414 -31.641 -2.807 1 54.38 357 GLY A C 1
ATOM 2830 O O . GLY A 1 357 ? 12.953 -30.984 -3.74 1 54.38 357 GLY A O 1
ATOM 2831 N N . VAL A 1 358 ? 13.109 -31.312 -1.611 1 65.06 358 VAL A N 1
ATOM 2832 C CA . VAL A 1 358 ? 12.125 -30.266 -1.371 1 65.06 358 VAL A CA 1
ATOM 2833 C C . VAL A 1 358 ? 12.844 -28.953 -1.055 1 65.06 358 VAL A C 1
ATOM 2835 O O . VAL A 1 358 ? 12.203 -27.984 -0.647 1 65.06 358 VAL A O 1
ATOM 2838 N N . GLU A 1 359 ? 14.117 -28.938 -1.412 1 66.12 359 GLU A N 1
ATOM 2839 C CA . GLU A 1 359 ? 14.844 -27.734 -1.057 1 66.12 359 GLU A CA 1
ATOM 2840 C C . GLU A 1 359 ? 14.594 -26.609 -2.072 1 66.12 359 GLU A C 1
ATOM 2842 O O . GLU A 1 359 ? 14.469 -26.875 -3.27 1 66.12 359 GLU A O 1
ATOM 2847 N N . SER A 1 360 ? 14.445 -25.453 -1.484 1 73.5 360 SER A N 1
ATOM 2848 C CA . SER A 1 360 ? 14.172 -24.266 -2.285 1 73.5 360 SER A CA 1
ATOM 2849 C C . SER A 1 360 ? 15.328 -23.969 -3.232 1 73.5 360 SER A C 1
ATOM 2851 O O . SER A 1 360 ? 16.5 -24.141 -2.871 1 73.5 360 SER A O 1
ATOM 2853 N N . ARG A 1 361 ? 15.031 -23.594 -4.492 1 73.88 361 ARG A N 1
ATOM 2854 C CA . ARG A 1 361 ? 16.031 -23.156 -5.473 1 73.88 361 ARG A CA 1
ATOM 2855 C C . ARG A 1 361 ? 16.688 -21.859 -5.047 1 73.88 361 ARG A C 1
ATOM 2857 O O . ARG A 1 361 ? 17.703 -21.453 -5.617 1 73.88 361 ARG A O 1
ATOM 2864 N N . PHE A 1 362 ? 16.141 -21.25 -4.027 1 75.38 362 PHE A N 1
ATOM 2865 C CA . PHE A 1 362 ? 16.641 -19.953 -3.588 1 75.38 362 PHE A CA 1
ATOM 2866 C C . PHE A 1 362 ? 17.641 -20.125 -2.443 1 75.38 362 PHE A C 1
ATOM 2868 O O . PHE A 1 362 ? 18.219 -19.141 -1.969 1 75.38 362 PHE A O 1
ATOM 2875 N N . ILE A 1 363 ? 17.75 -21.359 -2.049 1 61 363 ILE A N 1
ATOM 2876 C CA . ILE A 1 363 ? 18.703 -21.641 -0.983 1 61 363 ILE A CA 1
ATOM 2877 C C . ILE A 1 363 ? 20.109 -21.281 -1.448 1 61 363 ILE A C 1
ATOM 2879 O O . ILE A 1 363 ? 20.531 -21.688 -2.535 1 61 363 ILE A O 1
ATOM 2883 N N . GLY A 1 364 ? 20.828 -20.484 -0.705 1 59.91 364 GLY A N 1
ATOM 2884 C CA . GLY A 1 364 ? 22.203 -20.094 -0.997 1 59.91 364 GLY A CA 1
ATOM 2885 C C . GLY A 1 364 ? 22.312 -18.844 -1.843 1 59.91 364 GLY A C 1
ATOM 2886 O O . GLY A 1 364 ? 23.406 -18.391 -2.16 1 59.91 364 GLY A O 1
ATOM 2887 N N . CYS A 1 365 ? 21.172 -18.406 -2.311 1 59.53 365 CYS A N 1
ATOM 2888 C CA . CYS A 1 365 ? 21.219 -17.172 -3.088 1 59.53 365 CYS A CA 1
ATOM 2889 C C . CYS A 1 365 ? 21.422 -15.969 -2.184 1 59.53 365 CYS A C 1
ATOM 2891 O O . CYS A 1 365 ? 20.922 -15.945 -1.053 1 59.53 365 CYS A O 1
ATOM 2893 N N . LYS A 1 366 ? 22.469 -15.164 -2.387 1 56.31 366 LYS A N 1
ATOM 2894 C CA . LYS A 1 366 ? 22.75 -13.938 -1.652 1 56.31 366 LYS A CA 1
ATOM 2895 C C . LYS A 1 366 ? 21.953 -12.766 -2.221 1 56.31 366 LYS A C 1
ATOM 2897 O O . LYS A 1 366 ? 22.047 -12.461 -3.412 1 56.31 366 LYS A O 1
ATOM 2902 N N . PHE A 1 367 ? 20.766 -12.562 -1.58 1 52 367 PHE A N 1
ATOM 2903 C CA . PHE A 1 367 ? 20.047 -11.398 -2.066 1 52 367 PHE A CA 1
ATOM 2904 C C . PHE A 1 367 ? 20.438 -10.148 -1.293 1 52 367 PHE A C 1
ATOM 2906 O O . PHE A 1 367 ? 20.844 -10.227 -0.132 1 52 367 PHE A O 1
ATOM 2913 N N . MET B 1 1 ? 76.062 -1.912 -1.89 1 15.45 1 MET B N 1
ATOM 2914 C CA . MET B 1 1 ? 75.688 -3.311 -2.104 1 15.45 1 MET B CA 1
ATOM 2915 C C . MET B 1 1 ? 74.188 -3.445 -2.449 1 15.45 1 MET B C 1
ATOM 2917 O O . MET B 1 1 ? 73.438 -2.492 -2.293 1 15.45 1 MET B O 1
ATOM 2921 N N . LEU B 1 2 ? 73.375 -4.426 -1.836 1 16.58 2 LEU B N 1
ATOM 2922 C CA . LEU B 1 2 ? 72.562 -5.566 -2.248 1 16.58 2 LEU B CA 1
ATOM 2923 C C . LEU B 1 2 ? 71.125 -5.195 -2.293 1 16.58 2 LEU B C 1
ATOM 2925 O O . LEU B 1 2 ? 70.562 -4.75 -1.29 1 16.58 2 LEU B O 1
ATOM 2929 N N . ALA B 1 3 ? 70.562 -4.777 -3.496 1 18.58 3 ALA B N 1
ATOM 2930 C CA . ALA B 1 3 ? 69.312 -4.512 -4.242 1 18.58 3 ALA B CA 1
ATOM 2931 C C . ALA B 1 3 ? 68.25 -5.617 -4.012 1 18.58 3 ALA B C 1
ATOM 2933 O O . ALA B 1 3 ? 68.562 -6.793 -4.262 1 18.58 3 ALA B O 1
ATOM 2934 N N . ARG B 1 4 ? 67.438 -5.492 -3.154 1 17.56 4 ARG B N 1
ATOM 2935 C CA . ARG B 1 4 ? 66.625 -6.473 -2.449 1 17.56 4 ARG B CA 1
ATOM 2936 C C . ARG B 1 4 ? 65.562 -7.074 -3.375 1 17.56 4 ARG B C 1
ATOM 2938 O O . ARG B 1 4 ? 64.688 -6.359 -3.895 1 17.56 4 ARG B O 1
ATOM 2945 N N . GLN B 1 5 ? 65.75 -8.195 -4.309 1 16.34 5 GLN B N 1
ATOM 2946 C CA . GLN B 1 5 ? 65.25 -9.039 -5.395 1 16.34 5 GLN B CA 1
ATOM 2947 C C . GLN B 1 5 ? 64 -9.812 -4.977 1 16.34 5 GLN B C 1
ATOM 2949 O O . GLN B 1 5 ? 63.594 -10.75 -5.656 1 16.34 5 GLN B O 1
ATOM 2954 N N . TYR B 1 6 ? 63.156 -9.352 -4.105 1 17.12 6 TYR B N 1
ATOM 2955 C CA . TYR B 1 6 ? 62.438 -10.484 -3.551 1 17.12 6 TYR B CA 1
ATOM 2956 C C . TYR B 1 6 ? 61.531 -11.125 -4.605 1 17.12 6 TYR B C 1
ATOM 2958 O O . TYR B 1 6 ? 60.781 -10.43 -5.301 1 17.12 6 TYR B O 1
ATOM 2966 N N . SER B 1 7 ? 61.75 -12.391 -5.199 1 15.87 7 SER B N 1
ATOM 2967 C CA . SER B 1 7 ? 61.469 -13.469 -6.141 1 15.87 7 SER B CA 1
ATOM 2968 C C . SER B 1 7 ? 60.156 -14.172 -5.824 1 15.87 7 SER B C 1
ATOM 2970 O O . SER B 1 7 ? 60.031 -15.375 -6.051 1 15.87 7 SER B O 1
ATOM 2972 N N . PHE B 1 8 ? 59.062 -13.586 -5.5 1 17.16 8 PHE B N 1
ATOM 2973 C CA . PHE B 1 8 ? 58.188 -14.586 -4.934 1 17.16 8 PHE B CA 1
ATOM 2974 C C . PHE B 1 8 ? 57.688 -15.547 -6.012 1 17.16 8 PHE B C 1
ATOM 2976 O O . PHE B 1 8 ? 57.25 -15.125 -7.074 1 17.16 8 PHE B O 1
ATOM 2983 N N . PRO B 1 9 ? 57.906 -16.969 -6.184 1 16.3 9 PRO B N 1
ATOM 2984 C CA . PRO B 1 9 ? 57.906 -18.094 -7.121 1 16.3 9 PRO B CA 1
ATOM 2985 C C . PRO B 1 9 ? 56.5 -18.609 -7.406 1 16.3 9 PRO B C 1
ATOM 2987 O O . PRO B 1 9 ? 56.25 -19.219 -8.453 1 16.3 9 PRO B O 1
ATOM 2990 N N . LEU B 1 10 ? 55.531 -18.641 -6.609 1 15.86 10 LEU B N 1
ATOM 2991 C CA . LEU B 1 10 ? 54.969 -19.969 -6.551 1 15.86 10 LEU B CA 1
ATOM 2992 C C . LEU B 1 10 ? 54.375 -20.375 -7.902 1 15.86 10 LEU B C 1
ATOM 2994 O O . LEU B 1 10 ? 54.125 -19.516 -8.758 1 15.86 10 LEU B O 1
ATOM 2998 N N . TRP B 1 11 ? 53.125 -21.156 -7.961 1 15.7 11 TRP B N 1
ATOM 2999 C CA . TRP B 1 11 ? 52.656 -22.5 -8.289 1 15.7 11 TRP B CA 1
ATOM 3000 C C . TRP B 1 11 ? 51.906 -22.5 -9.625 1 15.7 11 TRP B C 1
ATOM 3002 O O . TRP B 1 11 ? 51.344 -21.484 -10.039 1 15.7 11 TRP B O 1
ATOM 3012 N N . THR B 1 12 ? 51.812 -23.656 -10.477 1 15.85 12 THR B N 1
ATOM 3013 C CA . THR B 1 12 ? 51.781 -24.422 -11.719 1 15.85 12 THR B CA 1
ATOM 3014 C C . THR B 1 12 ? 50.375 -24.5 -12.305 1 15.85 12 THR B C 1
ATOM 3016 O O . THR B 1 12 ? 50.188 -24.359 -13.516 1 15.85 12 THR B O 1
ATOM 3019 N N . ALA B 1 13 ? 49.281 -25 -11.625 1 15.37 13 ALA B N 1
ATOM 3020 C CA . ALA B 1 13 ? 48.625 -26.219 -12.148 1 15.37 13 ALA B CA 1
ATOM 3021 C C . ALA B 1 13 ? 47.781 -25.891 -13.359 1 15.37 13 ALA B C 1
ATOM 3023 O O . ALA B 1 13 ? 47.875 -26.547 -14.406 1 15.37 13 ALA B O 1
ATOM 3024 N N . VAL B 1 14 ? 46.375 -25.453 -13.383 1 15.18 14 VAL B N 1
ATOM 3025 C CA . VAL B 1 14 ? 45.375 -26.328 -13.969 1 15.18 14 VAL B CA 1
ATOM 3026 C C . VAL B 1 14 ? 45.156 -25.984 -15.438 1 15.18 14 VAL B C 1
ATOM 3028 O O . VAL B 1 14 ? 44.625 -24.906 -15.758 1 15.18 14 VAL B O 1
ATOM 3031 N N . LYS B 1 15 ? 46.062 -26.078 -16.359 1 16.08 15 LYS B N 1
ATOM 3032 C CA . LYS B 1 15 ? 46.031 -25.828 -17.797 1 16.08 15 LYS B CA 1
ATOM 3033 C C . LYS B 1 15 ? 44.938 -26.625 -18.469 1 16.08 15 LYS B C 1
ATOM 3035 O O . LYS B 1 15 ? 44.531 -26.297 -19.594 1 16.08 15 LYS B O 1
ATOM 3040 N N . ASP B 1 16 ? 44.562 -27.859 -18.203 1 14.88 16 ASP B N 1
ATOM 3041 C CA . ASP B 1 16 ? 44.438 -28.844 -19.266 1 14.88 16 ASP B CA 1
ATOM 3042 C C . ASP B 1 16 ? 43.156 -28.641 -20.047 1 14.88 16 ASP B C 1
ATOM 3044 O O . ASP B 1 16 ? 42.906 -29.297 -21.062 1 14.88 16 ASP B O 1
ATOM 3048 N N . TYR B 1 17 ? 42.062 -28.031 -19.531 1 15.77 17 TYR B N 1
ATOM 3049 C CA . TYR B 1 17 ? 40.938 -28.844 -19.969 1 15.77 17 TYR B CA 1
ATOM 3050 C C . TYR B 1 17 ? 40.812 -28.875 -21.484 1 15.77 17 TYR B C 1
ATOM 3052 O O . TYR B 1 17 ? 41.344 -28 -22.172 1 15.77 17 TYR B O 1
ATOM 3060 N N . CYS B 1 18 ? 39.562 -29.328 -22.172 1 15.91 18 CYS B N 1
ATOM 3061 C CA . CYS B 1 18 ? 39.031 -30.328 -23.094 1 15.91 18 CYS B CA 1
ATOM 3062 C C . CYS B 1 18 ? 38.938 -29.781 -24.5 1 15.91 18 CYS B C 1
ATOM 3064 O O . CYS B 1 18 ? 38.594 -28.609 -24.703 1 15.91 18 CYS B O 1
ATOM 3066 N N . SER B 1 19 ? 39.344 -30.422 -25.578 1 16.22 19 SER B N 1
ATOM 3067 C CA . SER B 1 19 ? 39.625 -30.562 -27 1 16.22 19 SER B CA 1
ATOM 3068 C C . SER B 1 19 ? 38.406 -30.328 -27.844 1 16.22 19 SER B C 1
ATOM 3070 O O . SER B 1 19 ? 38.5 -29.938 -29.016 1 16.22 19 SER B O 1
ATOM 3072 N N . ARG B 1 20 ? 37.125 -30.781 -27.422 1 17.02 20 ARG B N 1
ATOM 3073 C CA . ARG B 1 20 ? 36.438 -31.578 -28.438 1 17.02 20 ARG B CA 1
ATOM 3074 C C . ARG B 1 20 ? 36.094 -30.719 -29.656 1 17.02 20 ARG B C 1
ATOM 3076 O O . ARG B 1 20 ? 36.031 -29.484 -29.562 1 17.02 20 ARG B O 1
ATOM 3083 N N . SER B 1 21 ? 35.625 -31.281 -30.969 1 16.69 21 SER B N 1
ATOM 3084 C CA . SER B 1 21 ? 35.688 -31.438 -32.406 1 16.69 21 SER B CA 1
ATOM 3085 C C . SER B 1 21 ? 34.562 -30.672 -33.094 1 16.69 21 SER B C 1
ATOM 3087 O O . SER B 1 21 ? 34.5 -30.641 -34.344 1 16.69 21 SER B O 1
ATOM 3089 N N . PHE B 1 22 ? 33.531 -29.938 -32.531 1 16.09 22 PHE B N 1
ATOM 3090 C CA . PHE B 1 22 ? 32.312 -30.031 -33.312 1 16.09 22 PHE B CA 1
ATOM 3091 C C . PHE B 1 22 ? 32.406 -29.281 -34.625 1 16.09 22 PHE B C 1
ATOM 3093 O O . PHE B 1 22 ? 32.562 -28.062 -34.625 1 16.09 22 PHE B O 1
ATOM 3100 N N . SER B 1 23 ? 32.781 -29.844 -35.75 1 16.44 23 SER B N 1
ATOM 3101 C CA . SER B 1 23 ? 32.906 -29.469 -37.156 1 16.44 23 SER B CA 1
ATOM 3102 C C . SER B 1 23 ? 31.547 -29.188 -37.781 1 16.44 23 SER B C 1
ATOM 3104 O O . SER B 1 23 ? 31.422 -29.156 -39 1 16.44 23 SER B O 1
ATOM 3106 N N . VAL B 1 24 ? 30.438 -28.984 -37.094 1 16.05 24 VAL B N 1
ATOM 3107 C CA . VAL B 1 24 ? 29.219 -29.234 -37.875 1 16.05 24 VAL B CA 1
ATOM 3108 C C . VAL B 1 24 ? 29.203 -28.359 -39.125 1 16.05 24 VAL B C 1
ATOM 3110 O O . VAL B 1 24 ? 29.5 -27.172 -39.062 1 16.05 24 VAL B O 1
ATOM 3113 N N . VAL B 1 25 ? 28.828 -28.891 -40.375 1 17.64 25 VAL B N 1
ATOM 3114 C CA . VAL B 1 25 ? 28.781 -28.875 -41.844 1 17.64 25 VAL B CA 1
ATOM 3115 C C . VAL B 1 25 ? 27.641 -27.969 -42.312 1 17.64 25 VAL B C 1
ATOM 3117 O O . VAL B 1 25 ? 26.469 -28.328 -42.219 1 17.64 25 VAL B O 1
ATOM 3120 N N . VAL B 1 26 ? 27.25 -26.875 -41.875 1 16.53 26 VAL B N 1
ATOM 3121 C CA . VAL B 1 26 ? 26 -26.359 -42.438 1 16.53 26 VAL B CA 1
ATOM 3122 C C . VAL B 1 26 ? 26.172 -26.094 -43.938 1 16.53 26 VAL B C 1
ATOM 3124 O O . VAL B 1 26 ? 26.875 -25.156 -44.312 1 16.53 26 VAL B O 1
ATOM 3127 N N . HIS B 1 27 ? 26.156 -27.078 -44.844 1 17.58 27 HIS B N 1
ATOM 3128 C CA . HIS B 1 27 ? 26.172 -26.938 -46.281 1 17.58 27 HIS B CA 1
ATOM 3129 C C . HIS B 1 27 ? 24.859 -26.391 -46.812 1 17.58 27 HIS B C 1
ATOM 3131 O O . HIS B 1 27 ? 24.594 -26.438 -48.031 1 17.58 27 HIS B O 1
ATOM 3137 N N . LEU B 1 28 ? 24.062 -25.562 -46.281 1 17.69 28 LEU B N 1
ATOM 3138 C CA . LEU B 1 28 ? 22.781 -25.469 -46.969 1 17.69 28 LEU B CA 1
ATOM 3139 C C . LEU B 1 28 ? 22.984 -25.141 -48.438 1 17.69 28 LEU B C 1
ATOM 3141 O O . LEU B 1 28 ? 23.781 -24.266 -48.781 1 17.69 28 LEU B O 1
ATOM 3145 N N . LEU B 1 29 ? 22.234 -25.797 -49.344 1 16.41 29 LEU B N 1
ATOM 3146 C CA . LEU B 1 29 ? 22.031 -26.172 -50.75 1 16.41 29 LEU B CA 1
ATOM 3147 C C . LEU B 1 29 ? 21.75 -24.938 -51.594 1 16.41 29 LEU B C 1
ATOM 3149 O O . LEU B 1 29 ? 21.297 -23.922 -51.094 1 16.41 29 LEU B O 1
ATOM 3153 N N . VAL B 1 30 ? 21.781 -24.969 -53.062 1 18.98 30 VAL B N 1
ATOM 3154 C CA . VAL B 1 30 ? 22.266 -24.641 -54.406 1 18.98 30 VAL B CA 1
ATOM 3155 C C . VAL B 1 30 ? 21.141 -24.031 -55.25 1 18.98 30 VAL B C 1
ATOM 3157 O O . VAL B 1 30 ? 21.375 -23.219 -56.125 1 18.98 30 VAL B O 1
ATOM 3160 N N . ARG B 1 31 ? 19.859 -24.375 -55.094 1 17.92 31 ARG B N 1
ATOM 3161 C CA . ARG B 1 31 ? 19.328 -24.641 -56.438 1 17.92 31 ARG B CA 1
ATOM 3162 C C . ARG B 1 31 ? 19.25 -23.359 -57.25 1 17.92 31 ARG B C 1
ATOM 3164 O O . ARG B 1 31 ? 19.297 -22.25 -56.688 1 17.92 31 ARG B O 1
ATOM 3171 N N . ALA B 1 32 ? 18.094 -23.172 -58.156 1 18.8 32 ALA B N 1
ATOM 3172 C CA . ALA B 1 32 ? 17.844 -23.281 -59.594 1 18.8 32 ALA B CA 1
ATOM 3173 C C . ALA B 1 32 ? 17.484 -21.938 -60.219 1 18.8 32 ALA B C 1
ATOM 3175 O O . ALA B 1 32 ? 17.906 -21.609 -61.344 1 18.8 32 ALA B O 1
ATOM 3176 N N . GLY B 1 33 ? 16.516 -21.109 -59.75 1 21.02 33 GLY B N 1
ATOM 3177 C CA . GLY B 1 33 ? 15.789 -20.734 -60.938 1 21.02 33 GLY B CA 1
ATOM 3178 C C . GLY B 1 33 ? 16.625 -19.906 -61.906 1 21.02 33 GLY B C 1
ATOM 3179 O O . GLY B 1 33 ? 17.688 -19.391 -61.531 1 21.02 33 GLY B O 1
ATOM 3180 N N . PRO B 1 34 ? 16.5 -19.203 -63.062 1 21.77 34 PRO B N 1
ATOM 3181 C CA . PRO B 1 34 ? 17.234 -19.516 -64.312 1 21.77 34 PRO B CA 1
ATOM 3182 C C . PRO B 1 34 ? 18.75 -19.406 -64.125 1 21.77 34 PRO B C 1
ATOM 3184 O O . PRO B 1 34 ? 19.484 -20.297 -64.562 1 21.77 34 PRO B O 1
ATOM 3187 N N . ALA B 1 35 ? 19.875 -18.312 -64.438 1 25.38 35 ALA B N 1
ATOM 3188 C CA . ALA B 1 35 ? 19.266 -17.078 -63.938 1 25.38 35 ALA B CA 1
ATOM 3189 C C . ALA B 1 35 ? 17.812 -17.297 -63.531 1 25.38 35 ALA B C 1
ATOM 3191 O O . ALA B 1 35 ? 17.094 -16.344 -63.219 1 25.38 35 ALA B O 1
ATOM 3192 N N . HIS B 1 36 ? 17.078 -18.453 -64.062 1 23.5 36 HIS B N 1
ATOM 3193 C CA . HIS B 1 36 ? 16.234 -19.438 -64.688 1 23.5 36 HIS B CA 1
ATOM 3194 C C . HIS B 1 36 ? 15.156 -19.969 -63.781 1 23.5 36 HIS B C 1
ATOM 3196 O O . HIS B 1 36 ? 13.969 -19.938 -64.125 1 23.5 36 HIS B O 1
ATOM 3202 N N . SER B 1 37 ? 15.047 -21.531 -63.625 1 20.97 37 SER B N 1
ATOM 3203 C CA . SER B 1 37 ? 14.25 -22.719 -63.312 1 20.97 37 SER B CA 1
ATOM 3204 C C . SER B 1 37 ? 14 -22.828 -61.812 1 20.97 37 SER B C 1
ATOM 3206 O O . SER B 1 37 ? 13.5 -23.859 -61.344 1 20.97 37 SER B O 1
ATOM 3208 N N . ILE B 1 38 ? 14.562 -22.109 -61.031 1 21.08 38 ILE B N 1
ATOM 3209 C CA . ILE B 1 38 ? 14.875 -22.828 -59.781 1 21.08 38 ILE B CA 1
ATOM 3210 C C . ILE B 1 38 ? 13.586 -23.344 -59.156 1 21.08 38 ILE B C 1
ATOM 3212 O O . ILE B 1 38 ? 12.711 -22.562 -58.781 1 21.08 38 ILE B O 1
ATOM 3216 N N . ARG B 1 39 ? 13.156 -24.672 -59.438 1 22.52 39 ARG B N 1
ATOM 3217 C CA . ARG B 1 39 ? 11.992 -25.422 -58.969 1 22.52 39 ARG B CA 1
ATOM 3218 C C . ARG B 1 39 ? 11.742 -25.172 -57.469 1 22.52 39 ARG B C 1
ATOM 3220 O O . ARG B 1 39 ? 12.289 -25.891 -56.625 1 22.52 39 ARG B O 1
ATOM 3227 N N . THR B 1 40 ? 12.07 -24.188 -57.031 1 22.02 40 THR B N 1
ATOM 3228 C CA . THR B 1 40 ? 12.133 -24.203 -55.594 1 22.02 40 THR B CA 1
ATOM 3229 C C . THR B 1 40 ? 10.836 -24.75 -55 1 22.02 40 THR B C 1
ATOM 3231 O O . THR B 1 40 ? 9.781 -24.125 -55.125 1 22.02 40 THR B O 1
ATOM 3234 N N . GLU B 1 41 ? 10.711 -26.047 -55 1 21.55 41 GLU B N 1
ATOM 3235 C CA . GLU B 1 41 ? 9.555 -26.797 -54.531 1 21.55 41 GLU B CA 1
ATOM 3236 C C . GLU B 1 41 ? 8.883 -26.078 -53.344 1 21.55 41 GLU B C 1
ATOM 3238 O O . GLU B 1 41 ? 9.477 -25.188 -52.75 1 21.55 41 GLU B O 1
ATOM 3243 N N . LYS B 1 42 ? 7.77 -26.828 -53 1 25.03 42 LYS B N 1
ATOM 3244 C CA . LYS B 1 42 ? 6.555 -26.781 -52.219 1 25.03 42 LYS B CA 1
ATOM 3245 C C . LYS B 1 42 ? 6.883 -26.5 -50.75 1 25.03 42 LYS B C 1
ATOM 3247 O O . LYS B 1 42 ? 7.57 -27.281 -50.094 1 25.03 42 LYS B O 1
ATOM 3252 N N . PRO B 1 43 ? 7.438 -25.359 -50.438 1 23.16 43 PRO B N 1
ATOM 3253 C CA . PRO B 1 43 ? 7.879 -25.5 -49.031 1 23.16 43 PRO B CA 1
ATOM 3254 C C . PRO B 1 43 ? 6.84 -26.188 -48.156 1 23.16 43 PRO B C 1
ATOM 3256 O O . PRO B 1 43 ? 5.68 -25.781 -48.125 1 23.16 43 PRO B O 1
ATOM 3259 N N . PHE B 1 44 ? 6.773 -27.516 -48.094 1 19.14 44 PHE B N 1
ATOM 3260 C CA . PHE B 1 44 ? 5.805 -28.328 -47.375 1 19.14 44 PHE B CA 1
ATOM 3261 C C . PHE B 1 44 ? 5.496 -27.734 -46.031 1 19.14 44 PHE B C 1
ATOM 3263 O O . PHE B 1 44 ? 6.406 -27.375 -45.25 1 19.14 44 PHE B O 1
ATOM 3270 N N . VAL B 1 45 ? 4.383 -26.922 -45.969 1 24.08 45 VAL B N 1
ATOM 3271 C CA . VAL B 1 45 ? 3.465 -26.688 -44.844 1 24.08 45 VAL B CA 1
ATOM 3272 C C . VAL B 1 45 ? 3.357 -27.953 -44 1 24.08 45 VAL B C 1
ATOM 3274 O O . VAL B 1 45 ? 2.668 -28.906 -44.375 1 24.08 45 VAL B O 1
ATOM 3277 N N . ALA B 1 46 ? 4.484 -28.562 -43.781 1 22.16 46 ALA B N 1
ATOM 3278 C CA . ALA B 1 46 ? 4.211 -29.781 -43 1 22.16 46 ALA B CA 1
ATOM 3279 C C . ALA B 1 46 ? 3.188 -29.516 -41.906 1 22.16 46 ALA B C 1
ATOM 3281 O O . ALA B 1 46 ? 3.268 -28.5 -41.188 1 22.16 46 ALA B O 1
ATOM 3282 N N . ALA B 1 47 ? 2.006 -29.953 -42.188 1 23.95 47 ALA B N 1
ATOM 3283 C CA . ALA B 1 47 ? 0.873 -30.328 -41.312 1 23.95 47 ALA B CA 1
ATOM 3284 C C . ALA B 1 47 ? 1.347 -30.844 -39.969 1 23.95 47 ALA B C 1
ATOM 3286 O O . ALA B 1 47 ? 1.911 -31.938 -39.906 1 23.95 47 ALA B O 1
ATOM 3287 N N . ILE B 1 48 ? 2.086 -30.094 -39.375 1 22.48 48 ILE B N 1
ATOM 3288 C CA . ILE B 1 48 ? 2.416 -30.703 -38.094 1 22.48 48 ILE B CA 1
ATOM 3289 C C . ILE B 1 48 ? 1.164 -31.312 -37.469 1 22.48 48 ILE B C 1
ATOM 3291 O O . ILE B 1 48 ? 0.279 -30.609 -37 1 22.48 48 ILE B O 1
ATOM 3295 N N . ASN B 1 49 ? 0.518 -32.156 -38.25 1 23.28 49 ASN B N 1
ATOM 3296 C CA . ASN B 1 49 ? -0.454 -33.062 -37.656 1 23.28 49 ASN B CA 1
ATOM 3297 C C . ASN B 1 49 ? 0.075 -33.719 -36.375 1 23.28 49 ASN B C 1
ATOM 3299 O O . ASN B 1 49 ? 0.769 -34.719 -36.438 1 23.28 49 ASN B O 1
ATOM 3303 N N . ALA B 1 50 ? 0.702 -33 -35.562 1 23.69 50 ALA B N 1
ATOM 3304 C CA . ALA B 1 50 ? 1.092 -33.844 -34.438 1 23.69 50 ALA B CA 1
ATOM 3305 C C . ALA B 1 50 ? -0.077 -34.688 -33.938 1 23.69 50 ALA B C 1
ATOM 3307 O O . ALA B 1 50 ? -1.135 -34.156 -33.594 1 23.69 50 ALA B O 1
ATOM 3308 N N . SER B 1 51 ? -0.33 -35.625 -34.688 1 24.83 51 SER B N 1
ATOM 3309 C CA . SER B 1 51 ? -1.08 -36.656 -33.969 1 24.83 51 SER B CA 1
ATOM 3310 C C . SER B 1 51 ? -0.662 -36.75 -32.5 1 24.83 51 SER B C 1
ATOM 3312 O O . SER B 1 51 ? 0.498 -37.031 -32.219 1 24.83 51 SER B O 1
ATOM 3314 N N . THR B 1 52 ? -1.101 -35.781 -31.875 1 25.72 52 THR B N 1
ATOM 3315 C CA . THR B 1 52 ? -0.958 -36.031 -30.453 1 25.72 52 THR B CA 1
ATOM 3316 C C . THR B 1 52 ? -1.262 -37.469 -30.109 1 25.72 52 THR B C 1
ATOM 3318 O O . THR B 1 52 ? -2.379 -37.969 -30.328 1 25.72 52 THR B O 1
ATOM 3321 N N . PRO B 1 53 ? -0.347 -38.344 -30.484 1 27.47 53 PRO B N 1
ATOM 3322 C CA . PRO B 1 53 ? -0.75 -39.625 -29.969 1 27.47 53 PRO B CA 1
ATOM 3323 C C . PRO B 1 53 ? -1.537 -39.531 -28.656 1 27.47 53 PRO B C 1
ATOM 3325 O O . PRO B 1 53 ? -1.359 -38.594 -27.891 1 27.47 53 PRO B O 1
ATOM 3328 N N . THR B 1 54 ? -2.811 -39.875 -28.75 1 29.06 54 THR B N 1
ATOM 3329 C CA . THR B 1 54 ? -3.562 -40.281 -27.578 1 29.06 54 THR B CA 1
ATOM 3330 C C . THR B 1 54 ? -2.676 -41.094 -26.625 1 29.06 54 THR B C 1
ATOM 3332 O O . THR B 1 54 ? -2.449 -42.281 -26.844 1 29.06 54 THR B O 1
ATOM 3335 N N . CYS B 1 55 ? -1.416 -40.688 -26.578 1 27.33 55 CYS B N 1
ATOM 3336 C CA . CYS B 1 55 ? -0.86 -41.5 -25.5 1 27.33 55 CYS B CA 1
ATOM 3337 C C . CYS B 1 55 ? -1.91 -41.781 -24.422 1 27.33 55 CYS B C 1
ATOM 3339 O O . CYS B 1 55 ? -2.543 -40.844 -23.922 1 27.33 55 CYS B O 1
ATOM 3341 N N . ASN B 1 56 ? -2.693 -42.719 -24.641 1 29.94 56 ASN B N 1
ATOM 3342 C CA . ASN B 1 56 ? -3.387 -43.406 -23.562 1 29.94 56 ASN B CA 1
ATOM 3343 C C . ASN B 1 56 ? -2.607 -43.312 -22.25 1 29.94 56 ASN B C 1
ATOM 3345 O O . ASN B 1 56 ? -2.105 -44.344 -21.75 1 29.94 56 ASN B O 1
ATOM 3349 N N . CYS B 1 57 ? -1.536 -42.5 -22.297 1 31.33 57 CYS B N 1
ATOM 3350 C CA . CYS B 1 57 ? -1.041 -42.406 -20.938 1 31.33 57 CYS B CA 1
ATOM 3351 C C . CYS B 1 57 ? -2.191 -42.25 -19.953 1 31.33 57 CYS B C 1
ATOM 3353 O O . CYS B 1 57 ? -2.893 -41.25 -19.969 1 31.33 57 CYS B O 1
ATOM 3355 N N . ASN B 1 58 ? -2.887 -43.125 -19.766 1 32.81 58 ASN B N 1
ATOM 3356 C CA . ASN B 1 58 ? -3.59 -43.25 -18.484 1 32.81 58 ASN B CA 1
ATOM 3357 C C . ASN B 1 58 ? -2.912 -42.406 -17.406 1 32.81 58 ASN B C 1
ATOM 3359 O O . ASN B 1 58 ? -2.086 -42.938 -16.641 1 32.81 58 ASN B O 1
ATOM 3363 N N . THR B 1 59 ? -2.242 -41.344 -17.734 1 39.81 59 THR B N 1
ATOM 3364 C CA . THR B 1 59 ? -1.698 -40.5 -16.688 1 39.81 59 THR B CA 1
ATOM 3365 C C . THR B 1 59 ? -2.627 -40.469 -15.469 1 39.81 59 THR B C 1
ATOM 3367 O O . THR B 1 59 ? -3.713 -39.906 -15.523 1 39.81 59 THR B O 1
ATOM 3370 N N . GLN B 1 60 ? -2.805 -41.5 -14.953 1 46.88 60 GLN B N 1
ATOM 3371 C CA . GLN B 1 60 ? -3.467 -41.531 -13.656 1 46.88 60 GLN B CA 1
ATOM 3372 C C . GLN B 1 60 ? -3.184 -40.281 -12.836 1 46.88 60 GLN B C 1
ATOM 3374 O O . GLN B 1 60 ? -2.035 -40.031 -12.477 1 46.88 60 GLN B O 1
ATOM 3379 N N . HIS B 1 61 ? -3.85 -39.156 -13.203 1 64.62 61 HIS B N 1
ATOM 3380 C CA . HIS B 1 61 ? -3.822 -37.938 -12.422 1 64.62 61 HIS B CA 1
ATOM 3381 C C . HIS B 1 61 ? -3.91 -38.219 -10.922 1 64.62 61 HIS B C 1
ATOM 3383 O O . HIS B 1 61 ? -4.695 -39.062 -10.5 1 64.62 61 HIS B O 1
ATOM 3389 N N . THR B 1 62 ? -2.752 -38.031 -10.258 1 80 62 THR B N 1
ATOM 3390 C CA . THR B 1 62 ? -2.791 -38.156 -8.805 1 80 62 THR B CA 1
ATOM 3391 C C . THR B 1 62 ? -3.953 -37.375 -8.219 1 80 62 THR B C 1
ATOM 3393 O O . THR B 1 62 ? -4.02 -36.156 -8.391 1 80 62 THR B O 1
ATOM 3396 N N . PRO B 1 63 ? -4.902 -38.125 -7.773 1 87.44 63 PRO B N 1
ATOM 3397 C CA . PRO B 1 63 ? -6.082 -37.438 -7.254 1 87.44 63 PRO B CA 1
ATOM 3398 C C . PRO B 1 63 ? -5.734 -36.406 -6.176 1 87.44 63 PRO B C 1
ATOM 3400 O O . PRO B 1 63 ? -4.934 -36.688 -5.281 1 87.44 63 PRO B O 1
ATOM 3403 N N . ARG B 1 64 ? -6.273 -35.25 -6.324 1 90.69 64 ARG B N 1
ATOM 3404 C CA . ARG B 1 64 ? -6.102 -34.219 -5.324 1 90.69 64 ARG B CA 1
ATOM 3405 C C . ARG B 1 64 ? -6.926 -34.5 -4.078 1 90.69 64 ARG B C 1
ATOM 3407 O O . ARG B 1 64 ? -8.031 -35.031 -4.168 1 90.69 64 ARG B O 1
ATOM 3414 N N . GLN B 1 65 ? -6.379 -34.188 -2.922 1 93.5 65 GLN B N 1
ATOM 3415 C CA . GLN B 1 65 ? -7.086 -34.375 -1.658 1 93.5 65 GLN B CA 1
ATOM 3416 C C . GLN B 1 65 ? -8.18 -33.312 -1.486 1 93.5 65 GLN B C 1
ATOM 3418 O O . GLN B 1 65 ? -7.922 -32.125 -1.566 1 93.5 65 GLN B O 1
ATOM 3423 N N . GLN B 1 66 ? -9.391 -33.781 -1.259 1 89.94 66 GLN B N 1
ATOM 3424 C CA . GLN B 1 66 ? -10.492 -32.875 -0.962 1 89.94 66 GLN B CA 1
ATOM 3425 C C . GLN B 1 66 ? -10.391 -32.344 0.461 1 89.94 66 GLN B C 1
ATOM 3427 O O . GLN B 1 66 ? -10.07 -33.062 1.392 1 89.94 66 GLN B O 1
ATOM 3432 N N . GLN B 1 67 ? -10.57 -31.016 0.573 1 93.94 67 GLN B N 1
ATOM 3433 C CA . GLN B 1 67 ? -10.523 -30.375 1.885 1 93.94 67 GLN B CA 1
ATOM 3434 C C . GLN B 1 67 ? -11.922 -30.047 2.391 1 93.94 67 GLN B C 1
ATOM 3436 O O . GLN B 1 67 ? -12.703 -29.391 1.691 1 93.94 67 GLN B O 1
ATOM 3441 N N . ASP B 1 68 ? -12.211 -30.469 3.547 1 92.31 68 ASP B N 1
ATOM 3442 C CA . ASP B 1 68 ? -13.539 -30.25 4.109 1 92.31 68 ASP B CA 1
ATOM 3443 C C . ASP B 1 68 ? -13.656 -28.875 4.738 1 92.31 68 ASP B C 1
ATOM 3445 O O . ASP B 1 68 ? -12.727 -28.406 5.402 1 92.31 68 ASP B O 1
ATOM 3449 N N . GLY B 1 69 ? -14.797 -28.234 4.445 1 93 69 GLY B N 1
ATOM 3450 C CA . GLY B 1 69 ? -15.156 -27.031 5.184 1 93 69 GLY B CA 1
ATOM 3451 C C . GLY B 1 69 ? -14.391 -25.797 4.738 1 93 69 GLY B C 1
ATOM 3452 O O . GLY B 1 69 ? -14.281 -24.828 5.484 1 93 69 GLY B O 1
ATOM 3453 N N . LEU B 1 70 ? -13.711 -25.859 3.633 1 94.06 70 LEU B N 1
ATOM 3454 C CA . LEU B 1 70 ? -12.938 -24.719 3.178 1 94.06 70 LEU B CA 1
ATOM 3455 C C . LEU B 1 70 ? -13.602 -24.062 1.966 1 94.06 70 LEU B C 1
ATOM 3457 O O . LEU B 1 70 ? -14.102 -24.75 1.082 1 94.06 70 LEU B O 1
ATOM 3461 N N . GLU B 1 71 ? -13.695 -22.734 2.012 1 93.44 71 GLU B N 1
ATOM 3462 C CA . GLU B 1 71 ? -14.148 -21.969 0.854 1 93.44 71 GLU B CA 1
ATOM 3463 C C . GLU B 1 71 ? -12.984 -21.641 -0.083 1 93.44 71 GLU B C 1
ATOM 3465 O O . GLU B 1 71 ? -12.047 -20.938 0.296 1 93.44 71 GLU B O 1
ATOM 3470 N N . THR B 1 72 ? -13.07 -22.172 -1.296 1 91.94 72 THR B N 1
ATOM 3471 C CA . THR B 1 72 ? -12.016 -21.953 -2.281 1 91.94 72 THR B CA 1
ATOM 3472 C C . THR B 1 72 ? -12.195 -20.609 -2.971 1 91.94 72 THR B C 1
ATOM 3474 O O . THR B 1 72 ? -13.266 -20.312 -3.502 1 91.94 72 THR B O 1
ATOM 3477 N N . VAL B 1 73 ? -11.117 -19.766 -2.947 1 90.12 73 VAL B N 1
ATOM 3478 C CA . VAL B 1 73 ? -11.18 -18.453 -3.58 1 90.12 73 VAL B CA 1
ATOM 3479 C C . VAL B 1 73 ? -10.359 -18.453 -4.871 1 90.12 73 VAL B C 1
ATOM 3481 O O . VAL B 1 73 ? -10.516 -17.578 -5.719 1 90.12 73 VAL B O 1
ATOM 3484 N N . GLY B 1 74 ? -9.484 -19.406 -5.008 1 87.44 74 GLY B N 1
ATOM 3485 C CA . GLY B 1 74 ? -8.672 -19.531 -6.207 1 87.44 74 GLY B CA 1
ATOM 3486 C C . GLY B 1 74 ? -8.102 -20.922 -6.398 1 87.44 74 GLY B C 1
ATOM 3487 O O . GLY B 1 74 ? -7.832 -21.625 -5.422 1 87.44 74 GLY B O 1
ATOM 3488 N N . LYS B 1 75 ? -7.977 -21.281 -7.664 1 83.94 75 LYS B N 1
ATOM 3489 C CA . LYS B 1 75 ? -7.355 -22.547 -8.047 1 83.94 75 LYS B CA 1
ATOM 3490 C C . LYS B 1 75 ? -6.32 -22.344 -9.148 1 83.94 75 LYS B C 1
ATOM 3492 O O . LYS B 1 75 ? -6.547 -21.578 -10.086 1 83.94 75 LYS B O 1
ATOM 3497 N N . GLY B 1 76 ? -5.172 -22.906 -8.844 1 79.06 76 GLY B N 1
ATOM 3498 C CA . GLY B 1 76 ? -4.133 -22.828 -9.859 1 79.06 76 GLY B CA 1
ATOM 3499 C C . GLY B 1 76 ? -3.305 -24.109 -9.945 1 79.06 76 GLY B C 1
ATOM 3500 O O . GLY B 1 76 ? -3.561 -25.078 -9.227 1 79.06 76 GLY B O 1
ATOM 3501 N N . ALA B 1 77 ? -2.324 -24.016 -10.867 1 77.12 77 ALA B N 1
ATOM 3502 C CA . ALA B 1 77 ? -1.451 -25.156 -11.094 1 77.12 77 ALA B CA 1
ATOM 3503 C C . ALA B 1 77 ? -0.592 -25.453 -9.867 1 77.12 77 ALA B C 1
ATOM 3505 O O . ALA B 1 77 ? -0.268 -26.609 -9.586 1 77.12 77 ALA B O 1
ATOM 3506 N N . SER B 1 78 ? -0.312 -24.469 -9.133 1 82.62 78 SER B N 1
ATOM 3507 C CA . SER B 1 78 ? 0.642 -24.625 -8.039 1 82.62 78 SER B CA 1
ATOM 3508 C C . SER B 1 78 ? -0.07 -24.859 -6.707 1 82.62 78 SER B C 1
ATOM 3510 O O . SER B 1 78 ? 0.564 -25.203 -5.711 1 82.62 78 SER B O 1
ATOM 3512 N N . GLY B 1 79 ? -1.319 -24.625 -6.707 1 89.25 79 GLY B N 1
ATOM 3513 C CA . GLY B 1 79 ? -2.01 -24.812 -5.441 1 89.25 79 GLY B CA 1
ATOM 3514 C C . GLY B 1 79 ? -3.408 -24.219 -5.434 1 89.25 79 GLY B C 1
ATOM 3515 O O . GLY B 1 79 ? -3.996 -24 -6.492 1 89.25 79 GLY B O 1
ATOM 3516 N N . GLU B 1 80 ? -3.93 -24.25 -4.199 1 92.62 80 GLU B N 1
ATOM 3517 C CA . GLU B 1 80 ? -5.262 -23.703 -3.979 1 92.62 80 GLU B CA 1
ATOM 3518 C C . GLU B 1 80 ? -5.234 -22.578 -2.938 1 92.62 80 GLU B C 1
ATOM 3520 O O . GLU B 1 80 ? -4.316 -22.516 -2.115 1 92.62 80 GLU B O 1
ATOM 3525 N N . VAL B 1 81 ? -6.18 -21.688 -3.115 1 94.88 81 VAL B N 1
ATOM 3526 C CA . VAL B 1 81 ? -6.297 -20.578 -2.178 1 94.88 81 VAL B CA 1
ATOM 3527 C C . VAL B 1 81 ? -7.629 -20.656 -1.438 1 94.88 81 VAL B C 1
ATOM 3529 O O . VAL B 1 81 ? -8.688 -20.734 -2.064 1 94.88 81 VAL B O 1
ATOM 3532 N N . TYR B 1 82 ? -7.539 -20.656 -0.091 1 95.94 82 TYR B N 1
ATOM 3533 C CA . TYR B 1 82 ? -8.727 -20.781 0.746 1 95.94 82 TYR B CA 1
ATOM 3534 C C . TYR B 1 82 ? -8.977 -19.5 1.534 1 95.94 82 TYR B C 1
ATOM 3536 O O . TYR B 1 82 ? -8.031 -18.828 1.96 1 95.94 82 TYR B O 1
ATOM 3544 N N . LYS B 1 83 ? -10.242 -19.234 1.746 1 94.06 83 LYS B N 1
ATOM 3545 C CA . LYS B 1 83 ? -10.625 -18.109 2.611 1 94.06 83 LYS B CA 1
ATOM 3546 C C . LYS B 1 83 ? -10.383 -18.453 4.082 1 94.06 83 LYS B C 1
ATOM 3548 O O . LYS B 1 83 ? -10.828 -19.5 4.562 1 94.06 83 LYS B O 1
ATOM 3553 N N . VAL B 1 84 ? -9.602 -17.641 4.762 1 92.62 84 VAL B N 1
ATOM 3554 C CA . VAL B 1 84 ? -9.375 -17.781 6.199 1 92.62 84 VAL B CA 1
ATOM 3555 C C . VAL B 1 84 ? -10.297 -16.844 6.965 1 92.62 84 VAL B C 1
ATOM 3557 O O . VAL B 1 84 ? -11.039 -17.281 7.852 1 92.62 84 VAL B O 1
ATOM 3560 N N . THR B 1 85 ? -10.266 -15.609 6.586 1 86.44 85 THR B N 1
ATOM 3561 C CA . THR B 1 85 ? -11.172 -14.555 7.02 1 86.44 85 THR B CA 1
ATOM 3562 C C . THR B 1 85 ? -11.57 -13.664 5.848 1 86.44 85 THR B C 1
ATOM 3564 O O . THR B 1 85 ? -11.234 -13.953 4.699 1 86.44 85 THR B O 1
ATOM 3567 N N . ASN B 1 86 ? -12.281 -12.617 6.094 1 81.12 86 ASN B N 1
ATOM 3568 C CA . ASN B 1 86 ? -12.641 -11.695 5.031 1 81.12 86 ASN B CA 1
ATOM 3569 C C . ASN B 1 86 ? -11.43 -10.945 4.496 1 81.12 86 ASN B C 1
ATOM 3571 O O . ASN B 1 86 ? -11.461 -10.398 3.393 1 81.12 86 ASN B O 1
ATOM 3575 N N . ASP B 1 87 ? -10.32 -11.016 5.25 1 82.31 87 ASP B N 1
ATOM 3576 C CA . ASP B 1 87 ? -9.172 -10.203 4.859 1 82.31 87 ASP B CA 1
ATOM 3577 C C . ASP B 1 87 ? -7.93 -11.062 4.652 1 82.31 87 ASP B C 1
ATOM 3579 O O . ASP B 1 87 ? -6.871 -10.555 4.281 1 82.31 87 ASP B O 1
ATOM 3583 N N . ILE B 1 88 ? -8.07 -12.359 4.938 1 89.56 88 ILE B N 1
ATOM 3584 C CA . ILE B 1 88 ? -6.902 -13.234 4.871 1 89.56 88 ILE B CA 1
ATOM 3585 C C . ILE B 1 88 ? -7.238 -14.484 4.059 1 89.56 88 ILE B C 1
ATOM 3587 O O . ILE B 1 88 ? -8.32 -15.055 4.207 1 89.56 88 ILE B O 1
ATOM 3591 N N . VAL B 1 89 ? -6.328 -14.859 3.205 1 94.88 89 VAL B N 1
ATOM 3592 C CA . VAL B 1 89 ? -6.457 -16.109 2.457 1 94.88 89 VAL B CA 1
ATOM 3593 C C . VAL B 1 89 ? -5.234 -16.984 2.703 1 94.88 89 VAL B C 1
ATOM 3595 O O . VAL B 1 89 ? -4.176 -16.484 3.092 1 94.88 89 VAL B O 1
ATOM 3598 N N . LEU B 1 90 ? -5.41 -18.266 2.535 1 96.5 90 LEU B N 1
ATOM 3599 C CA . LEU B 1 90 ? -4.34 -19.25 2.617 1 96.5 90 LEU B CA 1
ATOM 3600 C C . LEU B 1 90 ? -4.07 -19.875 1.252 1 96.5 90 LEU B C 1
ATOM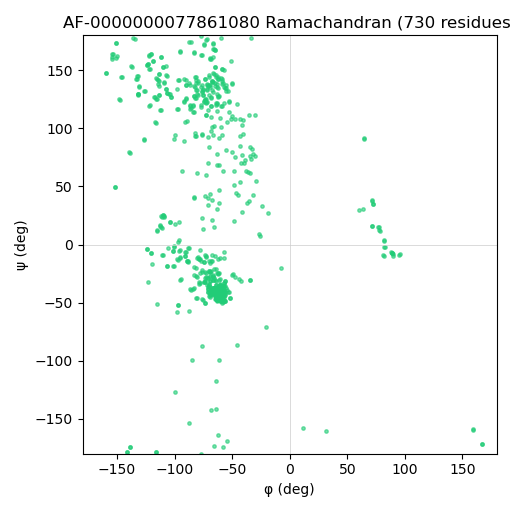 3602 O O . LEU B 1 90 ? -4.961 -20.469 0.651 1 96.5 90 LEU B O 1
ATOM 3606 N N . LYS B 1 91 ? -2.883 -19.625 0.769 1 96.38 91 LYS B N 1
ATOM 3607 C CA . LYS B 1 91 ? -2.445 -20.359 -0.416 1 96.38 91 LYS B CA 1
ATOM 3608 C C . LYS B 1 91 ? -1.694 -21.625 -0.029 1 96.38 91 LYS B C 1
ATOM 3610 O O . LYS B 1 91 ? -0.684 -21.562 0.676 1 96.38 91 LYS B O 1
ATOM 3615 N N . THR B 1 92 ? -2.166 -22.719 -0.503 1 95.38 92 THR B N 1
ATOM 3616 C CA . THR B 1 92 ? -1.565 -24.016 -0.186 1 95.38 92 THR B CA 1
ATOM 3617 C C . THR B 1 92 ? -0.916 -24.625 -1.423 1 95.38 92 THR B C 1
ATOM 3619 O O . THR B 1 92 ? -1.203 -24.219 -2.549 1 95.38 92 THR B O 1
ATOM 3622 N N . SER B 1 93 ? -0.015 -25.609 -1.112 1 92.75 93 SER B N 1
ATOM 3623 C CA . SER B 1 93 ? 0.407 -26.5 -2.191 1 92.75 93 SER B CA 1
ATOM 3624 C C . SER B 1 93 ? -0.731 -27.422 -2.629 1 92.75 93 SER B C 1
ATOM 3626 O O . SER B 1 93 ? -1.712 -27.594 -1.901 1 92.75 93 SER B O 1
ATOM 3628 N N . GLN B 1 94 ? -0.517 -27.938 -3.848 1 91.69 94 GLN B N 1
ATOM 3629 C CA . GLN B 1 94 ? -1.41 -29.031 -4.207 1 91.69 94 GLN B CA 1
ATOM 3630 C C . GLN B 1 94 ? -1.201 -30.234 -3.293 1 91.69 94 GLN B C 1
ATOM 3632 O O . GLN B 1 94 ? -0.072 -30.688 -3.111 1 91.69 94 GLN B O 1
ATOM 3637 N N . ILE B 1 95 ? -2.271 -30.594 -2.619 1 93.81 95 ILE B N 1
ATOM 3638 C CA . ILE B 1 95 ? -2.213 -31.75 -1.726 1 93.81 95 ILE B CA 1
ATOM 3639 C C . ILE B 1 95 ? -2.9 -32.938 -2.379 1 93.81 95 ILE B C 1
ATOM 3641 O O . ILE B 1 95 ? -4.027 -32.812 -2.869 1 93.81 95 ILE B O 1
ATOM 3645 N N . PHE B 1 96 ? -2.211 -34.094 -2.416 1 93.69 96 PHE B N 1
ATOM 3646 C CA . PHE B 1 96 ? -2.699 -35.25 -3.121 1 93.69 96 PHE B CA 1
ATOM 3647 C C . PHE B 1 96 ? -3.113 -36.344 -2.137 1 93.69 96 PHE B C 1
ATOM 3649 O O . PHE B 1 96 ? -2.594 -36.406 -1.021 1 93.69 96 PHE B O 1
ATOM 3656 N N . GLU B 1 97 ? -4.07 -37.188 -2.588 1 94.31 97 GLU B N 1
ATOM 3657 C CA . GLU B 1 97 ? -4.477 -38.344 -1.798 1 94.31 97 GLU B CA 1
ATOM 3658 C C . GLU B 1 97 ? -3.355 -39.375 -1.722 1 94.31 97 GLU B C 1
ATOM 3660 O O . GLU B 1 97 ? -2.818 -39.781 -2.75 1 94.31 97 GLU B O 1
ATOM 3665 N N . PRO B 1 98 ? -3.029 -39.75 -0.483 1 93 98 PRO B N 1
ATOM 3666 C CA . PRO B 1 98 ? -2 -40.781 -0.369 1 93 98 PRO B CA 1
ATOM 3667 C C . PRO B 1 98 ? -2.436 -42.094 -0.979 1 93 98 PRO B C 1
ATOM 3669 O O . PRO B 1 98 ? -3.609 -42.469 -0.891 1 93 98 PRO B O 1
ATOM 3672 N N . PRO B 1 99 ? -1.479 -42.75 -1.574 1 91.62 99 PRO B N 1
ATOM 3673 C CA . PRO B 1 99 ? -1.808 -44.062 -2.146 1 91.62 99 PRO B CA 1
ATOM 3674 C C . PRO B 1 99 ? -2.168 -45.094 -1.085 1 91.62 99 PRO B C 1
ATOM 3676 O O . PRO B 1 99 ? -1.706 -45 0.055 1 91.62 99 PRO B O 1
ATOM 3679 N N . SER B 1 100 ? -3.086 -45.969 -1.498 1 91 100 SER B N 1
ATOM 3680 C CA . SER B 1 100 ? -3.428 -47.125 -0.639 1 91 100 SER B CA 1
ATOM 3681 C C . SER B 1 100 ? -2.486 -48.281 -0.872 1 91 100 SER B C 1
ATOM 3683 O O . SER B 1 100 ? -1.637 -48.25 -1.764 1 91 100 SER B O 1
ATOM 3685 N N . ASP B 1 101 ? -2.648 -49.344 -0.039 1 89.06 101 ASP B N 1
ATOM 3686 C CA . ASP B 1 101 ? -1.834 -50.531 -0.199 1 89.06 101 ASP B CA 1
ATOM 3687 C C . ASP B 1 101 ? -2.09 -51.188 -1.552 1 89.06 101 ASP B C 1
ATOM 3689 O O . ASP B 1 101 ? -1.208 -51.875 -2.1 1 89.06 101 ASP B O 1
ATOM 3693 N N . ALA B 1 102 ? -3.232 -50.969 -2.115 1 92 102 ALA B N 1
ATOM 3694 C CA . ALA B 1 102 ? -3.631 -51.594 -3.373 1 92 102 ALA B CA 1
ATOM 3695 C C . ALA B 1 102 ? -3.162 -50.781 -4.57 1 92 102 ALA B C 1
ATOM 3697 O O . ALA B 1 102 ? -3.311 -51.188 -5.719 1 92 102 ALA B O 1
ATOM 3698 N N . SER B 1 103 ? -2.514 -49.594 -4.262 1 89.94 103 SER B N 1
ATOM 3699 C CA . SER B 1 103 ? -2.123 -48.719 -5.348 1 89.94 103 SER B CA 1
ATOM 3700 C C . SER B 1 103 ? -0.975 -49.312 -6.16 1 89.94 103 SER B C 1
ATOM 3702 O O . SER B 1 103 ? -0.121 -50 -5.617 1 89.94 103 SER B O 1
ATOM 3704 N N . SER B 1 104 ? -1.015 -49.031 -7.469 1 90.62 104 SER B N 1
ATOM 3705 C CA . SER B 1 104 ? 0.052 -49.5 -8.352 1 90.62 104 SER B CA 1
ATOM 3706 C C . SER B 1 104 ? 1.367 -48.781 -8.047 1 90.62 104 SER B C 1
ATOM 3708 O O . SER B 1 104 ? 1.378 -47.75 -7.375 1 90.62 104 SER B O 1
ATOM 3710 N N . ALA B 1 105 ? 2.461 -49.406 -8.477 1 88.12 105 ALA B N 1
ATOM 3711 C CA . ALA B 1 105 ? 3.775 -48.781 -8.328 1 88.12 105 ALA B CA 1
ATOM 3712 C C . ALA B 1 105 ? 3.826 -47.406 -9.016 1 88.12 105 ALA B C 1
ATOM 3714 O O . ALA B 1 105 ? 4.449 -46.469 -8.508 1 88.12 105 ALA B O 1
ATOM 3715 N N . ARG B 1 106 ? 3.205 -47.375 -10.125 1 86.56 106 ARG B N 1
ATOM 3716 C CA . ARG B 1 106 ? 3.156 -46.125 -10.867 1 86.56 106 ARG B CA 1
ATOM 3717 C C . ARG B 1 106 ? 2.406 -45.062 -10.078 1 86.56 106 ARG B C 1
ATOM 3719 O O . ARG B 1 106 ? 2.805 -43.906 -10.07 1 86.56 106 ARG B O 1
ATOM 3726 N N . ALA B 1 107 ? 1.288 -45.375 -9.508 1 88.56 107 ALA B N 1
ATOM 3727 C CA . ALA B 1 107 ? 0.508 -44.438 -8.695 1 88.56 107 ALA B CA 1
ATOM 3728 C C . ALA B 1 107 ? 1.32 -43.938 -7.504 1 88.56 107 ALA B C 1
ATOM 3730 O O . ALA B 1 107 ? 1.245 -42.781 -7.145 1 88.56 107 ALA B O 1
ATOM 3731 N N . ARG B 1 108 ? 2.088 -44.844 -6.891 1 89.81 108 ARG B N 1
ATOM 3732 C CA . ARG B 1 108 ? 2.941 -44.469 -5.766 1 89.81 108 ARG B CA 1
ATOM 3733 C C . ARG B 1 108 ? 4.047 -43.5 -6.203 1 89.81 108 ARG B C 1
ATOM 3735 O O . ARG B 1 108 ? 4.344 -42.531 -5.508 1 89.81 108 ARG B O 1
ATOM 3742 N N . TRP B 1 109 ? 4.598 -43.781 -7.332 1 86.94 109 TRP B N 1
ATOM 3743 C CA . TRP B 1 109 ? 5.629 -42.938 -7.891 1 86.94 109 TRP B CA 1
ATOM 3744 C C . TRP B 1 109 ? 5.066 -41.531 -8.188 1 86.94 109 TRP B C 1
ATOM 3746 O O . TRP B 1 109 ? 5.688 -40.531 -7.859 1 86.94 109 TRP B O 1
ATOM 3756 N N . SER B 1 110 ? 3.881 -41.5 -8.781 1 88.12 110 SER B N 1
ATOM 3757 C CA . SER B 1 110 ? 3.242 -40.219 -9.133 1 88.12 110 SER B CA 1
ATOM 3758 C C . SER B 1 110 ? 2.93 -39.406 -7.887 1 88.12 110 SER B C 1
ATOM 3760 O O . SER B 1 110 ? 3.145 -38.188 -7.871 1 88.12 110 SER B O 1
ATOM 3762 N N . TYR B 1 111 ? 2.436 -40.062 -6.914 1 91.88 111 TYR B N 1
ATOM 3763 C CA . TYR B 1 111 ? 2.164 -39.406 -5.652 1 91.88 111 TYR B CA 1
ATOM 3764 C C . TYR B 1 111 ? 3.434 -38.781 -5.086 1 91.88 111 TYR B C 1
ATOM 3766 O O . TYR B 1 111 ? 3.43 -37.594 -4.68 1 91.88 111 TYR B O 1
ATOM 3774 N N . ALA B 1 112 ? 4.477 -39.5 -5.031 1 88.94 112 ALA B N 1
ATOM 3775 C CA . ALA B 1 112 ? 5.738 -39.031 -4.465 1 88.94 112 ALA B CA 1
ATOM 3776 C C . ALA B 1 112 ? 6.301 -37.875 -5.273 1 88.94 112 ALA B C 1
ATOM 3778 O O . ALA B 1 112 ? 6.676 -36.844 -4.707 1 88.94 112 ALA B O 1
ATOM 3779 N N . SER B 1 113 ? 6.324 -38 -6.559 1 86.69 113 SER B N 1
ATOM 3780 C CA . SER B 1 113 ? 6.879 -37 -7.449 1 86.69 113 SER B CA 1
ATOM 3781 C C . SER B 1 113 ? 6.102 -35.688 -7.348 1 86.69 113 SER B C 1
ATOM 3783 O O . SER B 1 113 ? 6.691 -34.625 -7.16 1 86.69 113 SER B O 1
ATOM 3785 N N . GLU B 1 114 ? 4.77 -35.812 -7.402 1 86.94 114 GLU B N 1
ATOM 3786 C CA . GLU B 1 114 ? 3.92 -34.625 -7.379 1 86.94 114 GLU B CA 1
ATOM 3787 C C . GLU B 1 114 ? 3.959 -33.938 -6.012 1 86.94 114 GLU B C 1
ATOM 3789 O O . GLU B 1 114 ? 4.02 -32.719 -5.922 1 86.94 114 GLU B O 1
ATOM 3794 N N . THR B 1 115 ? 3.938 -34.75 -5.023 1 90.31 115 THR B N 1
ATOM 3795 C CA . THR B 1 115 ? 3.967 -34.219 -3.666 1 90.31 115 THR B CA 1
ATOM 3796 C C . THR B 1 115 ? 5.266 -33.469 -3.41 1 90.31 115 THR B C 1
ATOM 3798 O O . THR B 1 115 ? 5.246 -32.344 -2.904 1 90.31 115 THR B O 1
ATOM 3801 N N . LEU B 1 116 ? 6.344 -34 -3.805 1 86.62 116 LEU B N 1
ATOM 3802 C CA . LEU B 1 116 ? 7.641 -33.375 -3.584 1 86.62 116 LEU B CA 1
ATOM 3803 C C . LEU B 1 116 ? 7.789 -32.125 -4.438 1 86.62 116 LEU B C 1
ATOM 3805 O O . LEU B 1 116 ? 8.289 -31.109 -3.963 1 86.62 116 LEU B O 1
ATOM 3809 N N . PHE B 1 117 ? 7.344 -32.219 -5.703 1 84.12 117 PHE B N 1
ATOM 3810 C CA . PHE B 1 117 ? 7.434 -31.094 -6.613 1 84.12 117 PHE B CA 1
ATOM 3811 C C . PHE B 1 117 ? 6.648 -29.906 -6.078 1 84.12 117 PHE B C 1
ATOM 3813 O O . PHE B 1 117 ? 7.18 -28.797 -5.973 1 84.12 117 PHE B O 1
ATOM 3820 N N . HIS B 1 118 ? 5.43 -30.125 -5.648 1 89.44 118 HIS B N 1
ATOM 3821 C CA . HIS B 1 118 ? 4.566 -29.031 -5.23 1 89.44 118 HIS B CA 1
ATOM 3822 C C . HIS B 1 118 ? 4.992 -28.469 -3.873 1 89.44 118 HIS B C 1
ATOM 3824 O O . HIS B 1 118 ? 4.844 -27.281 -3.609 1 89.44 118 HIS B O 1
ATOM 3830 N N . THR B 1 119 ? 5.539 -29.297 -3.02 1 90 119 THR B N 1
ATOM 3831 C CA . THR B 1 119 ? 6.105 -28.812 -1.769 1 90 119 THR B CA 1
ATOM 3832 C C . THR B 1 119 ? 7.297 -27.891 -2.035 1 90 119 THR B C 1
ATOM 3834 O O . THR B 1 119 ? 7.445 -26.859 -1.393 1 90 119 THR B O 1
ATOM 3837 N N . ARG B 1 120 ? 8.086 -28.297 -2.994 1 85.69 120 ARG B N 1
ATOM 3838 C CA . ARG B 1 120 ? 9.234 -27.484 -3.361 1 85.69 120 ARG B CA 1
ATOM 3839 C C . ARG B 1 120 ? 8.797 -26.125 -3.918 1 85.69 120 ARG B C 1
ATOM 3841 O O . ARG B 1 120 ? 9.398 -25.094 -3.604 1 85.69 120 ARG B O 1
ATOM 3848 N N . VAL B 1 121 ? 7.797 -26.172 -4.742 1 87.94 121 VAL B N 1
ATOM 3849 C CA . VAL B 1 121 ? 7.27 -24.953 -5.344 1 87.94 121 VAL B CA 1
ATOM 3850 C C . VAL B 1 121 ? 6.812 -24 -4.246 1 87.94 121 VAL B C 1
ATOM 3852 O O . VAL B 1 121 ? 7.113 -22.797 -4.293 1 87.94 121 VAL B O 1
ATOM 3855 N N . THR B 1 122 ? 6.121 -24.516 -3.283 1 91.88 122 THR B N 1
ATOM 3856 C CA . THR B 1 122 ? 5.641 -23.688 -2.176 1 91.88 122 THR B CA 1
ATOM 3857 C C . THR B 1 122 ? 6.805 -23.156 -1.348 1 91.88 122 THR B C 1
ATOM 3859 O O . THR B 1 122 ? 6.793 -22.016 -0.911 1 91.88 122 THR B O 1
ATOM 3862 N N . ASN B 1 123 ? 7.82 -23.984 -1.164 1 89 123 ASN B N 1
ATOM 3863 C CA . ASN B 1 123 ? 9 -23.562 -0.418 1 89 123 ASN B CA 1
ATOM 3864 C C . ASN B 1 123 ? 9.758 -22.469 -1.155 1 89 123 ASN B C 1
ATOM 3866 O O . ASN B 1 123 ? 10.297 -21.547 -0.53 1 89 123 ASN B O 1
ATOM 3870 N N . ASP B 1 124 ? 9.789 -22.594 -2.391 1 88.81 124 ASP B N 1
ATOM 3871 C CA . ASP B 1 124 ? 10.422 -21.562 -3.203 1 88.81 124 ASP B CA 1
ATOM 3872 C C . ASP B 1 124 ? 9.68 -20.234 -3.074 1 88.81 124 ASP B C 1
ATOM 3874 O O . ASP B 1 124 ? 10.297 -19.172 -2.922 1 88.81 124 ASP B O 1
ATOM 3878 N N . GLU B 1 125 ? 8.383 -20.344 -3.186 1 93 125 GLU B N 1
ATOM 3879 C CA . GLU B 1 125 ? 7.578 -19.125 -3.027 1 93 125 GLU B CA 1
ATOM 3880 C C . GLU B 1 125 ? 7.793 -18.5 -1.654 1 93 125 GLU B C 1
ATOM 3882 O O . GLU B 1 125 ? 7.926 -17.281 -1.54 1 93 125 GLU B O 1
ATOM 3887 N N . ARG B 1 126 ? 7.895 -19.328 -0.686 1 90.88 126 ARG B N 1
ATOM 3888 C CA . ARG B 1 126 ? 8.18 -18.859 0.669 1 90.88 126 ARG B CA 1
ATOM 3889 C C . ARG B 1 126 ? 9.516 -18.125 0.727 1 90.88 126 ARG B C 1
ATOM 3891 O O . ARG B 1 126 ? 9.625 -17.078 1.361 1 90.88 126 ARG B O 1
ATOM 3898 N N . ALA B 1 127 ? 10.43 -18.672 0.145 1 88.44 127 ALA B N 1
ATOM 3899 C CA . ALA B 1 127 ? 11.773 -18.094 0.148 1 88.44 127 ALA B CA 1
ATOM 3900 C C . ALA B 1 127 ? 11.766 -16.703 -0.498 1 88.44 127 ALA B C 1
ATOM 3902 O O . ALA B 1 127 ? 12.336 -15.758 0.046 1 88.44 127 ALA B O 1
ATOM 3903 N N . VAL B 1 128 ? 11.133 -16.578 -1.601 1 90.94 128 VAL B N 1
ATOM 3904 C CA . VAL B 1 128 ? 11.047 -15.312 -2.312 1 90.94 128 VAL B CA 1
ATOM 3905 C C . VAL B 1 128 ? 10.375 -14.266 -1.425 1 90.94 128 VAL B C 1
ATOM 3907 O O . VAL B 1 128 ? 10.875 -13.148 -1.28 1 90.94 128 VAL B O 1
ATOM 3910 N N . LEU B 1 129 ? 9.242 -14.664 -0.857 1 89.81 129 LEU B N 1
ATOM 3911 C CA . LEU B 1 129 ? 8.484 -13.742 -0.031 1 89.81 129 LEU B CA 1
ATOM 3912 C C . LEU B 1 129 ? 9.281 -13.32 1.198 1 89.81 129 LEU B C 1
ATOM 3914 O O . LEU B 1 129 ? 9.211 -12.164 1.628 1 89.81 129 LEU B O 1
ATOM 3918 N N . THR B 1 130 ? 10.023 -14.258 1.729 1 83.19 130 THR B N 1
ATOM 3919 C CA . THR B 1 130 ? 10.875 -13.953 2.873 1 83.19 130 THR B CA 1
ATOM 3920 C C . THR B 1 130 ? 11.953 -12.945 2.492 1 83.19 130 THR B C 1
ATOM 3922 O O . THR B 1 130 ? 12.234 -12.008 3.248 1 83.19 130 THR B O 1
ATOM 3925 N N . ILE B 1 131 ? 12.5 -13.102 1.354 1 82.75 131 ILE B N 1
ATOM 3926 C CA . ILE B 1 131 ? 13.5 -12.172 0.842 1 82.75 131 ILE B CA 1
ATOM 3927 C C . ILE B 1 131 ? 12.891 -10.789 0.662 1 82.75 131 ILE B C 1
ATOM 3929 O O . ILE B 1 131 ? 13.477 -9.781 1.065 1 82.75 131 ILE B O 1
ATOM 3933 N N . LEU B 1 132 ? 11.734 -10.773 0.136 1 82.56 132 LEU B N 1
ATOM 3934 C CA . LEU B 1 132 ? 11.055 -9.508 -0.137 1 82.56 132 LEU B CA 1
ATOM 3935 C C . LEU B 1 132 ? 10.68 -8.805 1.161 1 82.56 132 LEU B C 1
ATOM 3937 O O . LEU B 1 132 ? 10.758 -7.574 1.248 1 82.56 132 LEU B O 1
ATOM 3941 N N . GLN B 1 133 ? 10.289 -9.547 2.125 1 73.88 133 GLN B N 1
ATOM 3942 C CA . GLN B 1 133 ? 9.883 -8.984 3.41 1 73.88 133 GLN B CA 1
ATOM 3943 C C . GLN B 1 133 ? 11.094 -8.43 4.168 1 73.88 133 GLN B C 1
ATOM 3945 O O . GLN B 1 133 ? 10.961 -7.492 4.957 1 73.88 133 GLN B O 1
ATOM 3950 N N . LYS B 1 134 ? 12.156 -9.094 3.994 1 68.19 134 LYS B N 1
ATOM 3951 C CA . LYS B 1 134 ? 13.375 -8.68 4.684 1 68.19 134 LYS B CA 1
ATOM 3952 C C . LYS B 1 134 ? 14 -7.461 4.004 1 68.19 134 LYS B C 1
ATOM 3954 O O . LYS B 1 134 ? 14.891 -6.82 4.566 1 68.19 134 LYS B O 1
ATOM 3959 N N . HIS B 1 135 ? 13.5 -7.246 2.844 1 65.31 135 HIS B N 1
ATOM 3960 C CA . HIS B 1 135 ? 14.008 -6.082 2.131 1 65.31 135 HIS B CA 1
ATOM 3961 C C . HIS B 1 135 ? 13.695 -4.793 2.885 1 65.31 135 HIS B C 1
ATOM 3963 O O . HIS B 1 135 ? 12.602 -4.641 3.436 1 65.31 135 HIS B O 1
ATOM 3969 N N . PRO B 1 136 ? 14.633 -4.004 3.117 1 53.53 136 PRO B N 1
ATOM 3970 C CA . PRO B 1 136 ? 14.461 -2.789 3.914 1 53.53 136 PRO B CA 1
ATOM 3971 C C . PRO B 1 136 ? 13.258 -1.956 3.463 1 53.53 136 PRO B C 1
ATOM 3973 O O . PRO B 1 136 ? 12.664 -1.236 4.27 1 53.53 136 PRO B O 1
ATOM 3976 N N . HIS B 1 137 ? 12.938 -2.178 2.109 1 51.66 137 HIS B N 1
ATOM 3977 C CA . HIS B 1 137 ? 11.82 -1.428 1.56 1 51.66 137 HIS B CA 1
ATOM 3978 C C . HIS B 1 137 ? 10.805 -2.355 0.902 1 51.66 137 HIS B C 1
ATOM 3980 O O . HIS B 1 137 ? 10.891 -2.627 -0.297 1 51.66 137 HIS B O 1
ATOM 3986 N N . PRO B 1 138 ? 9.789 -2.818 1.724 1 58.03 138 PRO B N 1
ATOM 3987 C CA . PRO B 1 138 ? 8.766 -3.643 1.067 1 58.03 138 PRO B CA 1
ATOM 3988 C C . PRO B 1 138 ? 8 -2.881 -0.009 1 58.03 138 PRO B C 1
ATOM 3990 O O . PRO B 1 138 ? 7.73 -1.688 0.145 1 58.03 138 PRO B O 1
ATOM 3993 N N .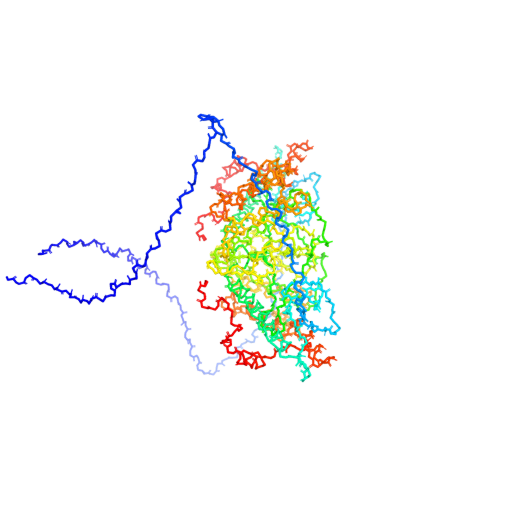 HIS B 1 139 ? 7.832 -3.52 -1.115 1 71.62 139 HIS B N 1
ATOM 3994 C CA . HIS B 1 139 ? 7.199 -2.855 -2.25 1 71.62 139 HIS B CA 1
ATOM 3995 C C . HIS B 1 139 ? 5.68 -2.855 -2.111 1 71.62 139 HIS B C 1
ATOM 3997 O O . HIS B 1 139 ? 5.078 -3.896 -1.842 1 71.62 139 HIS B O 1
ATOM 4003 N N . PRO B 1 140 ? 5.102 -1.761 -2.324 1 76 140 PRO B N 1
ATOM 4004 C CA . PRO B 1 140 ? 3.68 -1.613 -2.002 1 76 140 PRO B CA 1
ATOM 4005 C C . PRO B 1 140 ? 2.77 -2.324 -3 1 76 140 PRO B C 1
ATOM 4007 O O . PRO B 1 140 ? 1.576 -2.494 -2.742 1 76 140 PRO B O 1
ATOM 4010 N N . HIS B 1 141 ? 3.266 -2.707 -4.137 1 86.75 141 HIS B N 1
ATOM 4011 C CA . HIS B 1 141 ? 2.404 -3.305 -5.152 1 86.75 141 HIS B CA 1
ATOM 4012 C C . HIS B 1 141 ? 2.707 -4.789 -5.324 1 86.75 141 HIS B C 1
ATOM 4014 O O . HIS B 1 141 ? 2.531 -5.34 -6.414 1 86.75 141 HIS B O 1
ATOM 4020 N N . ILE B 1 142 ? 3.232 -5.41 -4.297 1 90.31 142 ILE B N 1
ATOM 4021 C CA . ILE B 1 142 ? 3.359 -6.855 -4.133 1 90.31 142 ILE B CA 1
ATOM 4022 C C . ILE B 1 142 ? 2.354 -7.348 -3.096 1 90.31 142 ILE B C 1
ATOM 4024 O O . ILE B 1 142 ? 2.189 -6.73 -2.039 1 90.31 142 ILE B O 1
ATOM 4028 N N . ALA B 1 143 ? 1.644 -8.375 -3.492 1 92 143 ALA B N 1
ATOM 4029 C CA . ALA B 1 143 ? 0.683 -8.93 -2.545 1 92 143 ALA B CA 1
ATOM 4030 C C . ALA B 1 143 ? 1.335 -9.188 -1.188 1 92 143 ALA B C 1
ATOM 4032 O O . ALA B 1 143 ? 2.438 -9.734 -1.115 1 92 143 ALA B O 1
ATOM 4033 N N . GLU B 1 144 ? 0.657 -8.883 -0.157 1 85.88 144 GLU B N 1
ATOM 4034 C CA . GLU B 1 144 ? 1.232 -8.914 1.185 1 85.88 144 GLU B CA 1
ATOM 4035 C C . GLU B 1 144 ? 1.122 -10.305 1.797 1 85.88 144 GLU B C 1
ATOM 4037 O O . GLU B 1 144 ? 0.018 -10.82 1.982 1 85.88 144 GLU B O 1
ATOM 4042 N N . ALA B 1 145 ? 2.275 -10.836 2.092 1 88.5 145 ALA B N 1
ATOM 4043 C CA . ALA B 1 145 ? 2.309 -12.07 2.865 1 88.5 145 ALA B CA 1
ATOM 4044 C C . ALA B 1 145 ? 2.205 -11.789 4.359 1 88.5 145 ALA B C 1
ATOM 4046 O O . ALA B 1 145 ? 3.045 -11.086 4.926 1 88.5 145 ALA B O 1
ATOM 4047 N N . ILE B 1 146 ? 1.178 -12.312 5 1 82.06 146 ILE B N 1
ATOM 4048 C CA . ILE B 1 146 ? 0.925 -12.109 6.422 1 82.06 146 ILE B CA 1
ATOM 4049 C C . ILE B 1 146 ? 1.786 -13.07 7.238 1 82.06 146 ILE B C 1
ATOM 4051 O O . ILE B 1 146 ? 2.381 -12.68 8.242 1 82.06 146 ILE B O 1
ATOM 4055 N N . ASP B 1 147 ? 1.828 -14.344 6.84 1 85.56 147 ASP B N 1
ATOM 4056 C CA . ASP B 1 147 ? 2.611 -15.375 7.512 1 85.56 147 ASP B CA 1
ATOM 4057 C C . ASP B 1 147 ? 3.113 -16.422 6.516 1 85.56 147 ASP B C 1
ATOM 4059 O O . ASP B 1 147 ? 2.324 -17.016 5.773 1 85.56 147 ASP B O 1
ATOM 4063 N N . THR B 1 148 ? 4.422 -16.594 6.539 1 89 148 THR B N 1
ATOM 4064 C CA . THR B 1 148 ? 5.035 -17.516 5.59 1 89 148 THR B CA 1
ATOM 4065 C C . THR B 1 148 ? 5.594 -18.734 6.305 1 89 148 THR B C 1
ATOM 4067 O O . THR B 1 148 ? 6.285 -19.547 5.695 1 89 148 THR B O 1
ATOM 4070 N N . HIS B 1 149 ? 5.258 -19.016 7.547 1 86.5 149 HIS B N 1
ATOM 4071 C CA . HIS B 1 149 ? 6.043 -19.969 8.32 1 86.5 149 HIS B CA 1
ATOM 4072 C C . HIS B 1 149 ? 5.258 -21.25 8.578 1 86.5 149 HIS B C 1
ATOM 4074 O O . HIS B 1 149 ? 5.832 -22.266 8.977 1 86.5 149 HIS B O 1
ATOM 4080 N N . TYR B 1 150 ? 3.998 -21.344 8.297 1 89.5 150 TYR B N 1
ATOM 4081 C CA . TYR B 1 150 ? 3.197 -22.531 8.57 1 89.5 150 TYR B CA 1
ATOM 4082 C C . TYR B 1 150 ? 3.377 -23.562 7.477 1 89.5 150 TYR B C 1
ATOM 4084 O O . TYR B 1 150 ? 3.467 -23.234 6.293 1 89.5 150 TYR B O 1
ATOM 4092 N N . PRO B 1 151 ? 3.377 -24.844 7.773 1 89.12 151 PRO B N 1
ATOM 4093 C CA . PRO B 1 151 ? 3.605 -25.906 6.789 1 89.12 151 PRO B CA 1
ATOM 4094 C C . PRO B 1 151 ? 2.486 -26 5.758 1 89.12 151 PRO B C 1
ATOM 4096 O O . PRO B 1 151 ? 2.721 -26.438 4.625 1 89.12 151 PRO B O 1
ATOM 4099 N N . GLU B 1 152 ? 1.299 -25.578 6.156 1 93.75 152 GLU B N 1
ATOM 4100 C CA . GLU B 1 152 ? 0.154 -25.766 5.27 1 93.75 152 GLU B CA 1
ATOM 4101 C C . GLU B 1 152 ? 0.203 -24.781 4.094 1 93.75 152 GLU B C 1
ATOM 4103 O O . GLU B 1 152 ? -0.474 -25 3.082 1 93.75 152 GLU B O 1
ATOM 4108 N N . GLY B 1 153 ? 0.884 -23.703 4.281 1 95.62 153 GLY B N 1
ATOM 4109 C CA . GLY B 1 153 ? 0.965 -22.766 3.172 1 95.62 153 GLY B CA 1
ATOM 4110 C C . GLY B 1 153 ? 1.321 -21.359 3.609 1 95.62 153 GLY B C 1
ATOM 4111 O O . GLY B 1 153 ? 1.98 -21.172 4.633 1 95.62 153 GLY B O 1
ATOM 4112 N N . ILE B 1 154 ? 1.008 -20.438 2.77 1 95 154 ILE B N 1
ATOM 4113 C CA . ILE B 1 154 ? 1.325 -19.031 3 1 95 154 ILE B CA 1
ATOM 4114 C C . ILE B 1 154 ? 0.035 -18.234 3.193 1 95 154 ILE B C 1
ATOM 4116 O O . ILE B 1 154 ? -0.907 -18.375 2.41 1 95 154 ILE B O 1
ATOM 4120 N N . TYR B 1 155 ? -0.016 -17.5 4.227 1 92.94 155 TYR B N 1
ATOM 4121 C CA . TYR B 1 155 ? -1.156 -16.625 4.484 1 92.94 155 TYR B CA 1
ATOM 4122 C C . TYR B 1 155 ? -0.938 -15.25 3.871 1 92.94 155 TYR B C 1
ATOM 4124 O O . TYR B 1 155 ? 0.086 -14.609 4.117 1 92.94 155 TYR B O 1
ATOM 4132 N N . PHE B 1 156 ? -1.927 -14.859 3.055 1 93.56 156 PHE B N 1
ATOM 4133 C CA . PHE B 1 156 ? -1.86 -13.57 2.371 1 93.56 156 PHE B CA 1
ATOM 4134 C C . PHE B 1 156 ? -3.023 -12.68 2.783 1 93.56 156 PHE B C 1
ATOM 4136 O O . PHE B 1 156 ? -4.082 -13.172 3.176 1 93.56 156 PHE B O 1
ATOM 4143 N N . ARG B 1 157 ? -2.762 -11.461 2.572 1 87.88 157 ARG B N 1
ATOM 4144 C CA . ARG B 1 157 ? -3.883 -10.523 2.576 1 87.88 157 ARG B CA 1
ATOM 4145 C C . ARG B 1 157 ? -4.809 -10.781 1.392 1 87.88 157 ARG B C 1
ATOM 4147 O O . ARG B 1 157 ? -4.348 -11.039 0.28 1 87.88 157 ARG B O 1
ATOM 4154 N N . LYS B 1 158 ? -6.109 -10.648 1.692 1 89.5 158 LYS B N 1
ATOM 4155 C CA . LYS B 1 158 ? -7.074 -10.844 0.616 1 89.5 158 LYS B CA 1
ATOM 4156 C C . LYS B 1 158 ? -7.246 -9.57 -0.208 1 89.5 158 LYS B C 1
ATOM 4158 O O . LYS B 1 158 ? -7.445 -8.484 0.347 1 89.5 158 LYS B O 1
ATOM 4163 N N . TYR B 1 159 ? -7.113 -9.672 -1.491 1 89.12 159 TYR B N 1
ATOM 4164 C CA . TYR B 1 159 ? -7.363 -8.617 -2.469 1 89.12 159 TYR B CA 1
ATOM 4165 C C . TYR B 1 159 ? -8.516 -8.992 -3.396 1 89.12 159 TYR B C 1
ATOM 4167 O O . TYR B 1 159 ? -9.125 -10.047 -3.232 1 89.12 159 TYR B O 1
ATOM 4175 N N . LYS B 1 160 ? -8.805 -8.141 -4.32 1 87.62 160 LYS B N 1
ATOM 4176 C CA . LYS B 1 160 ? -9.82 -8.422 -5.328 1 87.62 160 LYS B CA 1
ATOM 4177 C C . LYS B 1 160 ? -9.195 -8.945 -6.617 1 87.62 160 LYS B C 1
ATOM 4179 O O . LYS B 1 160 ? -8.086 -8.547 -6.98 1 87.62 160 LYS B O 1
ATOM 4184 N N . GLN B 1 161 ? -9.875 -9.891 -7.219 1 88.12 161 GLN B N 1
ATOM 4185 C CA . GLN B 1 161 ? -9.492 -10.352 -8.547 1 88.12 161 GLN B CA 1
ATOM 4186 C C . GLN B 1 161 ? -10.055 -9.445 -9.633 1 88.12 161 GLN B C 1
ATOM 4188 O O . GLN B 1 161 ? -10.93 -8.617 -9.367 1 88.12 161 GLN B O 1
ATOM 4193 N N . LEU B 1 162 ? -9.523 -9.594 -10.852 1 84.94 162 LEU B N 1
ATOM 4194 C CA . LEU B 1 162 ? -9.922 -8.727 -11.953 1 84.94 162 LEU B CA 1
ATOM 4195 C C . LEU B 1 162 ? -11.43 -8.805 -12.18 1 84.94 162 LEU B C 1
ATOM 4197 O O . LEU B 1 162 ? -12.07 -7.797 -12.492 1 84.94 162 LEU B O 1
ATOM 4201 N N . CYS B 1 163 ? -11.969 -9.992 -11.977 1 80.25 163 CYS B N 1
ATOM 4202 C CA . CYS B 1 163 ? -13.391 -10.195 -12.227 1 80.25 163 CYS B CA 1
ATOM 4203 C C . CYS B 1 163 ? -14.234 -9.523 -11.148 1 80.25 163 CYS B C 1
ATOM 4205 O O . CYS B 1 163 ? -15.445 -9.375 -11.305 1 80.25 163 CYS B O 1
ATOM 4207 N N . GLU B 1 164 ? -13.656 -9.07 -10.102 1 80.06 164 GLU B N 1
ATOM 4208 C CA . GLU B 1 164 ? -14.375 -8.477 -8.977 1 80.06 164 GLU B CA 1
ATOM 4209 C C . GLU B 1 164 ? -14.297 -6.953 -9.023 1 80.06 164 GLU B C 1
ATOM 4211 O O . GLU B 1 164 ? -14.875 -6.273 -8.172 1 80.06 164 GLU B O 1
ATOM 4216 N N . VAL B 1 165 ? -13.492 -6.48 -10.016 1 78.06 165 VAL B N 1
ATOM 4217 C CA . VAL B 1 165 ? -13.359 -5.031 -10.094 1 78.06 165 VAL B CA 1
ATOM 4218 C C . VAL B 1 165 ? -13.758 -4.551 -11.484 1 78.06 165 VAL B C 1
ATOM 4220 O O . VAL B 1 165 ? -13.758 -5.328 -12.445 1 78.06 165 VAL B O 1
ATOM 4223 N N . ALA B 1 166 ? -14.203 -3.27 -11.57 1 75.06 166 ALA B N 1
ATOM 4224 C CA . ALA B 1 166 ? -14.477 -2.662 -12.867 1 75.06 166 ALA B CA 1
ATOM 4225 C C . ALA B 1 166 ? -13.188 -2.289 -13.586 1 75.06 166 ALA B C 1
ATOM 4227 O O . ALA B 1 166 ? -12.289 -1.689 -12.984 1 75.06 166 ALA B O 1
ATOM 4228 N N . ILE B 1 167 ? -13.125 -2.736 -14.812 1 81.56 167 ILE B N 1
ATOM 4229 C CA . ILE B 1 167 ? -11.953 -2.365 -15.594 1 81.56 167 ILE B CA 1
ATOM 4230 C C . ILE B 1 167 ? -11.984 -0.868 -15.898 1 81.56 167 ILE B C 1
ATOM 4232 O O . ILE B 1 167 ? -12.922 -0.374 -16.516 1 81.56 167 ILE B O 1
ATOM 4236 N N . PRO B 1 168 ? -11.023 -0.19 -15.445 1 82.31 168 PRO B N 1
ATOM 4237 C CA . PRO B 1 168 ? -11.016 1.26 -15.648 1 82.31 168 PRO B CA 1
ATOM 4238 C C . PRO B 1 168 ? -10.68 1.648 -17.094 1 82.31 168 PRO B C 1
ATOM 4240 O O . PRO B 1 168 ? -10.367 0.782 -17.906 1 82.31 168 PRO B O 1
ATOM 4243 N N . ASP B 1 169 ? -10.844 2.99 -17.312 1 82.88 169 ASP B N 1
ATOM 4244 C CA . ASP B 1 169 ? -10.414 3.52 -18.609 1 82.88 169 ASP B CA 1
ATOM 4245 C C . ASP B 1 169 ? -8.898 3.424 -18.766 1 82.88 169 ASP B C 1
ATOM 4247 O O . ASP B 1 169 ? -8.203 2.945 -17.875 1 82.88 169 ASP B O 1
ATOM 4251 N N . GLN B 1 170 ? -8.422 3.729 -19.938 1 86.62 170 GLN B N 1
ATOM 4252 C CA . GLN B 1 170 ? -7.023 3.49 -20.266 1 86.62 170 GLN B CA 1
ATOM 4253 C C . GLN B 1 170 ? -6.102 4.188 -19.266 1 86.62 170 GLN B C 1
ATOM 4255 O O . GLN B 1 170 ? -5.102 3.611 -18.828 1 86.62 170 GLN B O 1
ATOM 4260 N N . PRO B 1 171 ? -6.402 5.41 -18.844 1 82.69 171 PRO B N 1
ATOM 4261 C CA . PRO B 1 171 ? -5.551 6.004 -17.797 1 82.69 171 PRO B CA 1
ATOM 4262 C C . PRO B 1 171 ? -5.504 5.168 -16.531 1 82.69 171 PRO B C 1
ATOM 4264 O O . PRO B 1 171 ? -4.445 5.039 -15.906 1 82.69 171 PRO B O 1
ATOM 4267 N N . GLY B 1 172 ? -6.656 4.656 -16.203 1 83.44 172 GLY B N 1
ATOM 4268 C CA . GLY B 1 172 ? -6.695 3.758 -15.062 1 83.44 172 GLY B CA 1
ATOM 4269 C C . GLY B 1 172 ? -5.875 2.498 -15.266 1 83.44 172 GLY B C 1
ATOM 4270 O O . GLY B 1 172 ? -5.18 2.051 -14.359 1 83.44 172 GLY B O 1
ATOM 4271 N N . ARG B 1 173 ? -5.887 1.965 -16.422 1 92 173 ARG B N 1
ATOM 4272 C CA . ARG B 1 173 ? -5.113 0.761 -16.719 1 92 173 ARG B CA 1
ATOM 4273 C C . ARG B 1 173 ? -3.621 1.066 -16.766 1 92 173 ARG B C 1
ATOM 4275 O O . ARG B 1 173 ? -2.799 0.241 -16.375 1 92 173 ARG B O 1
ATOM 4282 N N . ILE B 1 174 ? -3.305 2.236 -17.281 1 91.5 174 ILE B N 1
ATOM 4283 C CA . ILE B 1 174 ? -1.905 2.646 -17.297 1 91.5 174 ILE B CA 1
ATOM 4284 C C . ILE B 1 174 ? -1.36 2.711 -15.883 1 91.5 174 ILE B C 1
ATOM 4286 O O . ILE B 1 174 ? -0.215 2.328 -15.625 1 91.5 174 ILE B O 1
ATOM 4290 N N . ARG B 1 175 ? -2.172 3.1 -14.984 1 86.06 175 ARG B N 1
ATOM 4291 C CA . ARG B 1 175 ? -1.771 3.082 -13.578 1 86.06 175 ARG B CA 1
ATOM 4292 C C . ARG B 1 175 ? -1.467 1.661 -13.117 1 86.06 175 ARG B C 1
ATOM 4294 O O . ARG B 1 175 ? -0.497 1.435 -12.391 1 86.06 175 ARG B O 1
ATOM 4301 N N . TRP B 1 176 ? -2.324 0.736 -13.523 1 92.38 176 TRP B N 1
ATOM 4302 C CA . TRP B 1 176 ? -2.051 -0.664 -13.219 1 92.38 176 TRP B CA 1
ATOM 4303 C C . TRP B 1 176 ? -0.685 -1.08 -13.75 1 92.38 176 TRP B C 1
ATOM 4305 O O . TRP B 1 176 ? 0.081 -1.755 -13.055 1 92.38 176 TRP B O 1
ATOM 4315 N N . TYR B 1 177 ? -0.417 -0.644 -14.969 1 96.12 177 TYR B N 1
ATOM 4316 C CA . TYR B 1 177 ? 0.845 -1.024 -15.594 1 96.12 177 TYR B CA 1
ATOM 4317 C C . TYR B 1 177 ? 2.029 -0.463 -14.82 1 96.12 177 TYR B C 1
ATOM 4319 O O . TYR B 1 177 ? 3.033 -1.151 -14.625 1 96.12 177 TYR B O 1
ATOM 4327 N N . VAL B 1 178 ? 1.876 0.729 -14.398 1 90.56 178 VAL B N 1
ATOM 4328 C CA . VAL B 1 178 ? 2.924 1.359 -13.602 1 90.56 178 VAL B CA 1
ATOM 4329 C C . VAL B 1 178 ? 3.135 0.573 -12.312 1 90.56 178 VAL B C 1
ATOM 4331 O O . VAL B 1 178 ? 4.27 0.289 -11.93 1 90.56 178 VAL B O 1
ATOM 4334 N N . ASN B 1 179 ? 2.055 0.231 -11.648 1 90.44 179 ASN B N 1
ATOM 4335 C CA . ASN B 1 179 ? 2.145 -0.54 -10.414 1 90.44 179 ASN B CA 1
ATOM 4336 C C . ASN B 1 179 ? 2.9 -1.849 -10.625 1 90.44 179 ASN B C 1
ATOM 4338 O O . ASN B 1 179 ? 3.83 -2.16 -9.875 1 90.44 179 ASN B O 1
ATOM 4342 N N . ILE B 1 180 ? 2.545 -2.57 -11.633 1 95.94 180 ILE B N 1
ATOM 4343 C CA . ILE B 1 180 ? 3.078 -3.908 -11.875 1 95.94 180 ILE B CA 1
ATOM 4344 C C . ILE B 1 180 ? 4.535 -3.811 -12.32 1 95.94 180 ILE B C 1
ATOM 4346 O O . ILE B 1 180 ? 5.383 -4.586 -11.867 1 95.94 180 ILE B O 1
ATOM 4350 N N . LEU B 1 181 ? 4.805 -2.852 -13.156 1 96 181 LEU B N 1
ATOM 4351 C CA . LEU B 1 181 ? 6.18 -2.664 -13.617 1 96 181 LEU B CA 1
ATOM 4352 C C . LEU B 1 181 ? 7.086 -2.254 -12.461 1 96 181 LEU B C 1
ATOM 4354 O O . LEU B 1 181 ? 8.25 -2.658 -12.406 1 96 181 LEU B O 1
ATOM 4358 N N . ALA B 1 182 ? 6.562 -1.465 -11.617 1 89.69 182 ALA B N 1
ATOM 4359 C CA . ALA B 1 182 ? 7.344 -1.081 -10.445 1 89.69 182 ALA B CA 1
ATOM 4360 C C . ALA B 1 182 ? 7.656 -2.295 -9.57 1 89.69 182 ALA B C 1
ATOM 4362 O O . ALA B 1 182 ? 8.781 -2.451 -9.094 1 89.69 182 ALA B O 1
ATOM 4363 N N . ALA B 1 183 ? 6.688 -3.104 -9.367 1 92.81 183 ALA B N 1
ATOM 4364 C CA . ALA B 1 183 ? 6.887 -4.336 -8.609 1 92.81 183 ALA B CA 1
ATOM 4365 C C . ALA B 1 183 ? 7.906 -5.242 -9.289 1 92.81 183 ALA B C 1
ATOM 4367 O O . ALA B 1 183 ? 8.797 -5.789 -8.625 1 92.81 183 ALA B O 1
ATOM 4368 N N . LEU B 1 184 ? 7.777 -5.367 -10.594 1 95.62 184 LEU B N 1
ATOM 4369 C CA . LEU B 1 184 ? 8.711 -6.184 -11.352 1 95.62 184 LEU B CA 1
ATOM 4370 C C . LEU B 1 184 ? 10.133 -5.629 -11.242 1 95.62 184 LEU B C 1
ATOM 4372 O O . LEU B 1 184 ? 11.086 -6.391 -11.094 1 95.62 184 LEU B O 1
ATOM 4376 N N . SER B 1 185 ? 10.203 -4.328 -11.352 1 92.31 185 SER B N 1
ATOM 4377 C CA . SER B 1 185 ? 11.516 -3.691 -11.227 1 92.31 185 SER B CA 1
ATOM 4378 C C . SER B 1 185 ? 12.156 -4.004 -9.883 1 92.31 185 SER B C 1
ATOM 4380 O O . SER B 1 185 ? 13.375 -4.195 -9.797 1 92.31 185 SER B O 1
ATOM 4382 N N . HIS B 1 186 ? 11.375 -4.059 -8.883 1 86.5 186 HIS B N 1
ATOM 4383 C CA . HIS B 1 186 ? 11.859 -4.406 -7.551 1 86.5 186 HIS B CA 1
ATOM 4384 C C . HIS B 1 186 ? 12.383 -5.836 -7.516 1 86.5 186 HIS B C 1
ATOM 4386 O O . HIS B 1 186 ? 13.477 -6.09 -6.988 1 86.5 186 HIS B O 1
ATOM 4392 N N . LEU B 1 187 ? 11.703 -6.746 -8.031 1 92.5 187 LEU B N 1
ATOM 4393 C CA . LEU B 1 187 ? 12.133 -8.141 -8.125 1 92.5 187 LEU B CA 1
ATOM 4394 C C . LEU B 1 187 ? 13.438 -8.25 -8.914 1 92.5 187 LEU B C 1
ATOM 4396 O O . LEU B 1 187 ? 14.375 -8.93 -8.484 1 92.5 187 LEU B O 1
ATOM 4400 N N . HIS B 1 188 ? 13.453 -7.539 -9.992 1 93 188 HIS B N 1
ATOM 4401 C CA . HIS B 1 188 ? 14.609 -7.621 -10.883 1 93 188 HIS B CA 1
ATOM 4402 C C . HIS B 1 188 ? 15.844 -6.988 -10.242 1 93 188 HIS B C 1
ATOM 4404 O O . HIS B 1 188 ? 16.969 -7.398 -10.523 1 93 188 HIS B O 1
ATOM 4410 N N . GLY B 1 189 ? 15.578 -6.051 -9.367 1 86.12 189 GLY B N 1
ATOM 4411 C CA . GLY B 1 189 ? 16.672 -5.43 -8.641 1 86.12 189 GLY B CA 1
ATOM 4412 C C . GLY B 1 189 ? 17.391 -6.387 -7.711 1 86.12 189 GLY B C 1
ATOM 4413 O O . GLY B 1 189 ? 18.531 -6.137 -7.316 1 86.12 189 GLY B O 1
ATOM 4414 N N . ILE B 1 190 ? 16.734 -7.445 -7.355 1 84.94 190 ILE B N 1
ATOM 4415 C CA . ILE B 1 190 ? 17.375 -8.453 -6.512 1 84.94 190 ILE B CA 1
ATOM 4416 C C . ILE B 1 190 ? 17.562 -9.742 -7.312 1 84.94 190 ILE B C 1
ATOM 4418 O O . ILE B 1 190 ? 17.594 -10.836 -6.742 1 84.94 190 ILE B O 1
ATOM 4422 N N . ASP B 1 191 ? 17.469 -9.688 -8.602 1 89 191 ASP B N 1
ATOM 4423 C CA . ASP B 1 191 ? 17.828 -10.719 -9.57 1 89 191 ASP B CA 1
ATOM 4424 C C . ASP B 1 191 ? 16.828 -11.875 -9.523 1 89 191 ASP B C 1
ATOM 4426 O O . ASP B 1 191 ? 17.219 -13.039 -9.594 1 89 191 ASP B O 1
ATOM 4430 N N . ILE B 1 192 ? 15.641 -11.578 -9.359 1 92.12 192 ILE B N 1
ATOM 4431 C CA . ILE B 1 192 ? 14.578 -12.578 -9.398 1 92.12 192 ILE B CA 1
ATOM 4432 C C . ILE B 1 192 ? 13.617 -12.266 -10.539 1 92.12 192 ILE B C 1
ATOM 4434 O O . ILE B 1 192 ? 13.172 -11.125 -10.688 1 92.12 192 ILE B O 1
ATOM 4438 N N . ALA B 1 193 ? 13.383 -13.227 -11.367 1 92.88 193 ALA B N 1
ATOM 4439 C CA . ALA B 1 193 ? 12.352 -13.133 -12.391 1 92.88 193 ALA B CA 1
ATOM 4440 C C . ALA B 1 193 ? 11.008 -13.656 -11.875 1 92.88 193 ALA B C 1
ATOM 4442 O O . ALA B 1 193 ? 10.961 -14.664 -11.164 1 92.88 193 ALA B O 1
ATOM 4443 N N . HIS B 1 194 ? 9.938 -12.953 -12.188 1 94.19 194 HIS B N 1
ATOM 4444 C CA . HIS B 1 194 ? 8.617 -13.445 -11.828 1 94.19 194 HIS B CA 1
ATOM 4445 C C . HIS B 1 194 ? 8.203 -14.609 -12.719 1 94.19 194 HIS B C 1
ATOM 4447 O O . HIS B 1 194 ? 7.66 -15.609 -12.227 1 94.19 194 HIS B O 1
ATOM 4453 N N . SER B 1 195 ? 8.305 -14.453 -14.086 1 90.12 195 SER B N 1
ATOM 4454 C CA . SER B 1 195 ? 8.203 -15.484 -15.117 1 90.12 195 SER B CA 1
ATOM 4455 C C . SER B 1 195 ? 6.75 -15.789 -15.453 1 90.12 195 SER B C 1
ATOM 4457 O O . SER B 1 195 ? 6.469 -16.609 -16.328 1 90.12 195 SER B O 1
ATOM 4459 N N . ASP B 1 196 ? 5.812 -15.188 -14.82 1 88.25 196 ASP B N 1
ATOM 4460 C CA . ASP B 1 196 ? 4.422 -15.516 -15.125 1 88.25 196 ASP B CA 1
ATOM 4461 C C . ASP B 1 196 ? 3.504 -14.328 -14.852 1 88.25 196 ASP B C 1
ATOM 4463 O O . ASP B 1 196 ? 2.484 -14.469 -14.172 1 88.25 196 ASP B O 1
ATOM 4467 N N . VAL B 1 197 ? 3.855 -13.188 -15.352 1 91.56 197 VAL B N 1
ATOM 4468 C CA . VAL B 1 197 ? 2.99 -12.016 -15.242 1 91.56 197 VAL B CA 1
ATOM 4469 C C . VAL B 1 197 ? 1.788 -12.172 -16.172 1 91.56 197 VAL B C 1
ATOM 4471 O O . VAL B 1 197 ? 1.944 -12.242 -17.391 1 91.56 197 VAL B O 1
ATOM 4474 N N . ARG B 1 198 ? 0.62 -12.344 -15.602 1 86.69 198 ARG B N 1
ATOM 4475 C CA . ARG B 1 198 ? -0.628 -12.492 -16.344 1 86.69 198 ARG B CA 1
ATOM 4476 C C . ARG B 1 198 ? -1.81 -11.969 -15.531 1 86.69 198 ARG B C 1
ATOM 4478 O O . ARG B 1 198 ? -1.669 -11.656 -14.352 1 86.69 198 ARG B O 1
ATOM 4485 N N . VAL B 1 199 ? -2.953 -11.938 -16.203 1 86.62 199 VAL B N 1
ATOM 4486 C CA . VAL B 1 199 ? -4.145 -11.359 -15.594 1 86.62 199 VAL B CA 1
ATOM 4487 C C . VAL B 1 199 ? -4.484 -12.117 -14.312 1 86.62 199 VAL B C 1
ATOM 4489 O O . VAL B 1 199 ? -4.805 -11.508 -13.289 1 86.62 199 VAL B O 1
ATOM 4492 N N . ALA B 1 200 ? -4.27 -13.477 -14.328 1 84.94 200 ALA B N 1
ATOM 4493 C CA . ALA B 1 200 ? -4.629 -14.32 -13.188 1 84.94 200 ALA B CA 1
ATOM 4494 C C . ALA B 1 200 ? -3.699 -14.062 -12.008 1 84.94 200 ALA B C 1
ATOM 4496 O O . ALA B 1 200 ? -4.012 -14.438 -10.875 1 84.94 200 ALA B O 1
ATOM 4497 N N . ASN B 1 201 ? -2.592 -13.391 -12.273 1 91.19 201 ASN B N 1
ATOM 4498 C CA . ASN B 1 201 ? -1.615 -13.156 -11.219 1 91.19 201 ASN B CA 1
ATOM 4499 C C . ASN B 1 201 ? -1.545 -11.672 -10.844 1 91.19 201 ASN B C 1
ATOM 4501 O O . ASN B 1 201 ? -0.496 -11.188 -10.422 1 91.19 201 ASN B O 1
ATOM 4505 N N . LEU B 1 202 ? -2.641 -11.016 -11.117 1 94.06 202 LEU B N 1
ATOM 4506 C CA . LEU B 1 202 ? -2.85 -9.648 -10.648 1 94.06 202 LEU B CA 1
ATOM 4507 C C . LEU B 1 202 ? -3.998 -9.586 -9.648 1 94.06 202 LEU B C 1
ATOM 4509 O O . LEU B 1 202 ? -5.02 -10.25 -9.828 1 94.06 202 LEU B O 1
ATOM 4513 N N . LEU B 1 203 ? -3.738 -8.812 -8.633 1 94.38 203 LEU B N 1
ATOM 4514 C CA . LEU B 1 203 ? -4.77 -8.523 -7.641 1 94.38 203 LEU B CA 1
ATOM 4515 C C . LEU B 1 203 ? -5.004 -7.02 -7.531 1 94.38 203 LEU B C 1
ATOM 4517 O O . LEU B 1 203 ? -4.188 -6.223 -8 1 94.38 203 LEU B O 1
ATOM 4521 N N . PHE B 1 204 ? -6.176 -6.699 -6.91 1 88.19 204 PHE B N 1
ATOM 4522 C CA . PHE B 1 204 ? -6.555 -5.293 -6.863 1 88.19 204 PHE B CA 1
ATOM 4523 C C . PHE B 1 204 ? -7.098 -4.926 -5.488 1 88.19 204 PHE B C 1
ATOM 4525 O O . PHE B 1 204 ? -7.613 -5.781 -4.77 1 88.19 204 PHE B O 1
ATOM 4532 N N . ASP B 1 205 ? -6.941 -3.68 -5.184 1 80.62 205 ASP B N 1
ATOM 4533 C CA . ASP B 1 205 ? -7.555 -3.201 -3.949 1 80.62 205 ASP B CA 1
ATOM 4534 C C . ASP B 1 205 ? -9.07 -3.115 -4.09 1 80.62 205 ASP B C 1
ATOM 4536 O O . ASP B 1 205 ? -9.609 -3.305 -5.18 1 80.62 205 ASP B O 1
ATOM 4540 N N . ALA B 1 206 ? -9.695 -2.77 -3.049 1 72.44 206 ALA B N 1
ATOM 4541 C CA . ALA B 1 206 ? -11.156 -2.781 -2.996 1 72.44 206 ALA B CA 1
ATOM 4542 C C . ALA B 1 206 ? -11.75 -1.817 -4.02 1 72.44 206 ALA B C 1
ATOM 4544 O O . ALA B 1 206 ? -12.828 -2.064 -4.559 1 72.44 206 ALA B O 1
ATOM 4545 N N . SER B 1 207 ? -11.055 -0.757 -4.32 1 67 207 SER B N 1
ATOM 4546 C CA . SER B 1 207 ? -11.555 0.259 -5.242 1 67 207 SER B CA 1
ATOM 4547 C C . SER B 1 207 ? -11.195 -0.075 -6.684 1 67 207 SER B C 1
ATOM 4549 O O . SER B 1 207 ? -11.75 0.51 -7.621 1 67 207 SER B O 1
ATOM 4551 N N . GLY B 1 208 ? -10.289 -1.01 -6.887 1 79.12 208 GLY B N 1
ATOM 4552 C CA . GLY B 1 208 ? -9.82 -1.347 -8.219 1 79.12 208 GLY B CA 1
ATOM 4553 C C . GLY B 1 208 ? -8.836 -0.338 -8.781 1 79.12 208 GLY B C 1
ATOM 4554 O O . GLY B 1 208 ? -8.562 -0.336 -9.984 1 79.12 208 GLY B O 1
ATOM 4555 N N . ARG B 1 209 ? -8.328 0.461 -7.984 1 75.25 209 ARG B N 1
ATOM 4556 C CA . ARG B 1 209 ? -7.461 1.543 -8.438 1 75.25 209 ARG B CA 1
ATOM 4557 C C . ARG B 1 209 ? -6.02 1.069 -8.57 1 75.25 209 ARG B C 1
ATOM 4559 O O . ARG B 1 209 ? -5.301 1.492 -9.477 1 75.25 209 ARG B O 1
ATOM 4566 N N . TYR B 1 210 ? -5.617 0.226 -7.602 1 82.81 210 TYR B N 1
ATOM 4567 C CA . TYR B 1 210 ? -4.223 -0.206 -7.574 1 82.81 210 TYR B CA 1
ATOM 4568 C C . TYR B 1 210 ? -4.113 -1.706 -7.816 1 82.81 210 TYR B C 1
ATOM 4570 O O . TYR B 1 210 ? -4.941 -2.482 -7.336 1 82.81 210 TYR B O 1
ATOM 4578 N N . ALA B 1 211 ? -3.057 -2.01 -8.547 1 91.5 211 ALA B N 1
ATOM 4579 C CA . ALA B 1 211 ? -2.799 -3.41 -8.875 1 91.5 211 ALA B CA 1
ATOM 4580 C C . ALA B 1 211 ? -1.624 -3.955 -8.07 1 91.5 211 ALA B C 1
ATOM 4582 O O . ALA B 1 211 ? -0.701 -3.211 -7.723 1 91.5 211 ALA B O 1
ATOM 4583 N N . TYR B 1 212 ? -1.72 -5.234 -7.711 1 92.88 212 TYR B N 1
ATOM 4584 C CA . TYR B 1 212 ? -0.704 -5.945 -6.941 1 92.88 212 TYR B CA 1
ATOM 4585 C C . TYR B 1 212 ? -0.268 -7.219 -7.656 1 92.88 212 TYR B C 1
ATOM 4587 O O . TYR B 1 212 ? -1.104 -7.965 -8.172 1 92.88 212 TYR B O 1
ATOM 4595 N N . LEU B 1 213 ? 1.056 -7.34 -7.719 1 95.19 213 LEU B N 1
ATOM 4596 C CA . LEU B 1 213 ? 1.607 -8.57 -8.266 1 95.19 213 LEU B CA 1
ATOM 4597 C C . LEU B 1 213 ? 1.513 -9.711 -7.254 1 95.19 213 LEU B C 1
ATOM 4599 O O . LEU B 1 213 ? 1.801 -9.516 -6.07 1 95.19 213 LEU B O 1
ATOM 4603 N N . CYS B 1 214 ? 1.019 -10.844 -7.715 1 94.25 214 CYS B N 1
ATOM 4604 C CA . CYS B 1 214 ? 0.949 -11.992 -6.82 1 94.25 214 CYS B CA 1
ATOM 4605 C C . CYS B 1 214 ? 1.423 -13.258 -7.523 1 94.25 214 CYS B C 1
ATOM 4607 O O . CYS B 1 214 ? 1.854 -13.211 -8.68 1 94.25 214 CYS B O 1
ATOM 4609 N N . ASP B 1 215 ? 1.449 -14.359 -6.789 1 92.06 215 ASP B N 1
ATOM 4610 C CA . ASP B 1 215 ? 1.842 -15.703 -7.199 1 92.06 215 ASP B CA 1
ATOM 4611 C C . ASP B 1 215 ? 3.318 -15.75 -7.586 1 92.06 215 ASP B C 1
ATOM 4613 O O . ASP B 1 215 ? 3.658 -15.672 -8.766 1 92.06 215 ASP B O 1
ATOM 4617 N N . PHE B 1 216 ? 4.094 -16.031 -6.672 1 93.56 216 PHE B N 1
ATOM 4618 C CA . PHE B 1 216 ? 5.539 -16.047 -6.848 1 93.56 216 PHE B CA 1
ATOM 4619 C C . PHE B 1 216 ? 6.055 -17.484 -6.949 1 93.56 216 PHE B C 1
ATOM 4621 O O . PHE B 1 216 ? 7.246 -17.734 -6.746 1 93.56 216 PHE B O 1
ATOM 4628 N N . SER B 1 217 ? 5.156 -18.406 -7.27 1 91.38 217 SER B N 1
ATOM 4629 C CA . SER B 1 217 ? 5.504 -19.812 -7.332 1 91.38 217 SER B CA 1
ATOM 4630 C C . SER B 1 217 ? 6.434 -20.109 -8.508 1 91.38 217 SER B C 1
ATOM 4632 O O . SER B 1 217 ? 7.203 -21.062 -8.469 1 91.38 217 SER B O 1
ATOM 4634 N N . THR B 1 218 ? 6.395 -19.25 -9.516 1 89.81 218 THR B N 1
ATOM 4635 C CA . THR B 1 218 ? 7.195 -19.5 -10.711 1 89.81 218 THR B CA 1
ATOM 4636 C C . THR B 1 218 ? 8.469 -18.656 -10.688 1 89.81 218 THR B C 1
ATOM 4638 O O . THR B 1 218 ? 9.273 -18.719 -11.625 1 89.81 218 THR B O 1
ATOM 4641 N N . CYS B 1 219 ? 8.594 -17.875 -9.656 1 92 219 CYS B N 1
ATOM 4642 C CA . CYS B 1 219 ? 9.773 -17.016 -9.578 1 92 219 CYS B CA 1
ATOM 4643 C C . CYS B 1 219 ? 11.055 -17.844 -9.57 1 92 219 CYS B C 1
ATOM 4645 O O . CYS B 1 219 ? 11.086 -18.938 -9.008 1 92 219 CYS B O 1
ATOM 4647 N N . SER B 1 220 ? 12.047 -17.312 -10.211 1 89.75 220 SER B N 1
ATOM 4648 C CA . SER B 1 220 ? 13.359 -17.953 -10.273 1 89.75 220 SER B CA 1
ATOM 4649 C C . SER B 1 220 ? 14.477 -16.922 -10.305 1 89.75 220 SER B C 1
ATOM 4651 O O . SER B 1 220 ? 14.305 -15.836 -10.867 1 89.75 220 SER B O 1
ATOM 4653 N N . PRO B 1 221 ? 15.578 -17.266 -9.641 1 87.06 221 PRO B N 1
ATOM 4654 C CA . PRO B 1 221 ? 16.734 -16.391 -9.844 1 87.06 221 PRO B CA 1
ATOM 4655 C C . PRO B 1 221 ? 17.156 -16.297 -11.305 1 87.06 221 PRO B C 1
ATOM 4657 O O . PRO B 1 221 ? 16.953 -17.234 -12.078 1 87.06 221 PRO B O 1
ATOM 4660 N N . PHE B 1 222 ? 17.75 -15.133 -11.664 1 87.25 222 PHE B N 1
ATOM 4661 C CA . PHE B 1 222 ? 18.234 -14.969 -13.023 1 87.25 222 PHE B CA 1
ATOM 4662 C C . PHE B 1 222 ? 19.219 -16.094 -13.383 1 87.25 222 PHE B C 1
ATOM 4664 O O . PHE B 1 222 ? 20.062 -16.469 -12.57 1 87.25 222 PHE B O 1
ATOM 4671 N N . GLY B 1 223 ? 19.016 -16.625 -14.57 1 83.06 223 GLY B N 1
ATOM 4672 C CA . GLY B 1 223 ? 19.938 -17.656 -15.055 1 83.06 223 GLY B CA 1
ATOM 4673 C C . GLY B 1 223 ? 19.531 -19.062 -14.648 1 83.06 223 GLY B C 1
ATOM 4674 O O . GLY B 1 223 ? 20.125 -20.031 -15.102 1 83.06 223 GLY B O 1
ATOM 4675 N N . LYS B 1 224 ? 18.547 -19.25 -13.82 1 83 224 LYS B N 1
ATOM 4676 C CA . LYS B 1 224 ? 18.016 -20.562 -13.445 1 83 224 LYS B CA 1
ATOM 4677 C C . LYS B 1 224 ? 16.812 -20.922 -14.305 1 83 224 LYS B C 1
ATOM 4679 O O . LYS B 1 224 ? 16.281 -20.094 -15.039 1 83 224 LYS B O 1
ATOM 4684 N N . PRO B 1 225 ? 16.438 -22.172 -14.266 1 77.81 225 PRO B N 1
ATOM 4685 C CA . PRO B 1 225 ? 15.312 -22.594 -15.109 1 77.81 225 PRO B CA 1
ATOM 4686 C C . PRO B 1 225 ? 14.031 -21.812 -14.828 1 77.81 225 PRO B C 1
ATOM 4688 O O . PRO B 1 225 ? 13.727 -21.516 -13.664 1 77.81 225 PRO B O 1
ATOM 4691 N N . ASN B 1 226 ? 13.391 -21.5 -15.867 1 76.19 226 ASN B N 1
ATOM 4692 C CA . ASN B 1 226 ? 12.078 -20.844 -15.82 1 76.19 226 ASN B CA 1
ATOM 4693 C C . ASN B 1 226 ? 10.953 -21.875 -15.641 1 76.19 226 ASN B C 1
ATOM 4695 O O . ASN B 1 226 ? 10.648 -22.625 -16.562 1 76.19 226 ASN B O 1
ATOM 4699 N N . LEU B 1 227 ? 10.305 -21.812 -14.531 1 74.44 227 LEU B N 1
ATOM 4700 C CA . LEU B 1 227 ? 9.312 -22.828 -14.188 1 74.44 227 LEU B CA 1
ATOM 4701 C C . LEU B 1 227 ? 8.016 -22.609 -14.961 1 74.44 227 LEU B C 1
ATOM 4703 O O . LEU B 1 227 ? 7.191 -23.516 -15.055 1 74.44 227 LEU B O 1
ATOM 4707 N N . ALA B 1 228 ? 7.832 -21.422 -15.391 1 71.38 228 ALA B N 1
ATOM 4708 C CA . ALA B 1 228 ? 6.613 -21.141 -16.141 1 71.38 228 ALA B CA 1
ATOM 4709 C C . ALA B 1 228 ? 6.734 -21.625 -17.594 1 71.38 228 ALA B C 1
ATOM 4711 O O . ALA B 1 228 ? 5.734 -21.703 -18.297 1 71.38 228 ALA B O 1
ATOM 4712 N N . TYR B 1 229 ? 7.895 -21.984 -18.109 1 63.25 229 TYR B N 1
ATOM 4713 C CA . TYR B 1 229 ? 8.18 -22.391 -19.469 1 63.25 229 TYR B CA 1
ATOM 4714 C C . TYR B 1 229 ? 7.793 -23.859 -19.688 1 63.25 229 TYR B C 1
ATOM 4716 O O . TYR B 1 229 ? 8.047 -24.703 -18.844 1 63.25 229 TYR B O 1
ATOM 4724 N N . PRO B 1 230 ? 7.051 -24.109 -20.719 1 58.41 230 PRO B N 1
ATOM 4725 C CA . PRO B 1 230 ? 6.547 -23.234 -21.781 1 58.41 230 PRO B CA 1
ATOM 4726 C C . PRO B 1 230 ? 5.238 -22.547 -21.406 1 58.41 230 PRO B C 1
ATOM 4728 O O . PRO B 1 230 ? 4.449 -23.094 -20.641 1 58.41 230 PRO B O 1
ATOM 4731 N N . TYR B 1 231 ? 5.117 -21.328 -21.703 1 58.47 231 TYR B N 1
ATOM 4732 C CA . TYR B 1 231 ? 3.939 -20.531 -21.375 1 58.47 231 TYR B CA 1
ATOM 4733 C C . TYR B 1 231 ? 2.713 -21.031 -22.125 1 58.47 231 TYR B C 1
ATOM 4735 O O . TYR B 1 231 ? 2.668 -20.984 -23.359 1 58.47 231 TYR B O 1
ATOM 4743 N N . PRO B 1 232 ? 1.902 -21.766 -21.328 1 50.19 232 PRO B N 1
ATOM 4744 C CA . PRO B 1 232 ? 0.749 -22.328 -22.031 1 50.19 232 PRO B CA 1
ATOM 4745 C C . PRO B 1 232 ? -0.103 -21.266 -22.719 1 50.19 232 PRO B C 1
ATOM 4747 O O . PRO B 1 232 ? -0.719 -21.531 -23.75 1 50.19 232 PRO B O 1
ATOM 4750 N N . ASP B 1 233 ? -0.156 -20.125 -22.109 1 51.94 233 ASP B N 1
ATOM 4751 C CA . ASP B 1 233 ? -1.144 -19.156 -22.578 1 51.94 233 ASP B CA 1
ATOM 4752 C C . ASP B 1 233 ? -0.568 -18.281 -23.688 1 51.94 233 ASP B C 1
ATOM 4754 O O . ASP B 1 233 ? -1.289 -17.484 -24.281 1 51.94 233 ASP B O 1
ATOM 4758 N N . TYR B 1 234 ? 0.761 -18.297 -23.828 1 54.62 234 TYR B N 1
ATOM 4759 C CA . TYR B 1 234 ? 1.35 -17.438 -24.859 1 54.62 234 TYR B CA 1
ATOM 4760 C C . TYR B 1 234 ? 2.055 -18.266 -25.922 1 54.62 234 TYR B C 1
ATOM 4762 O O . TYR B 1 234 ? 2.795 -19.188 -25.609 1 54.62 234 TYR B O 1
ATOM 4770 N N . GLU B 1 235 ? 1.428 -18.359 -27.047 1 51.25 235 GLU B N 1
ATOM 4771 C CA . GLU B 1 235 ? 2.201 -18.875 -28.172 1 51.25 235 GLU B CA 1
ATOM 4772 C C . GLU B 1 235 ? 3.391 -17.984 -28.5 1 51.25 235 GLU B C 1
ATOM 4774 O O . GLU B 1 235 ? 3.234 -16.953 -29.156 1 51.25 235 GLU B O 1
ATOM 4779 N N . LEU B 1 236 ? 4.418 -17.953 -27.562 1 55.31 236 LEU B N 1
ATOM 4780 C CA . LEU B 1 236 ? 5.5 -16.969 -27.656 1 55.31 236 LEU B CA 1
ATOM 4781 C C . LEU B 1 236 ? 6.531 -17.422 -28.688 1 55.31 236 LEU B C 1
ATOM 4783 O O . LEU B 1 236 ? 6.719 -18.609 -28.922 1 55.31 236 LEU B O 1
ATOM 4787 N N . PRO B 1 237 ? 6.973 -16.406 -29.438 1 50.09 237 PRO B N 1
ATOM 4788 C CA . PRO B 1 237 ? 8.109 -16.719 -30.312 1 50.09 237 PRO B CA 1
ATOM 4789 C C . PRO B 1 237 ? 9.273 -17.359 -29.562 1 50.09 237 PRO B C 1
ATOM 4791 O O . PRO B 1 237 ? 9.516 -17.016 -28.391 1 50.09 237 PRO B O 1
ATOM 4794 N N . THR B 1 238 ? 9.672 -18.5 -29.969 1 48.53 238 THR B N 1
ATOM 4795 C CA . THR B 1 238 ? 10.688 -19.391 -29.422 1 48.53 238 THR B CA 1
ATOM 4796 C C . THR B 1 238 ? 11.922 -18.609 -28.984 1 48.53 238 THR B C 1
ATOM 4798 O O . THR B 1 238 ? 12.594 -18.969 -28.016 1 48.53 238 THR B O 1
ATOM 4801 N N . ASP B 1 239 ? 12.219 -17.484 -29.688 1 51.16 239 ASP B N 1
ATOM 4802 C CA . ASP B 1 239 ? 13.516 -16.859 -29.453 1 51.16 239 ASP B CA 1
ATOM 4803 C C . ASP B 1 239 ? 13.477 -15.984 -28.203 1 51.16 239 ASP B C 1
ATOM 4805 O O . ASP B 1 239 ? 14.523 -15.609 -27.656 1 51.16 239 ASP B O 1
ATOM 4809 N N . ILE B 1 240 ? 12.383 -15.594 -27.781 1 56.19 240 ILE B N 1
ATOM 4810 C CA . ILE B 1 240 ? 12.32 -14.664 -26.672 1 56.19 240 ILE B CA 1
ATOM 4811 C C . ILE B 1 240 ? 12.141 -15.43 -25.359 1 56.19 240 ILE B C 1
ATOM 4813 O O . ILE B 1 240 ? 12.711 -15.07 -24.328 1 56.19 240 ILE B O 1
ATOM 4817 N N . MET B 1 241 ? 11.5 -16.516 -25.547 1 60.5 241 MET B N 1
ATOM 4818 C CA . MET B 1 241 ? 11.234 -17.281 -24.328 1 60.5 241 MET B CA 1
ATOM 4819 C C . MET B 1 241 ? 12.359 -18.266 -24.062 1 60.5 241 MET B C 1
ATOM 4821 O O . MET B 1 241 ? 12.727 -19.047 -24.938 1 60.5 241 MET B O 1
ATOM 4825 N N . SER B 1 242 ? 13.102 -17.781 -23.047 1 66.25 242 SER B N 1
ATOM 4826 C CA . SER B 1 242 ? 14.266 -18.578 -22.656 1 66.25 242 SER B CA 1
ATOM 4827 C C . SER B 1 242 ? 13.906 -19.594 -21.578 1 66.25 242 SER B C 1
ATOM 4829 O O . SER B 1 242 ? 13.031 -19.328 -20.75 1 66.25 242 SER B O 1
ATOM 4831 N N . ALA B 1 243 ? 14.477 -20.688 -21.734 1 75.06 243 ALA B N 1
ATOM 4832 C CA . ALA B 1 243 ? 14.383 -21.719 -20.703 1 75.06 243 ALA B CA 1
ATOM 4833 C C . ALA B 1 243 ? 14.977 -21.219 -19.391 1 75.06 243 ALA B C 1
ATOM 4835 O O . ALA B 1 243 ? 14.711 -21.797 -18.328 1 75.06 243 ALA B O 1
ATOM 4836 N N . LEU B 1 244 ? 15.648 -20.094 -19.578 1 79.88 244 LEU B N 1
ATOM 4837 C CA . LEU B 1 244 ? 16.25 -19.531 -18.375 1 79.88 244 LEU B CA 1
ATOM 4838 C C . LEU B 1 244 ? 15.531 -18.25 -17.953 1 79.88 244 LEU B C 1
ATOM 4840 O O . LEU B 1 244 ? 15.133 -17.453 -18.797 1 79.88 244 LEU B O 1
ATOM 4844 N N . ALA B 1 245 ? 15.336 -18.078 -16.688 1 86.25 245 ALA B N 1
ATOM 4845 C CA . ALA B 1 245 ? 14.648 -16.922 -16.125 1 86.25 245 ALA B CA 1
ATOM 4846 C C . ALA B 1 245 ? 15.461 -15.648 -16.344 1 86.25 245 ALA B C 1
ATOM 4848 O O . ALA B 1 245 ? 16.688 -15.648 -16.156 1 86.25 245 ALA B O 1
ATOM 4849 N N . SER B 1 246 ? 14.836 -14.633 -16.828 1 88.94 246 SER B N 1
ATOM 4850 C CA . SER B 1 246 ? 15.477 -13.336 -17.031 1 88.94 246 SER B CA 1
ATOM 4851 C C . SER B 1 246 ? 14.453 -12.203 -16.969 1 88.94 246 SER B C 1
ATOM 4853 O O . SER B 1 246 ? 13.25 -12.438 -17.047 1 88.94 246 SER B O 1
ATOM 4855 N N . ASP B 1 247 ? 14.984 -10.984 -16.812 1 92.75 247 ASP B N 1
ATOM 4856 C CA . ASP B 1 247 ? 14.102 -9.828 -16.844 1 92.75 247 ASP B CA 1
ATOM 4857 C C . ASP B 1 247 ? 13.562 -9.586 -18.25 1 92.75 247 ASP B C 1
ATOM 4859 O O . ASP B 1 247 ? 12.508 -8.977 -18.422 1 92.75 247 ASP B O 1
ATOM 4863 N N . ARG B 1 248 ? 14.273 -10.094 -19.266 1 89.06 248 ARG B N 1
ATOM 4864 C CA . ARG B 1 248 ? 13.812 -9.945 -20.656 1 89.06 248 ARG B CA 1
ATOM 4865 C C . ARG B 1 248 ? 12.492 -10.672 -20.875 1 89.06 248 ARG B C 1
ATOM 4867 O O . ARG B 1 248 ? 11.586 -10.148 -21.516 1 89.06 248 ARG B O 1
ATOM 4874 N N . THR B 1 249 ? 12.461 -11.883 -20.328 1 87.19 249 THR B N 1
ATOM 4875 C CA . THR B 1 249 ? 11.234 -12.664 -20.438 1 87.19 249 THR B CA 1
ATOM 4876 C C . THR B 1 249 ? 10.078 -11.945 -19.766 1 87.19 249 THR B C 1
ATOM 4878 O O . THR B 1 249 ? 8.977 -11.883 -20.312 1 87.19 249 THR B O 1
ATOM 4881 N N . ASP B 1 250 ? 10.32 -11.398 -18.594 1 93.19 250 ASP B N 1
ATOM 4882 C CA . ASP B 1 250 ? 9.273 -10.695 -17.859 1 93.19 250 ASP B CA 1
ATOM 4883 C C . ASP B 1 250 ? 8.797 -9.461 -18.625 1 93.19 250 ASP B C 1
ATOM 4885 O O . ASP B 1 250 ? 7.613 -9.133 -18.609 1 93.19 250 ASP B O 1
ATOM 4889 N N . ARG B 1 251 ? 9.695 -8.789 -19.328 1 94.31 251 ARG B N 1
ATOM 4890 C CA . ARG B 1 251 ? 9.312 -7.613 -20.109 1 94.31 251 ARG B CA 1
ATOM 4891 C C . ARG B 1 251 ? 8.438 -8.008 -21.297 1 94.31 251 ARG B C 1
ATOM 4893 O O . ARG B 1 251 ? 7.473 -7.312 -21.625 1 94.31 251 ARG B O 1
ATOM 4900 N N . PHE B 1 252 ? 8.797 -9.109 -21.891 1 90.69 252 PHE B N 1
ATOM 4901 C CA . PHE B 1 252 ? 7.969 -9.617 -22.984 1 90.69 252 PHE B CA 1
ATOM 4902 C C . PHE B 1 252 ? 6.562 -9.938 -22.5 1 90.69 252 PHE B C 1
ATOM 4904 O O . PHE B 1 252 ? 5.578 -9.547 -23.125 1 90.69 252 PHE B O 1
ATOM 4911 N N . ILE B 1 253 ? 6.547 -10.625 -21.406 1 90.62 253 ILE B N 1
ATOM 4912 C CA . ILE B 1 253 ? 5.27 -11.031 -20.828 1 90.62 253 ILE B CA 1
ATOM 4913 C C . ILE B 1 253 ? 4.461 -9.797 -20.438 1 90.62 253 ILE B C 1
ATOM 4915 O O . ILE B 1 253 ? 3.244 -9.758 -20.625 1 90.62 253 ILE B O 1
ATOM 4919 N N . MET B 1 254 ? 5.133 -8.828 -19.891 1 94.94 254 MET B N 1
ATOM 4920 C CA . MET B 1 254 ? 4.465 -7.586 -19.516 1 94.94 254 MET B CA 1
ATOM 4921 C C . MET B 1 254 ? 3.859 -6.902 -20.75 1 94.94 254 MET B C 1
ATOM 4923 O O . MET B 1 254 ? 2.725 -6.422 -20.688 1 94.94 254 MET B O 1
ATOM 4927 N N . GLY B 1 255 ? 4.641 -6.809 -21.828 1 94.44 255 GLY B N 1
ATOM 4928 C CA . GLY B 1 255 ? 4.07 -6.305 -23.078 1 94.44 255 GLY B CA 1
ATOM 4929 C C . GLY B 1 255 ? 2.818 -7.047 -23.5 1 94.44 255 GLY B C 1
ATOM 4930 O O . GLY B 1 255 ? 1.845 -6.43 -23.938 1 94.44 255 GLY B O 1
ATOM 4931 N N . SER B 1 256 ? 2.844 -8.328 -23.344 1 90.19 256 SER B N 1
ATOM 4932 C CA . SER B 1 256 ? 1.713 -9.18 -23.703 1 90.19 256 SER B CA 1
ATOM 4933 C C . SER B 1 256 ? 0.514 -8.922 -22.797 1 90.19 256 SER B C 1
ATOM 4935 O O . SER B 1 256 ? -0.633 -8.969 -23.25 1 90.19 256 SER B O 1
ATOM 4937 N N . LEU B 1 257 ? 0.779 -8.719 -21.531 1 93.31 257 LEU B N 1
ATOM 4938 C CA . LEU B 1 257 ? -0.284 -8.375 -20.594 1 93.31 257 LEU B CA 1
ATOM 4939 C C . LEU B 1 257 ? -0.948 -7.059 -20.984 1 93.31 257 LEU B C 1
ATOM 4941 O O . LEU B 1 257 ? -2.178 -6.953 -20.984 1 93.31 257 LEU B O 1
ATOM 4945 N N . ILE B 1 258 ? -0.125 -6.055 -21.281 1 95.75 258 ILE B N 1
ATOM 4946 C CA . ILE B 1 258 ? -0.667 -4.77 -21.719 1 95.75 258 ILE B CA 1
ATOM 4947 C C . ILE B 1 258 ? -1.546 -4.965 -22.953 1 95.75 258 ILE B C 1
ATOM 4949 O O . ILE B 1 258 ? -2.666 -4.453 -23.016 1 95.75 258 ILE B O 1
ATOM 4953 N N . TYR B 1 259 ? -1.081 -5.742 -23.906 1 92.38 259 TYR B N 1
ATOM 4954 C CA . TYR B 1 259 ? -1.852 -6.047 -25.109 1 92.38 259 TYR B CA 1
ATOM 4955 C C . TYR B 1 259 ? -3.195 -6.668 -24.75 1 92.38 259 TYR B C 1
ATOM 4957 O O . TYR B 1 259 ? -4.238 -6.25 -25.266 1 92.38 259 TYR B O 1
ATOM 4965 N N . HIS B 1 260 ? -3.084 -7.609 -23.906 1 90 260 HIS B N 1
ATOM 4966 C CA . HIS B 1 260 ? -4.277 -8.336 -23.5 1 90 260 HIS B CA 1
ATOM 4967 C C . HIS B 1 260 ? -5.312 -7.398 -22.875 1 90 260 HIS B C 1
ATOM 4969 O O . HIS B 1 260 ? -6.484 -7.418 -23.266 1 90 260 HIS B O 1
ATOM 4975 N N . LEU B 1 261 ? -4.906 -6.566 -22.016 1 91.06 261 LEU B N 1
ATOM 4976 C CA . LEU B 1 261 ? -5.828 -5.703 -21.281 1 91.06 261 LEU B CA 1
ATOM 4977 C C . LEU B 1 261 ? -6.352 -4.59 -22.188 1 91.06 261 LEU B C 1
ATOM 4979 O O . LEU B 1 261 ? -7.496 -4.152 -22.031 1 91.06 261 LEU B O 1
ATOM 4983 N N . GLU B 1 262 ? -5.582 -4.137 -23.094 1 91.94 262 GLU B N 1
ATOM 4984 C CA . GLU B 1 262 ? -5.996 -3.059 -23.984 1 91.94 262 GLU B CA 1
ATOM 4985 C C . GLU B 1 262 ? -6.914 -3.576 -25.078 1 91.94 262 GLU B C 1
ATOM 4987 O O . GLU B 1 262 ? -7.812 -2.863 -25.547 1 91.94 262 GLU B O 1
ATOM 4992 N N . HIS B 1 263 ? -6.676 -4.793 -25.5 1 87.75 263 HIS B N 1
ATOM 4993 C CA . HIS B 1 263 ? -7.438 -5.336 -26.625 1 87.75 263 HIS B CA 1
ATOM 4994 C C . HIS B 1 263 ? -8.555 -6.254 -26.125 1 87.75 263 HIS B C 1
ATOM 4996 O O . HIS B 1 263 ? -9.469 -6.59 -26.891 1 87.75 263 HIS B O 1
ATOM 5002 N N . GLY B 1 264 ? -8.414 -6.707 -24.875 1 82.31 264 GLY B N 1
ATOM 5003 C CA . GLY B 1 264 ? -9.422 -7.598 -24.312 1 82.31 264 GLY B CA 1
ATOM 5004 C C . GLY B 1 264 ? -9.234 -9.047 -24.719 1 82.31 264 GLY B C 1
ATOM 5005 O O . GLY B 1 264 ? -10.102 -9.883 -24.469 1 82.31 264 GLY B O 1
ATOM 5006 N N . VAL B 1 265 ? -8.141 -9.297 -25.469 1 78.19 265 VAL B N 1
ATOM 5007 C CA . VAL B 1 265 ? -7.871 -10.656 -25.922 1 78.19 265 VAL B CA 1
ATOM 5008 C C . VAL B 1 265 ? -6.414 -11.008 -25.641 1 78.19 265 VAL B C 1
ATOM 5010 O O . VAL B 1 265 ? -5.527 -10.156 -25.75 1 78.19 265 VAL B O 1
ATOM 5013 N N . LYS B 1 266 ? -6.242 -12.242 -25.328 1 80.69 266 LYS B N 1
ATOM 5014 C CA . LYS B 1 266 ? -4.891 -12.742 -25.109 1 80.69 266 LYS B CA 1
ATOM 5015 C C . LYS B 1 266 ? -4.062 -12.68 -26.391 1 80.69 266 LYS B C 1
ATOM 5017 O O . LYS B 1 266 ? -4.605 -12.766 -27.484 1 80.69 266 LYS B O 1
ATOM 5022 N N . LEU B 1 267 ? -2.797 -12.555 -26.172 1 80.62 267 LEU B N 1
ATOM 5023 C CA . LEU B 1 267 ? -1.884 -12.547 -27.312 1 80.62 267 LEU B CA 1
ATOM 5024 C C . LEU B 1 267 ? -1.913 -13.883 -28.047 1 80.62 267 LEU B C 1
ATOM 5026 O O . LEU B 1 267 ? -1.758 -14.938 -27.422 1 80.62 267 LEU B O 1
ATOM 5030 N N . ARG B 1 268 ? -2.213 -13.875 -29.25 1 73.44 268 ARG B N 1
ATOM 5031 C CA . ARG B 1 268 ? -2.111 -15.016 -30.156 1 73.44 268 ARG B CA 1
ATOM 5032 C C . ARG B 1 268 ? -1.419 -14.625 -31.453 1 73.44 268 ARG B C 1
ATOM 5034 O O . ARG B 1 268 ? -1.685 -13.562 -32 1 73.44 268 ARG B O 1
ATOM 5041 N N . LEU B 1 269 ? -0.464 -15.461 -31.719 1 75.44 269 LEU B N 1
ATOM 5042 C CA . LEU B 1 269 ? 0.182 -15.219 -33 1 75.44 269 LEU B CA 1
ATOM 5043 C C . LEU B 1 269 ? -0.81 -15.391 -34.156 1 75.44 269 LEU B C 1
ATOM 5045 O O . LEU B 1 269 ? -1.742 -16.188 -34.062 1 75.44 269 LEU B O 1
ATOM 5049 N N . VAL B 1 270 ? -0.688 -14.594 -35.125 1 69.5 270 VAL B N 1
ATOM 5050 C CA . VAL B 1 270 ? -1.602 -14.641 -36.25 1 69.5 270 VAL B CA 1
ATOM 5051 C C . VAL B 1 270 ? -0.845 -15.062 -37.5 1 69.5 270 VAL B C 1
ATOM 5053 O O . VAL B 1 270 ? 0.344 -14.773 -37.656 1 69.5 270 VAL B O 1
ATOM 5056 N N . ALA B 1 271 ? -1.562 -15.859 -38.25 1 69.31 271 ALA B N 1
ATOM 5057 C CA . ALA B 1 271 ? -0.962 -16.312 -39.5 1 69.31 271 ALA B CA 1
ATOM 5058 C C . ALA B 1 271 ? -0.91 -15.188 -40.531 1 69.31 271 ALA B C 1
ATOM 5060 O O . ALA B 1 271 ? -1.887 -14.453 -40.719 1 69.31 271 ALA B O 1
ATOM 5061 N N . ASP B 1 272 ? 0.243 -14.906 -40.969 1 74.38 272 ASP B N 1
ATOM 5062 C CA . ASP B 1 272 ? 0.395 -13.922 -42.031 1 74.38 272 ASP B CA 1
ATOM 5063 C C . ASP B 1 272 ? 0.012 -14.516 -43.406 1 74.38 272 ASP B C 1
ATOM 5065 O O . ASP B 1 272 ? -0.447 -15.656 -43.469 1 74.38 272 ASP B O 1
ATOM 5069 N N . ARG B 1 273 ? 0.06 -13.758 -44.562 1 77.88 273 ARG B N 1
ATOM 5070 C CA . ARG B 1 273 ? -0.334 -14.125 -45.906 1 77.88 273 ARG B CA 1
ATOM 5071 C C . ARG B 1 273 ? 0.399 -15.383 -46.375 1 77.88 273 ARG B C 1
ATOM 5073 O O . ARG B 1 273 ? -0.17 -16.219 -47.062 1 77.88 273 ARG B O 1
ATOM 5080 N N . ASP B 1 274 ? 1.649 -15.539 -45.875 1 78.62 274 ASP B N 1
ATOM 5081 C CA . ASP B 1 274 ? 2.459 -16.672 -46.312 1 78.62 274 ASP B CA 1
ATOM 5082 C C . ASP B 1 274 ? 2.35 -17.828 -45.312 1 78.62 274 ASP B C 1
ATOM 5084 O O . ASP B 1 274 ? 3.059 -18.828 -45.438 1 78.62 274 ASP B O 1
ATOM 5088 N N . GLY B 1 275 ? 1.514 -17.625 -44.312 1 70.94 275 GLY B N 1
ATOM 5089 C CA . GLY B 1 275 ? 1.311 -18.688 -43.344 1 70.94 275 GLY B CA 1
ATOM 5090 C C . GLY B 1 275 ? 2.193 -18.562 -42.125 1 70.94 275 GLY B C 1
ATOM 5091 O O . GLY B 1 275 ? 2.051 -19.328 -41.156 1 70.94 275 GLY B O 1
ATOM 5092 N N . SER B 1 276 ? 3.176 -17.578 -42.219 1 70.19 276 SER B N 1
ATOM 5093 C CA . SER B 1 276 ? 4.051 -17.406 -41.062 1 70.19 276 SER B CA 1
ATOM 5094 C C . SER B 1 276 ? 3.307 -16.75 -39.906 1 70.19 276 SER B C 1
ATOM 5096 O O . SER B 1 276 ? 2.426 -15.914 -40.125 1 70.19 276 SER B O 1
ATOM 5098 N N . LEU B 1 277 ? 3.572 -17.281 -38.656 1 70.44 277 LEU B N 1
ATOM 5099 C CA . LEU B 1 277 ? 2.963 -16.703 -37.469 1 70.44 277 LEU B CA 1
ATOM 5100 C C . LEU B 1 277 ? 3.666 -15.406 -37.062 1 70.44 277 LEU B C 1
ATOM 5102 O O . LEU B 1 277 ? 4.895 -15.367 -36.969 1 70.44 277 LEU B O 1
ATOM 5106 N N . VAL B 1 278 ? 2.814 -14.383 -37.125 1 77.31 278 VAL B N 1
ATOM 5107 C CA . VAL B 1 278 ? 3.367 -13.078 -36.75 1 77.31 278 VAL B CA 1
ATOM 5108 C C . VAL B 1 278 ? 2.6 -12.5 -35.562 1 77.31 278 VAL B C 1
ATOM 5110 O O . VAL B 1 278 ? 1.521 -12.984 -35.219 1 77.31 278 VAL B O 1
ATOM 5113 N N . MET B 1 279 ? 3.266 -11.531 -35 1 82.56 279 MET B N 1
ATOM 5114 C CA . MET B 1 279 ? 2.611 -10.805 -33.906 1 82.56 279 MET B CA 1
ATOM 5115 C C . MET B 1 279 ? 1.424 -10 -34.438 1 82.56 279 MET B C 1
ATOM 5117 O O . MET B 1 279 ? 1.472 -9.469 -35.531 1 82.56 279 MET B O 1
ATOM 5121 N N . PRO B 1 280 ? 0.354 -9.977 -33.719 1 84.31 280 PRO B N 1
ATOM 5122 C CA . PRO B 1 280 ? -0.816 -9.219 -34.156 1 84.31 280 PRO B CA 1
ATOM 5123 C C . PRO B 1 280 ? -0.563 -7.711 -34.219 1 84.31 280 PRO B C 1
ATOM 5125 O O . PRO B 1 280 ? 0.42 -7.23 -33.656 1 84.31 280 PRO B O 1
ATOM 5128 N N . ASP B 1 281 ? -1.53 -7.012 -34.875 1 89.06 281 ASP B N 1
ATOM 5129 C CA . ASP B 1 281 ? -1.466 -5.551 -34.906 1 89.06 281 ASP B CA 1
ATOM 5130 C C . ASP B 1 281 ? -1.772 -4.957 -33.531 1 89.06 281 ASP B C 1
ATOM 5132 O O . ASP B 1 281 ? -2.646 -5.449 -32.812 1 89.06 281 ASP B O 1
ATOM 5136 N N . ILE B 1 282 ? -0.992 -4.016 -33.219 1 93 282 ILE B N 1
ATOM 5137 C CA . ILE B 1 282 ? -1.182 -3.322 -31.938 1 93 282 ILE B CA 1
ATOM 5138 C C . ILE B 1 282 ? -1.981 -2.041 -32.156 1 93 282 ILE B C 1
ATOM 5140 O O . ILE B 1 282 ? -1.55 -1.156 -32.906 1 93 282 ILE B O 1
ATOM 5144 N N . ARG B 1 283 ? -3.152 -1.882 -31.625 1 90.62 283 ARG B N 1
ATOM 5145 C CA . ARG B 1 283 ? -4.008 -0.704 -31.734 1 90.62 283 ARG B CA 1
ATOM 5146 C C . ARG B 1 283 ? -4.668 -0.377 -30.406 1 90.62 283 ARG B C 1
ATOM 5148 O O . ARG B 1 283 ? -5.867 -0.591 -30.234 1 90.62 283 ARG B O 1
ATOM 5155 N N . THR B 1 284 ? -3.934 0.246 -29.516 1 92.56 284 THR B N 1
ATOM 5156 C CA . THR B 1 284 ? -4.457 0.549 -28.188 1 92.56 284 THR B CA 1
ATOM 5157 C C . THR B 1 284 ? -5.117 1.926 -28.172 1 92.56 284 THR B C 1
ATOM 5159 O O . THR B 1 284 ? -5.824 2.268 -27.219 1 92.56 284 THR B O 1
ATOM 5162 N N . GLY B 1 285 ? -4.953 2.713 -29.234 1 91.12 285 GLY B N 1
ATOM 5163 C CA . GLY B 1 285 ? -5.414 4.094 -29.25 1 91.12 285 GLY B CA 1
ATOM 5164 C C . GLY B 1 285 ? -4.379 5.07 -28.734 1 91.12 285 GLY B C 1
ATOM 5165 O O . GLY B 1 285 ? -4.574 6.285 -28.797 1 91.12 285 GLY B O 1
ATOM 5166 N N . SER B 1 286 ? -3.27 4.598 -28.203 1 90.75 286 SER B N 1
ATOM 5167 C CA . SER B 1 286 ? -2.137 5.387 -27.734 1 90.75 286 SER B CA 1
ATOM 5168 C C . SER B 1 286 ? -0.852 4.992 -28.453 1 90.75 286 SER B C 1
ATOM 5170 O O . SER B 1 286 ? -0.363 3.873 -28.297 1 90.75 286 SER B O 1
ATOM 5172 N N . ASP B 1 287 ? -0.324 5.984 -29.125 1 91.25 287 ASP B N 1
ATOM 5173 C CA . ASP B 1 287 ? 0.907 5.711 -29.859 1 91.25 287 ASP B CA 1
ATOM 5174 C C . ASP B 1 287 ? 2.027 5.281 -28.906 1 91.25 287 ASP B C 1
ATOM 5176 O O . ASP B 1 287 ? 2.811 4.387 -29.234 1 91.25 287 ASP B O 1
ATOM 5180 N N . VAL B 1 288 ? 2.07 5.91 -27.859 1 90.12 288 VAL B N 1
ATOM 5181 C CA . VAL B 1 288 ? 3.133 5.617 -26.906 1 90.12 288 VAL B CA 1
ATOM 5182 C C . VAL B 1 288 ? 2.955 4.203 -26.344 1 90.12 288 VAL B C 1
ATOM 5184 O O . VAL B 1 288 ? 3.92 3.441 -26.25 1 90.12 288 VAL B O 1
ATOM 5187 N N . LEU B 1 289 ? 1.76 3.838 -26.031 1 94.56 289 LEU B N 1
ATOM 5188 C CA . LEU B 1 289 ? 1.502 2.506 -25.5 1 94.56 289 LEU B CA 1
ATOM 5189 C C . LEU B 1 289 ? 1.766 1.434 -26.547 1 94.56 289 LEU B C 1
ATOM 5191 O O . LEU B 1 289 ? 2.295 0.365 -26.234 1 94.56 289 LEU B O 1
ATOM 5195 N N . ASP B 1 290 ? 1.378 1.759 -27.781 1 96.19 290 ASP B N 1
ATOM 5196 C CA . ASP B 1 290 ? 1.68 0.841 -28.875 1 96.19 290 ASP B CA 1
ATOM 5197 C C . ASP B 1 290 ? 3.182 0.591 -28.984 1 96.19 290 ASP B C 1
ATOM 5199 O O . ASP B 1 290 ? 3.617 -0.553 -29.125 1 96.19 290 ASP B O 1
ATOM 5203 N N . ARG B 1 291 ? 3.91 1.622 -28.875 1 95.62 291 ARG B N 1
ATOM 5204 C CA . ARG B 1 291 ? 5.363 1.511 -28.953 1 95.62 291 ARG B CA 1
ATOM 5205 C C . ARG B 1 291 ? 5.914 0.716 -27.766 1 95.62 291 ARG B C 1
ATOM 5207 O O . ARG B 1 291 ? 6.891 -0.025 -27.906 1 95.62 291 ARG B O 1
ATOM 5214 N N . VAL B 1 292 ? 5.32 0.918 -26.625 1 96.81 292 VAL B N 1
ATOM 5215 C CA . VAL B 1 292 ? 5.754 0.192 -25.438 1 96.81 292 VAL B CA 1
ATOM 5216 C C . VAL B 1 292 ? 5.598 -1.311 -25.672 1 96.81 292 VAL B C 1
ATOM 5218 O O . VAL B 1 292 ? 6.512 -2.086 -25.375 1 96.81 292 VAL B O 1
ATOM 5221 N N . ILE B 1 293 ? 4.484 -1.76 -26.219 1 95.44 293 ILE B N 1
ATOM 5222 C CA . ILE B 1 293 ? 4.223 -3.17 -26.484 1 95.44 293 ILE B CA 1
ATOM 5223 C C . ILE B 1 293 ? 5.223 -3.688 -27.516 1 95.44 293 ILE B C 1
ATOM 5225 O O . ILE B 1 293 ? 5.84 -4.738 -27.328 1 95.44 293 ILE B O 1
ATOM 5229 N N . GLU B 1 294 ? 5.383 -2.885 -28.5 1 94.38 294 GLU B N 1
ATOM 5230 C CA . GLU B 1 294 ? 6.281 -3.283 -29.578 1 94.38 294 GLU B CA 1
ATOM 5231 C C . GLU B 1 294 ? 7.711 -3.441 -29.078 1 94.38 294 GLU B C 1
ATOM 5233 O O . GLU B 1 294 ? 8.367 -4.445 -29.359 1 94.38 294 GLU B O 1
ATOM 5238 N N . LYS B 1 295 ? 8.203 -2.48 -28.344 1 94.44 295 LYS B N 1
ATOM 5239 C CA . LYS B 1 295 ? 9.555 -2.52 -27.797 1 94.44 295 LYS B CA 1
ATOM 5240 C C . LYS B 1 295 ? 9.742 -3.719 -26.875 1 94.44 295 LYS B C 1
ATOM 5242 O O . LYS B 1 295 ? 10.789 -4.359 -26.875 1 94.44 295 LYS B O 1
ATOM 5247 N N . ALA B 1 296 ? 8.758 -3.984 -26.094 1 93.81 296 ALA B N 1
ATOM 5248 C CA . ALA B 1 296 ? 8.812 -5.129 -25.188 1 93.81 296 ALA B CA 1
ATOM 5249 C C . ALA B 1 296 ? 8.898 -6.441 -25.969 1 93.81 296 ALA B C 1
ATOM 5251 O O . ALA B 1 296 ? 9.727 -7.301 -25.656 1 93.81 296 ALA B O 1
ATOM 5252 N N . TRP B 1 297 ? 8.094 -6.59 -27 1 89.5 297 TRP B N 1
ATOM 5253 C CA . TRP B 1 297 ? 8.062 -7.801 -27.812 1 89.5 297 TRP B CA 1
ATOM 5254 C C . TRP B 1 297 ? 9.367 -7.98 -28.578 1 89.5 297 TRP B C 1
ATOM 5256 O O . TRP B 1 297 ? 9.828 -9.102 -28.766 1 89.5 297 TRP B O 1
ATOM 5266 N N . LEU B 1 298 ? 9.984 -6.879 -28.906 1 89.38 298 LEU B N 1
ATOM 5267 C CA . LEU B 1 298 ? 11.203 -6.934 -29.719 1 89.38 298 LEU B CA 1
ATOM 5268 C C . LEU B 1 298 ? 12.438 -7.031 -28.828 1 89.38 298 LEU B C 1
ATOM 5270 O O . LEU B 1 298 ? 13.555 -7.16 -29.328 1 89.38 298 LEU B O 1
ATOM 5274 N N . GLY B 1 299 ? 12.188 -6.914 -27.578 1 89.62 299 GLY B N 1
ATOM 5275 C CA . GLY B 1 299 ? 13.32 -6.992 -26.672 1 89.62 299 GLY B CA 1
ATOM 5276 C C . GLY B 1 299 ? 14.219 -5.766 -26.719 1 89.62 299 GLY B C 1
ATOM 5277 O O . GLY B 1 299 ? 15.438 -5.875 -26.609 1 89.62 299 GLY B O 1
ATOM 5278 N N . GLN B 1 300 ? 13.711 -4.621 -26.906 1 92.31 300 GLN B N 1
ATOM 5279 C CA . GLN B 1 300 ? 14.5 -3.412 -27.125 1 92.31 300 GLN B CA 1
ATOM 5280 C C . GLN B 1 300 ? 14.711 -2.645 -25.828 1 92.31 300 GLN B C 1
ATOM 5282 O O . GLN B 1 300 ? 15.5 -1.703 -25.781 1 92.31 300 GLN B O 1
ATOM 5287 N N . TYR B 1 301 ? 13.992 -3 -24.781 1 93.69 301 TYR B N 1
ATOM 5288 C CA . TYR B 1 301 ? 14.25 -2.365 -23.5 1 93.69 301 TYR B CA 1
ATOM 5289 C C . TYR B 1 301 ? 15.523 -2.926 -22.859 1 93.69 301 TYR B C 1
ATOM 5291 O O . TYR B 1 301 ? 15.711 -4.145 -22.812 1 93.69 301 TYR B O 1
ATOM 5299 N N . ILE B 1 302 ? 16.328 -2.043 -22.312 1 91.06 302 ILE B N 1
ATOM 5300 C CA . ILE B 1 302 ? 17.562 -2.459 -21.656 1 91.06 302 ILE B CA 1
ATOM 5301 C C . ILE B 1 302 ? 17.266 -2.941 -20.25 1 91.06 302 ILE B C 1
ATOM 5303 O O . ILE B 1 302 ? 18.016 -3.732 -19.672 1 91.06 302 ILE B O 1
ATOM 5307 N N . SER B 1 303 ? 16.25 -2.451 -19.688 1 93.81 303 SER B N 1
ATOM 5308 C CA . SER B 1 303 ? 15.852 -2.824 -18.328 1 93.81 303 SER B CA 1
ATOM 5309 C C . SER B 1 303 ? 14.352 -2.615 -18.109 1 93.81 303 SER B C 1
ATOM 5311 O O . SER B 1 303 ? 13.703 -1.903 -18.875 1 93.81 303 SER B O 1
ATOM 5313 N N . THR B 1 304 ? 13.883 -3.254 -17.125 1 95.44 304 THR B N 1
ATOM 5314 C CA . THR B 1 304 ? 12.484 -3.076 -16.75 1 95.44 304 THR B CA 1
ATOM 5315 C C . THR B 1 304 ? 12.234 -1.648 -16.266 1 95.44 304 THR B C 1
ATOM 5317 O O . THR B 1 304 ? 11.148 -1.102 -16.484 1 95.44 304 THR B O 1
ATOM 5320 N N . VAL B 1 305 ? 13.219 -1.041 -15.688 1 91.88 305 VAL B N 1
ATOM 5321 C CA . VAL B 1 305 ? 13.133 0.343 -15.234 1 91.88 305 VAL B CA 1
ATOM 5322 C C . VAL B 1 305 ? 12.883 1.264 -16.422 1 91.88 305 VAL B C 1
ATOM 5324 O O . VAL B 1 305 ? 12.086 2.205 -16.328 1 91.88 305 VAL B O 1
ATOM 5327 N N . GLN B 1 306 ? 13.539 1.013 -17.5 1 93.88 306 GLN B N 1
ATOM 5328 C CA . GLN B 1 306 ? 13.328 1.815 -18.703 1 93.88 306 GLN B CA 1
ATOM 5329 C C . GLN B 1 306 ? 11.898 1.682 -19.219 1 93.88 306 GLN B C 1
ATOM 5331 O O . GLN B 1 306 ? 11.273 2.674 -19.594 1 93.88 306 GLN B O 1
ATOM 5336 N N . MET B 1 307 ? 11.375 0.5 -19.266 1 95.88 307 MET B N 1
ATOM 5337 C CA . MET B 1 307 ? 9.992 0.263 -19.656 1 95.88 307 MET B CA 1
ATOM 5338 C C . MET B 1 307 ? 9.023 0.993 -18.734 1 95.88 307 MET B C 1
ATOM 5340 O O . MET B 1 307 ? 8.062 1.612 -19.203 1 95.88 307 MET B O 1
ATOM 5344 N N . LEU B 1 308 ? 9.312 0.918 -17.453 1 93.81 308 LEU B N 1
ATOM 5345 C CA . LEU B 1 308 ? 8.516 1.613 -16.453 1 93.81 308 LEU B CA 1
ATOM 5346 C C . LEU B 1 308 ? 8.484 3.115 -16.719 1 93.81 308 LEU B C 1
ATOM 5348 O O . LEU B 1 308 ? 7.43 3.742 -16.656 1 93.81 308 LEU B O 1
ATOM 5352 N N . GLU B 1 309 ? 9.586 3.664 -17.047 1 89.75 309 GLU B N 1
ATOM 5353 C CA . GLU B 1 309 ? 9.672 5.098 -17.312 1 89.75 309 GLU B CA 1
ATOM 5354 C C . GLU B 1 309 ? 8.844 5.484 -18.531 1 89.75 309 GLU B C 1
ATOM 5356 O O . GLU B 1 309 ? 8.188 6.523 -18.547 1 89.75 309 GLU B O 1
ATOM 5361 N N . ASP B 1 310 ? 8.859 4.676 -19.547 1 93.19 310 ASP B N 1
ATOM 5362 C CA . ASP B 1 310 ? 8.047 4.938 -20.734 1 93.19 310 ASP B CA 1
ATOM 5363 C C . ASP B 1 310 ? 6.559 4.938 -20.391 1 93.19 310 ASP B C 1
ATOM 5365 O O . ASP B 1 310 ? 5.812 5.809 -20.844 1 93.19 310 ASP B O 1
ATOM 5369 N N . VAL B 1 311 ? 6.184 4.023 -19.625 1 93.62 311 VAL B N 1
ATOM 5370 C CA . VAL B 1 311 ? 4.773 3.916 -19.281 1 93.62 311 VAL B CA 1
ATOM 5371 C C . VAL B 1 311 ? 4.383 5.074 -18.359 1 93.62 311 VAL B C 1
ATOM 5373 O O . VAL B 1 311 ? 3.297 5.641 -18.5 1 93.62 311 VAL B O 1
ATOM 5376 N N . LYS B 1 312 ? 5.254 5.453 -17.453 1 86.12 312 LYS B N 1
ATOM 5377 C CA . LYS B 1 312 ? 5.012 6.574 -16.547 1 86.12 312 LYS B CA 1
ATOM 5378 C C . LYS B 1 312 ? 4.812 7.871 -17.344 1 86.12 312 LYS B C 1
ATOM 5380 O O . LYS B 1 312 ? 4.066 8.75 -16.906 1 86.12 312 LYS B O 1
ATOM 5385 N N . SER B 1 313 ? 5.5 7.953 -18.391 1 82.56 313 SER B N 1
ATOM 5386 C CA . SER B 1 313 ? 5.41 9.156 -19.203 1 82.56 313 SER B CA 1
ATOM 5387 C C . SER B 1 313 ? 3.996 9.359 -19.75 1 82.56 313 SER B C 1
ATOM 5389 O O . SER B 1 313 ? 3.619 10.469 -20.109 1 82.56 313 SER B O 1
ATOM 5391 N N . LEU B 1 314 ? 3.244 8.25 -19.875 1 82.75 314 LEU B N 1
ATOM 5392 C CA . LEU B 1 314 ? 1.868 8.312 -20.359 1 82.75 314 LEU B CA 1
ATOM 5393 C C . LEU B 1 314 ? 0.947 8.906 -19.297 1 82.75 314 LEU B C 1
ATOM 5395 O O . LEU B 1 314 ? -0.161 9.352 -19.609 1 82.75 314 LEU B O 1
ATOM 5399 N N . THR B 1 315 ? 1.328 8.719 -18.047 1 70.62 315 THR B N 1
ATOM 5400 C CA . THR B 1 315 ? 0.498 9.211 -16.953 1 70.62 315 THR B CA 1
ATOM 5401 C C . THR B 1 315 ? 0.558 10.734 -16.875 1 70.62 315 THR B C 1
ATOM 5403 O O . THR B 1 315 ? -0.344 11.367 -16.328 1 70.62 315 THR B O 1
ATOM 5406 N N . ALA B 1 316 ? 1.672 11.32 -17.297 1 56.59 316 ALA B N 1
ATOM 5407 C CA . ALA B 1 316 ? 1.867 12.766 -17.219 1 56.59 316 ALA B CA 1
ATOM 5408 C C . ALA B 1 316 ? 0.693 13.516 -17.844 1 56.59 316 ALA B C 1
ATOM 5410 O O . ALA B 1 316 ? 0.233 14.523 -17.297 1 56.59 316 ALA B O 1
ATOM 5411 N N . GLY B 1 317 ? 0.223 13.078 -19.078 1 53.34 317 GLY B N 1
ATOM 5412 C CA . GLY B 1 317 ? -0.843 13.812 -19.75 1 53.34 317 GLY B CA 1
ATOM 5413 C C . GLY B 1 317 ? -2.223 13.484 -19.203 1 53.34 317 GLY B C 1
ATOM 5414 O O . GLY B 1 317 ? -3.207 14.125 -19.578 1 53.34 317 GLY B O 1
ATOM 5415 N N . MET B 1 318 ? -2.264 12.508 -18.422 1 56.56 318 MET B N 1
ATOM 5416 C CA . MET B 1 318 ? -3.547 11.969 -17.969 1 56.56 318 MET B CA 1
ATOM 5417 C C . MET B 1 318 ? -3.777 12.273 -16.5 1 56.56 318 MET B C 1
ATOM 5419 O O . MET B 1 318 ? -4.617 11.641 -15.852 1 56.56 318 MET B O 1
ATOM 5423 N N . ASP B 1 319 ? -3.143 13.242 -16.109 1 65.19 319 ASP B N 1
ATOM 5424 C CA . ASP B 1 319 ? -3.17 13.531 -14.688 1 65.19 319 ASP B CA 1
ATOM 5425 C C . ASP B 1 319 ? -4.496 14.172 -14.281 1 65.19 319 ASP B C 1
ATOM 5427 O O . ASP B 1 319 ? -4.812 15.281 -14.703 1 65.19 319 ASP B O 1
ATOM 5431 N N . PRO B 1 320 ? -5.445 13.391 -13.812 1 70.31 320 PRO B N 1
ATOM 5432 C CA . PRO B 1 320 ? -6.73 13.945 -13.383 1 70.31 320 PRO B CA 1
ATOM 5433 C C . PRO B 1 320 ? -6.594 15.328 -12.742 1 70.31 320 PRO B C 1
ATOM 5435 O O . PRO B 1 320 ? -7.492 16.156 -12.867 1 70.31 320 PRO B O 1
ATOM 5438 N N . GLU B 1 321 ? -5.488 15.562 -12.117 1 80.31 321 GLU B N 1
ATOM 5439 C CA . GLU B 1 321 ? -5.301 16.875 -11.516 1 80.31 321 GLU B CA 1
ATOM 5440 C C . GLU B 1 321 ? -5.133 17.953 -12.586 1 80.31 321 GLU B C 1
ATOM 5442 O O . GLU B 1 321 ? -5.582 19.078 -12.414 1 80.31 321 GLU B O 1
ATOM 5447 N N . ARG B 1 322 ? -4.535 17.547 -13.727 1 79.69 322 ARG B N 1
ATOM 5448 C CA . ARG B 1 322 ? -4.375 18.516 -14.812 1 79.69 322 ARG B CA 1
ATOM 5449 C C . ARG B 1 322 ? -5.719 18.859 -15.438 1 79.69 322 ARG B C 1
ATOM 5451 O O . ARG B 1 322 ? -5.98 20.031 -15.758 1 79.69 322 ARG B O 1
ATOM 5458 N N . GLU B 1 323 ? -6.488 17.797 -15.664 1 79.94 323 GLU B N 1
ATOM 5459 C CA . GLU B 1 323 ? -7.828 18.031 -16.188 1 79.94 323 GLU B CA 1
ATOM 5460 C C . GLU B 1 323 ? -8.641 18.906 -15.234 1 79.94 323 GLU B C 1
ATOM 5462 O O . GLU B 1 323 ? -9.344 19.828 -15.672 1 79.94 323 GLU B O 1
ATOM 5467 N N . TRP B 1 324 ? -8.625 18.609 -13.977 1 89.81 324 TRP B N 1
ATOM 5468 C CA . TRP B 1 324 ? -9.336 19.391 -12.961 1 89.81 324 TRP B CA 1
ATOM 5469 C C . TRP B 1 324 ? -8.867 20.844 -12.961 1 89.81 324 TRP B C 1
ATOM 5471 O O . TRP B 1 324 ? -9.688 21.766 -12.953 1 89.81 324 TRP B O 1
ATOM 5481 N N . ARG B 1 325 ? -7.574 21.062 -13.086 1 91 325 ARG B N 1
ATOM 5482 C CA . ARG B 1 325 ? -7 22.406 -13.133 1 91 325 ARG B CA 1
ATOM 5483 C C . ARG B 1 325 ? -7.473 23.156 -14.367 1 91 325 ARG B C 1
ATOM 5485 O O . ARG B 1 325 ? -7.812 24.344 -14.289 1 91 325 ARG B O 1
ATOM 5492 N N . GLY B 1 326 ? -7.449 22.406 -15.484 1 88.31 326 GLY B N 1
ATOM 5493 C CA . GLY B 1 326 ? -7.953 23.016 -16.703 1 88.31 326 GLY B CA 1
ATOM 5494 C C . GLY B 1 326 ? -9.406 23.453 -16.594 1 88.31 326 GLY B C 1
ATOM 5495 O O . GLY B 1 326 ? -9.766 24.531 -17.047 1 88.31 326 GLY B O 1
ATOM 5496 N N . SER B 1 327 ? -10.234 22.625 -15.977 1 89 327 SER B N 1
ATOM 5497 C CA . SER B 1 327 ? -11.641 22.938 -15.789 1 89 327 SER B CA 1
ATOM 5498 C C . SER B 1 327 ? -11.828 24.141 -14.867 1 89 327 SER B C 1
ATOM 5500 O O . SER B 1 327 ? -12.695 24.984 -15.102 1 89 327 SER B O 1
ATOM 5502 N N . ARG B 1 328 ? -11.047 24.234 -13.812 1 92.69 328 ARG B N 1
ATOM 5503 C CA . ARG B 1 328 ? -11.102 25.359 -12.898 1 92.69 328 ARG B CA 1
ATOM 5504 C C . ARG B 1 328 ? -10.734 26.656 -13.609 1 92.69 328 ARG B C 1
ATOM 5506 O O . ARG B 1 328 ? -11.414 27.672 -13.453 1 92.69 328 ARG B O 1
ATOM 5513 N N . ASN B 1 329 ? -9.672 26.578 -14.422 1 92.19 329 ASN B N 1
ATOM 5514 C CA . ASN B 1 329 ? -9.219 27.766 -15.156 1 92.19 329 ASN B CA 1
ATOM 5515 C C . ASN B 1 329 ? -10.273 28.234 -16.156 1 92.19 329 ASN B C 1
ATOM 5517 O O . ASN B 1 329 ? -10.469 29.438 -16.344 1 92.19 329 ASN B O 1
ATOM 5521 N N . LYS B 1 330 ? -10.875 27.281 -16.797 1 91.88 330 LYS B N 1
ATOM 5522 C CA . LYS B 1 330 ? -11.914 27.609 -17.766 1 91.88 330 LYS B CA 1
ATOM 5523 C C . LYS B 1 330 ? -13.125 28.25 -17.078 1 91.88 330 LYS B C 1
ATOM 5525 O O . LYS B 1 330 ? -13.68 29.219 -17.578 1 91.88 330 LYS B O 1
ATOM 5530 N N . GLN B 1 331 ? -13.531 27.719 -15.945 1 92.56 331 GLN B N 1
ATOM 5531 C CA . GLN B 1 331 ? -14.758 28.125 -15.281 1 92.56 331 GLN B CA 1
ATOM 5532 C C . GLN B 1 331 ? -14.531 29.375 -14.422 1 92.56 331 GLN B C 1
ATOM 5534 O O . GLN B 1 331 ? -15.398 30.25 -14.352 1 92.56 331 GLN B O 1
ATOM 5539 N N . TYR B 1 332 ? -13.367 29.5 -13.742 1 93.75 332 TYR B N 1
ATOM 5540 C CA . TYR B 1 332 ? -13.188 30.562 -12.75 1 93.75 332 TYR B CA 1
ATOM 5541 C C . TYR B 1 332 ? -12.031 31.469 -13.125 1 93.75 332 TYR B C 1
ATOM 5543 O O . TYR B 1 332 ? -11.812 32.5 -12.477 1 93.75 332 TYR B O 1
ATOM 5551 N N . GLY B 1 333 ? -11.234 31.109 -14.203 1 91.69 333 GLY B N 1
ATOM 5552 C CA . GLY B 1 333 ? -10.094 31.906 -14.625 1 91.69 333 GLY B CA 1
ATOM 5553 C C . GLY B 1 333 ? -8.844 31.641 -13.797 1 91.69 333 GLY B C 1
ATOM 5554 O O . GLY B 1 333 ? -7.793 32.219 -14.055 1 91.69 333 GLY B O 1
ATOM 5555 N N . CYS B 1 334 ? -8.984 30.875 -12.672 1 92.88 334 CYS B N 1
ATOM 5556 C CA . CYS B 1 334 ? -7.879 30.469 -11.812 1 92.88 334 CYS B CA 1
ATOM 5557 C C . CYS B 1 334 ? -8.164 29.125 -11.148 1 92.88 334 CYS B C 1
ATOM 5559 O O . CYS B 1 334 ? -9.297 28.656 -11.148 1 92.88 334 CYS B O 1
ATOM 5561 N N . VAL B 1 335 ? -7.109 28.5 -10.664 1 94.19 335 VAL B N 1
ATOM 5562 C CA . VAL B 1 335 ? -7.285 27.25 -9.945 1 94.19 335 VAL B CA 1
ATOM 5563 C C . VAL B 1 335 ? -7.824 27.531 -8.539 1 94.19 335 VAL B C 1
ATOM 5565 O O . VAL B 1 335 ? -8.781 26.891 -8.102 1 94.19 335 VAL B O 1
ATOM 5568 N N . LEU B 1 336 ? -7.195 28.516 -7.848 1 96.19 336 LEU B N 1
ATOM 5569 C CA . LEU B 1 336 ? -7.637 29.016 -6.547 1 96.19 336 LEU B CA 1
ATOM 5570 C C . LEU B 1 336 ? -7.648 30.531 -6.527 1 96.19 336 LEU B C 1
ATOM 5572 O O . LEU B 1 336 ? -6.75 31.172 -7.074 1 96.19 336 LEU B O 1
ATOM 5576 N N . HIS B 1 337 ? -8.633 31.062 -5.867 1 95.38 337 HIS B N 1
ATOM 5577 C CA . HIS B 1 337 ? -8.719 32.531 -5.73 1 95.38 337 HIS B CA 1
ATOM 5578 C C . HIS B 1 337 ? -7.66 33.062 -4.773 1 95.38 337 HIS B C 1
ATOM 5580 O O . HIS B 1 337 ? -7.438 32.469 -3.705 1 95.38 337 HIS B O 1
ATOM 5586 N N . ALA B 1 338 ? -6.941 34.156 -5.176 1 94.38 338 ALA B N 1
ATOM 5587 C CA . ALA B 1 338 ? -6.039 34.938 -4.34 1 94.38 338 ALA B CA 1
ATOM 5588 C C . ALA B 1 338 ? -4.762 34.156 -4.035 1 94.38 338 ALA B C 1
ATOM 5590 O O . ALA B 1 338 ? -4.082 34.438 -3.043 1 94.38 338 ALA B O 1
ATOM 5591 N N . LEU B 1 339 ? -4.512 33.062 -4.816 1 94.25 339 LEU B N 1
ATOM 5592 C CA . LEU B 1 339 ? -3.24 32.344 -4.676 1 94.25 339 LEU B CA 1
ATOM 5593 C C . LEU B 1 339 ? -2.068 33.281 -4.965 1 94.25 339 LEU B C 1
ATOM 5595 O O . LEU B 1 339 ? -1.975 33.844 -6.059 1 94.25 339 LEU B O 1
ATOM 5599 N N . PRO B 1 340 ? -1.202 33.469 -3.973 1 91.94 340 PRO B N 1
ATOM 5600 C CA . PRO B 1 340 ? -0.11 34.406 -4.211 1 91.94 340 PRO B CA 1
ATOM 5601 C C . PRO B 1 340 ? 0.91 33.906 -5.223 1 91.94 340 PRO B C 1
ATOM 5603 O O . PRO B 1 340 ? 1.257 32.719 -5.203 1 91.94 340 PRO B O 1
ATOM 5606 N N . SER B 1 341 ? 1.318 34.719 -6.102 1 90.56 341 SER B N 1
ATOM 5607 C CA . SER B 1 341 ? 2.406 34.406 -7.02 1 90.56 341 SER B CA 1
ATOM 5608 C C . SER B 1 341 ? 3.762 34.5 -6.324 1 90.56 341 SER B C 1
ATOM 5610 O O . SER B 1 341 ? 3.869 35.094 -5.242 1 90.56 341 SER B O 1
ATOM 5612 N N . GLU B 1 342 ? 4.746 33.906 -6.961 1 87.94 342 GLU B N 1
ATOM 5613 C CA . GLU B 1 342 ? 6.102 34 -6.426 1 87.94 342 GLU B CA 1
ATOM 5614 C C . GLU B 1 342 ? 6.57 35.438 -6.312 1 87.94 342 GLU B C 1
ATOM 5616 O O . GLU B 1 342 ? 7.242 35.812 -5.348 1 87.94 342 GLU B O 1
ATOM 5621 N N . GLN B 1 343 ? 6.258 36.219 -7.316 1 88.94 343 GLN B N 1
ATOM 5622 C CA . GLN B 1 343 ? 6.625 37.625 -7.312 1 88.94 343 GLN B CA 1
ATOM 5623 C C . GLN B 1 343 ? 5.949 38.375 -6.164 1 88.94 343 GLN B C 1
ATOM 5625 O O . GLN B 1 343 ? 6.57 39.188 -5.508 1 88.94 343 GLN B O 1
ATOM 5630 N N . HIS B 1 344 ? 4.668 38.094 -5.992 1 91.25 344 HIS B N 1
ATOM 5631 C CA . HIS B 1 344 ? 3.932 38.719 -4.906 1 91.25 344 HIS B CA 1
ATOM 5632 C C . HIS B 1 344 ? 4.527 38.375 -3.551 1 91.25 344 HIS B C 1
ATOM 5634 O O . HIS B 1 344 ? 4.625 39.219 -2.658 1 91.25 344 HIS B O 1
ATOM 5640 N N . LEU B 1 345 ? 4.895 37.125 -3.334 1 90.81 345 LEU B N 1
ATOM 5641 C CA . LEU B 1 345 ? 5.504 36.656 -2.094 1 90.81 345 LEU B CA 1
ATOM 5642 C C . LEU B 1 345 ? 6.816 37.375 -1.827 1 90.81 345 LEU B C 1
ATOM 5644 O O . LEU B 1 345 ? 7.094 37.781 -0.692 1 90.81 345 LEU B O 1
ATOM 5648 N N . GLN B 1 346 ? 7.594 37.531 -2.879 1 88.81 346 GLN B N 1
ATOM 5649 C CA . GLN B 1 346 ? 8.852 38.25 -2.744 1 88.81 346 GLN B CA 1
ATOM 5650 C C . GLN B 1 346 ? 8.617 39.719 -2.352 1 88.81 346 GLN B C 1
ATOM 5652 O O . GLN B 1 346 ? 9.359 40.281 -1.539 1 88.81 346 GLN B O 1
ATOM 5657 N N . THR B 1 347 ? 7.637 40.312 -2.971 1 90.69 347 THR B N 1
ATOM 5658 C CA . THR B 1 347 ? 7.293 41.688 -2.658 1 90.69 347 THR B CA 1
ATOM 5659 C C . THR B 1 347 ? 6.895 41.812 -1.191 1 90.69 347 THR B C 1
ATOM 5661 O O . THR B 1 347 ? 7.289 42.781 -0.523 1 90.69 347 THR B O 1
ATOM 5664 N N . LEU B 1 348 ? 6.066 40.844 -0.713 1 89.75 348 LEU B N 1
ATOM 5665 C CA . LEU B 1 348 ? 5.652 40.875 0.686 1 89.75 348 LEU B CA 1
ATOM 5666 C C . LEU B 1 348 ? 6.859 40.75 1.609 1 89.75 348 LEU B C 1
ATOM 5668 O O . LEU B 1 348 ? 6.945 41.438 2.625 1 89.75 348 LEU B O 1
ATOM 5672 N N . ALA B 1 349 ? 7.789 39.875 1.283 1 87.81 349 ALA B N 1
ATOM 5673 C CA . ALA B 1 349 ? 8.984 39.656 2.094 1 87.81 349 ALA B CA 1
ATOM 5674 C C . ALA B 1 349 ? 9.867 40.875 2.115 1 87.81 349 ALA B C 1
ATOM 5676 O O . ALA B 1 349 ? 10.383 41.281 3.168 1 87.81 349 ALA B O 1
ATOM 5677 N N . ASN B 1 350 ? 9.992 41.5 1.002 1 87.62 350 ASN B N 1
ATOM 5678 C CA . ASN B 1 350 ? 10.836 42.688 0.869 1 87.62 350 ASN B CA 1
ATOM 5679 C C . ASN B 1 350 ? 10.258 43.875 1.62 1 87.62 350 ASN B C 1
ATOM 5681 O O . ASN B 1 350 ? 11 44.719 2.162 1 87.62 350 ASN B O 1
ATOM 5685 N N . GLN B 1 351 ? 9 43.969 1.597 1 87.12 351 GLN B N 1
ATOM 5686 C CA . GLN B 1 351 ? 8.312 45.094 2.225 1 87.12 351 GLN B CA 1
ATOM 5687 C C . GLN B 1 351 ? 8.648 45.188 3.711 1 87.12 351 GLN B C 1
ATOM 5689 O O . GLN B 1 351 ? 8.734 46.281 4.27 1 87.12 351 GLN B O 1
ATOM 5694 N N . TYR B 1 352 ? 8.82 44.094 4.379 1 83.06 352 TYR B N 1
ATOM 5695 C CA . TYR B 1 352 ? 9.062 44.094 5.816 1 83.06 352 TYR B CA 1
ATOM 5696 C C . TYR B 1 352 ? 10.453 43.562 6.152 1 83.06 352 TYR B C 1
ATOM 5698 O O . TYR B 1 352 ? 10.727 43.219 7.301 1 83.06 352 TYR B O 1
ATOM 5706 N N . SER B 1 353 ? 11.453 43.375 5.207 1 78.62 353 SER B N 1
ATOM 5707 C CA . SER B 1 353 ? 12.852 42.969 5.32 1 78.62 353 SER B CA 1
ATOM 5708 C C . SER B 1 353 ? 12.992 41.594 5.945 1 78.62 353 SER B C 1
ATOM 5710 O O . SER B 1 353 ? 13.812 41.406 6.84 1 78.62 353 SER B O 1
ATOM 5712 N N . TRP B 1 354 ? 12.008 40.781 5.734 1 75.12 354 TRP B N 1
ATOM 5713 C CA . TRP B 1 354 ? 12.055 39.406 6.254 1 75.12 354 TRP B CA 1
ATOM 5714 C C . TRP B 1 354 ? 12.891 38.5 5.348 1 75.12 354 TRP B C 1
ATOM 5716 O O . TRP B 1 354 ? 12.727 38.531 4.125 1 75.12 354 TRP B O 1
ATOM 5726 N N . GLY B 1 355 ? 14.305 38.656 5.039 1 58.78 355 GLY B N 1
ATOM 5727 C CA . GLY B 1 355 ? 15.125 37.844 4.184 1 58.78 355 GLY B CA 1
ATOM 5728 C C . GLY B 1 355 ? 14.312 36.875 3.342 1 58.78 355 GLY B C 1
ATOM 5729 O O . GLY B 1 355 ? 13.094 37 3.234 1 58.78 355 GLY B O 1
ATOM 5730 N N . LYS B 1 356 ? 14.992 35.688 2.818 1 57.62 356 LYS B N 1
ATOM 5731 C CA . LYS B 1 356 ? 14.336 34.781 1.871 1 57.62 356 LYS B CA 1
ATOM 5732 C C . LYS B 1 356 ? 13.234 33.969 2.549 1 57.62 356 LYS B C 1
ATOM 5734 O O . LYS B 1 356 ? 13.5 33.188 3.447 1 57.62 356 LYS B O 1
ATOM 5739 N N . GLY B 1 357 ? 12.172 34.531 2.93 1 54.16 357 GLY B N 1
ATOM 5740 C CA . GLY B 1 357 ? 10.859 34.375 3.545 1 54.16 357 GLY B CA 1
ATOM 5741 C C . GLY B 1 357 ? 10.344 32.938 3.477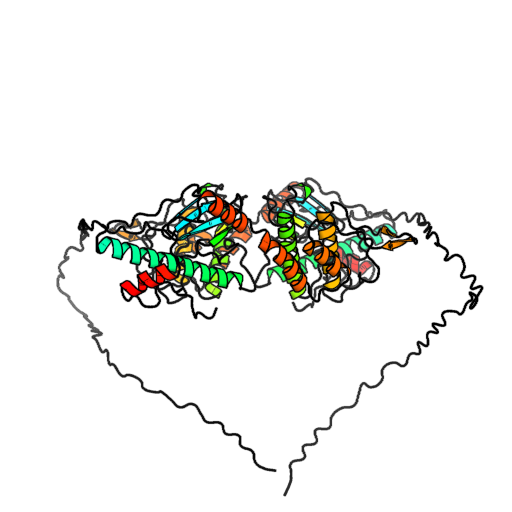 1 54.16 357 GLY B C 1
ATOM 5742 O O . GLY B 1 357 ? 10.141 32.312 4.508 1 54.16 357 GLY B O 1
ATOM 5743 N N . VAL B 1 358 ? 9.953 32.438 2.268 1 63.81 358 VAL B N 1
ATOM 5744 C CA . VAL B 1 358 ? 9.102 31.281 2.049 1 63.81 358 VAL B CA 1
ATOM 5745 C C . VAL B 1 358 ? 9.961 30.047 1.795 1 63.81 358 VAL B C 1
ATOM 5747 O O . VAL B 1 358 ? 9.453 29 1.377 1 63.81 358 VAL B O 1
ATOM 5750 N N . GLU B 1 359 ? 11.234 30.141 2.219 1 66.12 359 GLU B N 1
ATOM 5751 C CA . GLU B 1 359 ? 12.094 29 1.917 1 66.12 359 GLU B CA 1
ATOM 5752 C C . GLU B 1 359 ? 11.898 27.875 2.928 1 66.12 359 GLU B C 1
ATOM 5754 O O . GLU B 1 359 ? 11.703 28.141 4.117 1 66.12 359 GLU B O 1
ATOM 5759 N N . SER B 1 360 ? 11.938 26.703 2.34 1 74.06 360 SER B N 1
ATOM 5760 C CA . SER B 1 360 ? 11.734 25.5 3.143 1 74.06 360 SER B CA 1
ATOM 5761 C C . SER B 1 360 ? 12.852 25.312 4.156 1 74.06 360 SER B C 1
ATOM 5763 O O . SER B 1 360 ? 14.016 25.562 3.859 1 74.06 360 SER B O 1
ATOM 5765 N N . ARG B 1 361 ? 12.531 24.906 5.398 1 74.25 361 ARG B N 1
ATOM 5766 C CA . ARG B 1 361 ? 13.5 24.578 6.445 1 74.25 361 ARG B CA 1
ATOM 5767 C C . ARG B 1 361 ? 14.281 23.312 6.09 1 74.25 361 ARG B C 1
ATOM 5769 O O . ARG B 1 361 ? 15.281 23 6.738 1 74.25 361 ARG B O 1
ATOM 5776 N N . PHE B 1 362 ? 13.844 22.641 5.047 1 76 362 PHE B N 1
ATOM 5777 C CA . PHE B 1 362 ? 14.492 21.391 4.668 1 76 362 PHE B CA 1
ATOM 5778 C C . PHE B 1 362 ? 15.531 21.641 3.58 1 76 362 PHE B C 1
ATOM 5780 O O . PHE B 1 362 ? 16.234 20.703 3.168 1 76 362 PHE B O 1
ATOM 5787 N N . ILE B 1 363 ? 15.539 22.859 3.154 1 61.09 363 ILE B N 1
ATOM 5788 C CA . ILE B 1 363 ? 16.531 23.203 2.145 1 61.09 363 ILE B CA 1
ATOM 5789 C C . ILE B 1 363 ? 17.938 22.984 2.709 1 61.09 363 ILE B C 1
ATOM 5791 O O . ILE B 1 363 ? 18.25 23.453 3.811 1 61.09 363 ILE B O 1
ATOM 5795 N N . GLY B 1 364 ? 18.781 22.25 2.025 1 59.78 364 GLY B N 1
ATOM 5796 C CA . GLY B 1 364 ? 20.172 22 2.418 1 59.78 364 GLY B CA 1
ATOM 5797 C C . GLY B 1 364 ? 20.328 20.766 3.291 1 59.78 364 GLY B C 1
ATOM 5798 O O . GLY B 1 364 ? 21.438 20.422 3.688 1 59.78 364 GLY B O 1
ATOM 5799 N N . CYS B 1 365 ? 19.188 20.25 3.715 1 59.38 365 CYS B N 1
ATOM 5800 C CA . CYS B 1 365 ? 19.297 19.031 4.52 1 59.38 365 CYS B CA 1
ATOM 5801 C C . CYS B 1 365 ? 19.688 17.844 3.652 1 59.38 365 CYS B C 1
ATOM 5803 O O . CYS B 1 365 ? 19.281 17.75 2.492 1 59.38 365 CYS B O 1
ATOM 5805 N N . LYS B 1 366 ? 20.797 17.156 3.943 1 55.97 366 LYS B N 1
ATOM 5806 C CA . LYS B 1 366 ? 21.234 15.945 3.254 1 55.97 366 LYS B CA 1
ATOM 5807 C C . LYS B 1 366 ? 20.516 14.703 3.779 1 55.97 366 LYS B C 1
ATOM 5809 O O . LYS B 1 366 ? 20.531 14.43 4.98 1 55.97 366 LYS B O 1
ATOM 5814 N N . PHE B 1 367 ? 19.406 14.391 3.061 1 51.44 367 PHE B N 1
ATOM 5815 C CA . PHE B 1 367 ? 18.75 13.172 3.512 1 51.44 367 PHE B CA 1
ATOM 5816 C C . PHE B 1 367 ? 19.312 11.953 2.799 1 51.44 367 PHE B C 1
ATOM 5818 O O . PHE B 1 367 ? 19.797 12.055 1.67 1 51.44 367 PHE B O 1
#

Sequence (734 aa):
MLARQYSFPLWTAVKDYCSRSFSVVVHLLVRAGPAHSIRTEKPFVAAINASTPTCNCNTQHTPRQQQDGLETVGKGASGEVYKVTNDIVLKTSQIFEPPSDASSARARWSYASETLFHTRVTNDERAVLTILQKHPHPHPHIAEAIDTHYPEGIYFRKYKQLCEVAIPDQPGRIRWYVNILAALSHLHGIDIAHSDVRVANLLFDASGRYAYLCDFSTCSPFGKPNLAYPYPDYELPTDIMSALASDRTDRFIMGSLIYHLEHGVKLRLVADRDGSLVMPDIRTGSDVLDRVIEKAWLGQYISTVQMLEDVKSLTAGMDPEREWRGSRNKQYGCVLHALPSEQHLQTLANQYSWGKGVESRFIGCKFMLARQYSFPLWTAVKDYCSRSFSVVVHLLVRAGPAHSIRTEKPFVAAINASTPTCNCNTQHTPRQQQDGLETVGKGASGEVYKVTNDIVLKTSQIFEPPSDASSARARWSYASETLFHTRVTNDERAVLTILQKHPHPHPHIAEAIDTHYPEGIYFRKYKQLCEVAIPDQPGRIRWYVNILAALSHLHGIDIAHSDVRVANLLFDASGRYAYLCDFSTCSPFGKPNLAYPYPDYELPTDIMSALASDRTDRFIMGSLIYHLEHGVKLRLVADRDGSLVMPDIRTGSDVLDRVIEKAWLGQYISTVQMLEDVKSLTAGMDPEREWRGSRNKQYGCVLHALPSEQHLQTLANQYSWGKGVESRFIGCKF